Protein AF-A0A378JL03-F1 (afdb_monomer_lite)

Radius of gyration: 32.12 Å; chains: 1; bounding box: 108×73×84 Å

Sequence (640 aa):
MPLKNIREEFSYVNRPTSIIILGVPLQDYINKARINLERLLKESLPKEEQQDIEEQLAKINSLKEVTIPIKGSKSYYSMADKAGGVTEKTCLVDEDTLKKNLLGLASAETYAEVKTNKIRMNAIIKHPKSGKNTEVQREAIGLEIARILGFKVTDSTLILHLTGNEWRPCLFIPFGNMELLTEFIDDAESMHGRLKQTYFESVEDFGKYSAFFRLLCDPDFMGKEGQNKGLTKEDHPKILYIFDQVFMTTNNFRFDKAFNLIPDNSLSKLPKFSRHFMGRNKSVINDSSFEEKIQGAINILRKKGEIRTMLAEVSKANNTRYNDSSSVRELQNDAVECFKIFNERICSIEELFPLIKIKGCPKQVSDLIKDNDEDNLVLLKKAMLVTQLINKPKLYDTSGKPYRAPFFSNPSTYVEKVYILNNQVTISFARGIGPALSRIKKSLLEAQGFTIAANEETASISKDTLLKLTEQSYYKEQEDNIDETYNYLDLERIEMLANTYNENSNIILRNLIDQVKKCGMNPGLLDEVLDNLDKIPFKNKGFVEHIKQCCLYEVMKLMIKREPRIKQELEEGMTKAKQDGTLKVHILGVLAKERKSLNSHRSSFLKSVTLNSDQHLPEEKASKQELSDLEGNFNNLKSY

pLDDT: mean 80.27, std 16.62, range [25.62, 97.81]

Structure (mmCIF, N/CA/C/O backbone):
data_AF-A0A378JL03-F1
#
_entry.id   AF-A0A378JL03-F1
#
loop_
_atom_site.group_PDB
_atom_site.id
_atom_site.type_symbol
_atom_site.label_atom_id
_atom_site.label_alt_id
_atom_site.label_comp_id
_atom_site.label_asym_id
_atom_site.label_entity_id
_atom_site.label_seq_id
_atom_site.pdbx_PDB_ins_code
_atom_site.Cartn_x
_atom_site.Cartn_y
_atom_site.Cartn_z
_atom_site.occupancy
_atom_site.B_iso_or_equiv
_atom_site.auth_seq_id
_atom_site.auth_comp_id
_atom_site.auth_asym_id
_atom_site.auth_atom_id
_atom_site.pdbx_PDB_model_num
ATOM 1 N N . MET A 1 1 ? -43.708 4.279 38.618 1.00 28.48 1 MET A N 1
ATOM 2 C CA . MET A 1 1 ? -44.070 4.360 37.185 1.00 28.48 1 MET A CA 1
ATOM 3 C C . MET A 1 1 ? -43.215 3.357 36.431 1.00 28.48 1 MET A C 1
ATOM 5 O O . MET A 1 1 ? -42.008 3.388 36.638 1.00 28.48 1 MET A O 1
ATOM 9 N N . PRO A 1 2 ? -43.790 2.447 35.631 1.00 26.67 2 PRO A N 1
ATOM 10 C CA . PRO A 1 2 ? -42.987 1.531 34.836 1.00 26.67 2 PRO A CA 1
ATOM 11 C C . PRO A 1 2 ? -42.309 2.318 33.710 1.00 26.67 2 PRO A C 1
ATOM 13 O O . PRO A 1 2 ? -42.954 3.124 33.036 1.00 26.67 2 PRO A O 1
ATOM 16 N N . LEU A 1 3 ? -40.998 2.114 33.554 1.00 25.62 3 LEU A N 1
ATOM 17 C CA . LEU A 1 3 ? -40.198 2.646 32.453 1.00 25.62 3 LEU A CA 1
ATOM 18 C C . LEU A 1 3 ? -40.882 2.276 31.134 1.00 25.62 3 LEU A C 1
ATOM 20 O O . LEU A 1 3 ? -41.060 1.098 30.823 1.00 25.62 3 LEU A O 1
ATOM 24 N N . LYS A 1 4 ? -41.304 3.291 30.374 1.00 27.67 4 LYS A N 1
ATOM 25 C CA . LYS A 1 4 ? -41.769 3.117 28.998 1.00 27.67 4 LYS A CA 1
ATOM 26 C C . LYS A 1 4 ? -40.659 2.400 28.229 1.00 27.67 4 LYS A C 1
ATOM 28 O O . LYS A 1 4 ? -39.580 2.956 28.052 1.00 27.67 4 LYS A O 1
ATOM 33 N N . ASN A 1 5 ? -40.947 1.185 27.766 1.00 29.88 5 ASN A N 1
ATOM 34 C CA . ASN A 1 5 ? -40.177 0.505 26.730 1.00 29.88 5 ASN A CA 1
ATOM 35 C C . ASN A 1 5 ? -40.232 1.364 25.459 1.00 29.88 5 ASN A C 1
ATOM 37 O O . ASN A 1 5 ? -41.148 1.232 24.648 1.00 29.88 5 ASN A O 1
ATOM 41 N N . ILE A 1 6 ? -39.280 2.282 25.306 1.00 31.81 6 ILE A N 1
ATOM 42 C CA . ILE A 1 6 ? -39.055 2.984 24.048 1.00 31.81 6 ILE A CA 1
ATOM 43 C C . ILE A 1 6 ? -38.249 2.022 23.175 1.00 31.81 6 ILE A C 1
ATOM 45 O O . ILE A 1 6 ? -37.030 1.926 23.283 1.00 31.81 6 ILE A O 1
ATOM 49 N N . ARG A 1 7 ? -38.954 1.252 22.341 1.00 34.81 7 ARG A N 1
ATOM 50 C CA . ARG A 1 7 ? -38.356 0.629 21.158 1.00 34.81 7 ARG A CA 1
ATOM 51 C C . ARG A 1 7 ? -38.212 1.717 20.100 1.00 34.81 7 ARG A C 1
ATOM 53 O O . ARG A 1 7 ? -39.143 1.957 19.339 1.00 34.81 7 ARG A O 1
ATOM 60 N N . GLU A 1 8 ? -37.057 2.363 20.057 1.00 33.91 8 GLU A N 1
ATOM 61 C CA . GLU A 1 8 ? -36.622 3.089 18.866 1.00 33.91 8 GLU A CA 1
ATOM 62 C C . GLU A 1 8 ? -35.556 2.248 18.162 1.00 33.91 8 GLU A C 1
ATOM 64 O O . GLU A 1 8 ? -34.417 2.106 18.609 1.00 33.91 8 GLU A O 1
ATOM 69 N N . GLU A 1 9 ? -35.974 1.609 17.071 1.00 34.91 9 GLU A N 1
ATOM 70 C CA . GLU A 1 9 ? -35.100 0.858 16.181 1.00 34.91 9 GLU A CA 1
ATOM 71 C C . GLU A 1 9 ? -34.258 1.829 15.351 1.00 34.91 9 GLU A C 1
ATOM 73 O O . GLU A 1 9 ? -34.720 2.391 14.353 1.00 34.91 9 GLU A O 1
ATOM 78 N N . PHE A 1 10 ? -32.988 1.996 15.721 1.00 35.62 10 PHE A N 1
ATOM 79 C CA . PHE A 1 10 ? -32.013 2.616 14.832 1.00 35.62 10 PHE A CA 1
ATOM 80 C C . PHE A 1 10 ? -31.373 1.554 13.922 1.00 35.62 10 PHE A C 1
ATOM 82 O O . PHE A 1 10 ? -30.295 1.031 14.165 1.00 35.62 10 PHE A O 1
ATOM 89 N N . SER A 1 11 ? -32.071 1.214 12.844 1.00 37.97 11 SER A N 1
ATOM 90 C CA . SER A 1 11 ? -31.564 0.458 11.689 1.00 37.97 11 SER A CA 1
ATOM 91 C C . SER A 1 11 ? -30.804 1.350 10.684 1.00 37.97 11 SER A C 1
ATOM 93 O O . SER A 1 11 ? -31.273 2.443 10.374 1.00 37.97 11 SER A O 1
ATOM 95 N N . TYR A 1 12 ? -29.720 0.850 10.085 1.00 46.66 12 TYR A N 1
ATOM 96 C CA . TYR A 1 12 ? -29.532 1.041 8.635 1.00 46.66 12 TYR A CA 1
ATOM 97 C C . TYR A 1 12 ? -29.913 -0.203 7.827 1.00 46.66 12 TYR A C 1
ATOM 99 O O . TYR A 1 12 ? -30.389 -0.032 6.717 1.00 46.66 12 TYR A O 1
ATOM 107 N N . VAL A 1 13 ? -29.861 -1.411 8.413 1.00 36.06 13 VAL A N 1
ATOM 108 C CA . VAL A 1 13 ? -30.833 -2.497 8.164 1.00 36.06 13 VAL A CA 1
ATOM 109 C C . VAL A 1 13 ? -30.976 -3.341 9.453 1.00 36.06 13 VAL A C 1
ATOM 111 O O . VAL A 1 13 ? -30.055 -4.046 9.853 1.00 36.06 13 VAL A O 1
ATOM 114 N N . ASN A 1 14 ? -32.129 -3.237 10.119 1.00 38.72 14 ASN A N 1
ATOM 115 C CA . ASN A 1 14 ? -32.698 -4.097 11.171 1.00 38.72 14 ASN A CA 1
ATOM 116 C C . ASN A 1 14 ? -31.814 -4.537 12.352 1.00 38.72 14 ASN A C 1
ATOM 118 O O . ASN A 1 14 ? -31.466 -5.718 12.405 1.00 38.72 14 ASN A O 1
ATOM 122 N N . ARG A 1 15 ? -31.555 -3.686 13.363 1.00 41.97 15 ARG A N 1
ATOM 123 C CA . ARG A 1 15 ? -31.149 -4.179 14.703 1.00 41.97 15 ARG A CA 1
ATOM 124 C C . ARG A 1 15 ? -31.733 -3.326 15.847 1.00 41.97 15 ARG A C 1
ATOM 126 O O . ARG A 1 15 ? -31.446 -2.134 15.900 1.00 41.97 15 ARG A O 1
ATOM 133 N N . PRO A 1 16 ? -32.549 -3.903 16.750 1.00 38.25 16 PRO A N 1
ATOM 134 C CA . PRO A 1 16 ? -33.061 -3.207 17.927 1.00 38.25 16 PRO A CA 1
ATOM 135 C C . PRO A 1 16 ? -31.994 -3.113 19.023 1.00 38.25 16 PRO A C 1
ATOM 137 O O . PRO A 1 16 ? -31.405 -4.115 19.420 1.00 38.25 16 PRO A O 1
ATOM 140 N N . THR A 1 17 ? -31.775 -1.915 19.552 1.00 39.06 17 THR A N 1
ATOM 141 C CA . THR A 1 17 ? -30.951 -1.663 20.741 1.00 39.06 17 THR A CA 1
ATOM 142 C C . THR A 1 17 ? -31.724 -1.983 22.014 1.00 39.06 17 THR A C 1
ATOM 144 O O . THR A 1 17 ? -32.878 -1.588 22.155 1.00 39.06 17 THR A O 1
ATOM 147 N N . SER A 1 18 ? -31.093 -2.713 22.936 1.00 38.47 18 SER A N 1
ATOM 148 C CA . SER A 1 18 ? -31.668 -3.057 24.241 1.00 38.47 18 SER A CA 1
ATOM 149 C C . SER A 1 18 ? -30.815 -2.487 25.370 1.00 38.47 18 SER A C 1
ATOM 151 O O . SER A 1 18 ? -29.598 -2.367 25.249 1.00 38.47 18 SER A O 1
ATOM 153 N N . ILE A 1 19 ? -31.497 -2.123 26.452 1.00 42.03 19 ILE A N 1
ATOM 154 C CA . ILE A 1 19 ? -30.950 -1.561 27.686 1.00 42.03 19 ILE A CA 1
ATOM 155 C C . ILE A 1 19 ? -30.107 -2.611 28.424 1.00 42.03 19 ILE A C 1
ATOM 157 O O . ILE A 1 19 ? -30.460 -3.787 28.458 1.00 42.03 19 ILE A O 1
ATOM 161 N N . ILE A 1 20 ? -29.016 -2.136 29.032 1.00 45.09 20 ILE A N 1
ATOM 162 C CA . ILE A 1 20 ? -28.109 -2.859 29.930 1.00 45.09 20 ILE A CA 1
ATOM 163 C C . ILE A 1 20 ? -28.914 -3.498 31.069 1.00 45.09 20 ILE A C 1
ATOM 165 O O . ILE A 1 20 ? -29.543 -2.790 31.857 1.00 45.09 20 ILE A O 1
ATOM 169 N N . ILE A 1 21 ? -28.864 -4.823 31.181 1.00 40.56 21 ILE A N 1
ATOM 170 C CA . ILE A 1 21 ? -29.340 -5.556 32.355 1.00 40.56 21 ILE A CA 1
ATOM 171 C C . ILE A 1 21 ? -28.109 -6.208 32.973 1.00 40.56 21 ILE A C 1
ATOM 173 O O . ILE A 1 21 ? -27.436 -6.978 32.303 1.00 40.56 21 ILE A O 1
ATOM 177 N N . LEU A 1 22 ? -27.812 -5.876 34.232 1.00 37.88 22 LEU A N 1
ATOM 178 C CA . LEU A 1 22 ? -26.776 -6.546 35.015 1.00 37.88 22 LEU A CA 1
ATOM 179 C C . LEU A 1 22 ? -27.224 -7.986 35.285 1.00 37.88 22 LEU A C 1
ATOM 181 O O . LEU A 1 22 ? -28.093 -8.217 36.131 1.00 37.88 22 LEU A O 1
ATOM 185 N N . GLY A 1 23 ? -26.642 -8.938 34.560 1.00 44.62 23 GLY A N 1
ATOM 186 C CA . GLY A 1 23 ? -26.682 -10.350 34.908 1.00 44.62 23 GLY A CA 1
ATOM 187 C C . GLY A 1 23 ? -25.484 -10.712 35.785 1.00 44.62 23 GLY A C 1
ATOM 188 O O . GLY A 1 23 ? -24.402 -10.144 35.666 1.00 44.62 23 GLY A O 1
ATOM 189 N N . VAL A 1 24 ? -25.648 -11.684 36.682 1.00 52.50 24 VAL A N 1
ATOM 190 C CA . VAL A 1 24 ? -24.535 -12.267 37.448 1.00 52.50 24 VAL A CA 1
ATOM 191 C C . VAL A 1 24 ? -24.028 -13.512 36.706 1.00 52.50 24 VAL A C 1
ATOM 193 O O . VAL A 1 24 ? -24.711 -14.534 36.760 1.00 52.50 24 VAL A O 1
ATOM 196 N N . PRO A 1 25 ? -22.855 -13.463 36.029 1.00 62.31 25 PRO A N 1
ATOM 197 C CA . PRO A 1 25 ? -22.063 -14.690 35.866 1.00 62.31 25 PRO A CA 1
ATOM 198 C C . PRO A 1 25 ? -20.523 -14.560 35.960 1.00 62.31 25 PRO A C 1
ATOM 200 O O . PRO A 1 25 ? -19.841 -15.540 35.673 1.00 62.31 25 PRO A O 1
ATOM 203 N N . LEU A 1 26 ? -19.929 -13.436 36.405 1.00 77.81 26 LEU A N 1
ATOM 204 C CA . LEU A 1 26 ? -18.456 -13.334 36.570 1.00 77.81 26 LEU A CA 1
ATOM 205 C C . LEU A 1 26 ? -17.939 -12.866 37.943 1.00 77.81 26 LEU A C 1
ATOM 207 O O . LEU A 1 26 ? -16.723 -12.820 38.145 1.00 77.81 26 LEU A O 1
ATOM 211 N N . GLN A 1 27 ? -18.814 -12.561 38.907 1.00 83.25 27 GLN A N 1
ATOM 212 C CA . GLN A 1 27 ? -18.403 -11.945 40.178 1.00 83.25 27 GLN A CA 1
ATOM 213 C C . GLN A 1 27 ? -17.388 -12.790 40.967 1.00 83.25 27 GLN A C 1
ATOM 215 O O . GLN A 1 27 ? -16.439 -12.248 41.533 1.00 83.25 27 GLN A O 1
ATOM 220 N N . ASP A 1 28 ? -17.539 -14.115 40.955 1.00 85.31 28 ASP A N 1
ATOM 221 C CA . ASP A 1 28 ? -16.607 -15.024 41.626 1.00 85.31 28 ASP A CA 1
ATOM 222 C C . ASP A 1 28 ? -15.211 -14.992 40.992 1.00 85.31 28 ASP A C 1
ATOM 224 O O . ASP A 1 28 ? -14.207 -14.968 41.705 1.00 85.31 28 ASP A O 1
ATOM 228 N N . TYR A 1 29 ? -15.131 -14.952 39.658 1.00 88.88 29 TYR A N 1
ATOM 229 C CA . TYR A 1 29 ? -13.861 -14.853 38.934 1.00 88.88 29 TYR A CA 1
ATOM 230 C C . TYR A 1 29 ? -13.191 -13.497 39.173 1.00 88.88 29 TYR A C 1
ATOM 232 O O . TYR A 1 29 ? -11.991 -13.448 39.437 1.00 88.88 29 TYR A O 1
ATOM 240 N N . ILE A 1 30 ? -13.976 -12.415 39.156 1.00 90.00 30 ILE A N 1
ATOM 241 C CA . ILE A 1 30 ? -13.528 -11.053 39.477 1.00 90.00 30 ILE A CA 1
ATOM 242 C C . ILE A 1 30 ? -12.927 -11.001 40.884 1.00 90.00 30 ILE A C 1
ATOM 244 O O . ILE A 1 30 ? -11.805 -10.528 41.058 1.00 90.00 30 ILE A O 1
ATOM 248 N N . ASN A 1 31 ? -13.639 -11.531 41.882 1.00 90.75 31 ASN A N 1
ATOM 249 C CA . ASN A 1 31 ? -13.186 -11.517 43.271 1.00 90.75 31 ASN A CA 1
ATOM 250 C C . ASN A 1 31 ? -11.890 -12.320 43.452 1.00 90.75 31 ASN A C 1
ATOM 252 O O . ASN A 1 31 ? -10.971 -11.841 44.116 1.00 90.75 31 ASN A O 1
ATOM 256 N N . LYS A 1 32 ? -11.789 -13.508 42.840 1.00 93.12 32 LYS A N 1
ATOM 257 C CA . LYS A 1 32 ? -10.579 -14.344 42.907 1.00 93.12 32 LYS A CA 1
ATOM 258 C C . LYS A 1 32 ? -9.375 -13.672 42.247 1.00 93.12 32 LYS A C 1
ATOM 260 O O . LYS A 1 32 ? -8.316 -13.604 42.864 1.00 93.12 32 LYS A O 1
ATOM 265 N N . ALA A 1 33 ? -9.545 -13.136 41.036 1.00 93.62 33 ALA A N 1
ATOM 266 C CA . ALA A 1 33 ? -8.485 -12.416 40.332 1.00 93.62 33 ALA A CA 1
ATOM 267 C C . ALA A 1 33 ? -8.026 -11.183 41.123 1.00 93.62 33 ALA A C 1
ATOM 269 O O . ALA A 1 33 ? -6.828 -10.980 41.301 1.00 93.62 33 ALA A O 1
ATOM 270 N N . ARG A 1 34 ? -8.969 -10.399 41.668 1.00 94.56 34 ARG A N 1
ATOM 271 C CA . ARG A 1 34 ? -8.664 -9.218 42.486 1.00 94.56 34 ARG A CA 1
ATOM 272 C C . ARG A 1 34 ? -7.856 -9.577 43.734 1.00 94.56 34 ARG A C 1
ATOM 274 O O . ARG A 1 34 ? -6.806 -8.985 43.950 1.00 94.56 34 ARG A O 1
ATOM 281 N N . ILE A 1 35 ? -8.309 -10.564 44.515 1.00 95.06 35 ILE A N 1
ATOM 282 C CA . ILE A 1 35 ? -7.609 -11.011 45.734 1.00 95.06 35 ILE A CA 1
ATOM 283 C C . ILE A 1 35 ? -6.187 -11.473 45.402 1.00 95.06 35 ILE A C 1
ATOM 285 O O . ILE A 1 35 ? -5.248 -11.134 46.122 1.00 95.06 35 ILE A O 1
ATOM 289 N N . ASN A 1 36 ? -6.012 -12.227 44.313 1.00 95.62 36 ASN A N 1
ATOM 290 C CA . ASN A 1 36 ? -4.691 -12.713 43.935 1.00 95.62 36 ASN A CA 1
ATOM 291 C C . ASN A 1 36 ? -3.761 -11.584 43.455 1.00 95.62 36 ASN A C 1
ATOM 293 O O . ASN A 1 36 ? -2.604 -11.539 43.859 1.00 95.62 36 ASN A O 1
ATOM 297 N N . LEU A 1 37 ? -4.258 -10.629 42.665 1.00 95.00 37 LEU A N 1
ATOM 298 C CA . LEU A 1 37 ? -3.467 -9.464 42.252 1.00 95.00 37 LEU A CA 1
ATOM 299 C C . LEU A 1 37 ? -3.095 -8.561 43.440 1.00 95.00 37 LEU A C 1
ATOM 301 O O . LEU A 1 37 ? -1.956 -8.115 43.526 1.00 95.00 37 LEU A O 1
ATOM 305 N N . GLU A 1 38 ? -4.004 -8.346 44.396 1.00 95.19 38 GLU A N 1
ATOM 306 C CA . GLU A 1 38 ? -3.713 -7.623 45.647 1.00 95.19 38 GLU A CA 1
ATOM 307 C C . GLU A 1 38 ? -2.686 -8.355 46.525 1.00 95.19 38 GLU A C 1
ATOM 309 O O . GLU A 1 38 ? -1.915 -7.714 47.241 1.00 95.19 38 GLU A O 1
ATOM 314 N N . ARG A 1 39 ? -2.668 -9.695 46.492 1.00 95.19 39 ARG A N 1
ATOM 315 C CA . ARG A 1 39 ? -1.638 -10.517 47.141 1.00 95.19 39 ARG A CA 1
ATOM 316 C C . ARG A 1 39 ? -0.282 -10.323 46.461 1.00 95.19 39 ARG A C 1
ATOM 318 O O . ARG A 1 39 ? 0.680 -10.037 47.164 1.00 95.19 39 ARG A O 1
ATOM 325 N N . LEU A 1 40 ? -0.222 -10.425 45.130 1.00 91.88 40 LEU A N 1
ATOM 326 C CA . LEU A 1 40 ? 1.006 -10.234 44.343 1.00 91.88 40 LEU A CA 1
ATOM 327 C C . LEU A 1 40 ? 1.573 -8.815 44.482 1.00 91.88 40 LEU A C 1
ATOM 329 O O . LEU A 1 40 ? 2.781 -8.646 44.576 1.00 91.88 40 LEU A O 1
ATOM 333 N N . LEU A 1 41 ? 0.723 -7.788 44.577 1.00 91.75 41 LEU A N 1
ATOM 334 C CA . LEU A 1 41 ? 1.167 -6.403 44.779 1.00 91.75 41 LEU A CA 1
ATOM 335 C C . LEU A 1 41 ? 1.869 -6.187 46.137 1.00 91.75 41 LEU A C 1
ATOM 337 O O . LEU A 1 41 ? 2.647 -5.249 46.289 1.00 91.75 41 LEU A O 1
ATOM 341 N N . LYS A 1 42 ? 1.601 -7.044 47.133 1.00 89.56 42 LYS A N 1
ATOM 342 C CA . LYS A 1 42 ? 2.284 -7.019 48.441 1.00 89.56 42 LYS A CA 1
ATOM 343 C C . LYS A 1 42 ? 3.651 -7.704 48.408 1.00 89.56 42 LYS A C 1
ATOM 345 O O . LYS A 1 42 ? 4.391 -7.611 49.387 1.00 89.56 42 LYS A O 1
ATOM 350 N N . GLU A 1 43 ? 3.979 -8.405 47.326 1.00 86.19 43 GLU A N 1
ATOM 351 C CA . GLU A 1 43 ? 5.304 -8.980 47.116 1.00 86.19 43 GLU A CA 1
ATOM 352 C C . GLU A 1 43 ? 6.293 -7.894 46.666 1.00 86.19 43 GLU A C 1
ATOM 354 O O . GLU A 1 43 ? 5.915 -6.852 46.128 1.00 86.19 43 GLU A O 1
ATOM 359 N N . SER A 1 44 ? 7.590 -8.117 46.894 1.00 78.38 44 SER A N 1
ATOM 360 C CA . SER A 1 44 ? 8.644 -7.158 46.541 1.00 78.38 44 SER A CA 1
ATOM 361 C C . SER A 1 44 ? 8.935 -7.163 45.031 1.00 78.38 44 SER A C 1
ATOM 363 O O . SER A 1 44 ? 9.999 -7.612 44.604 1.00 78.38 44 SER A O 1
ATOM 365 N N . LEU A 1 45 ? 7.997 -6.661 44.225 1.00 86.81 45 LEU A N 1
ATOM 366 C CA . LEU A 1 45 ? 8.122 -6.553 42.768 1.00 86.81 45 LEU A CA 1
ATOM 367 C C . LEU A 1 45 ? 8.790 -5.233 42.332 1.00 86.81 45 LEU A C 1
ATOM 369 O O . LEU A 1 45 ? 8.658 -4.221 43.026 1.00 86.81 45 LEU A O 1
ATOM 373 N N . PRO A 1 46 ? 9.470 -5.192 41.171 1.00 92.31 46 PRO A N 1
ATOM 374 C CA . PRO A 1 46 ? 9.893 -3.949 40.531 1.00 92.31 46 PRO A CA 1
ATOM 375 C C . PRO A 1 46 ? 8.722 -2.982 40.293 1.00 92.31 46 PRO A C 1
ATOM 377 O O . PRO A 1 46 ? 7.596 -3.392 40.023 1.00 92.31 46 PRO A O 1
ATOM 380 N N . LYS A 1 47 ? 8.996 -1.672 40.326 1.00 90.19 47 LYS A N 1
ATOM 381 C CA . LYS A 1 47 ? 7.970 -0.617 40.215 1.00 90.19 47 LYS A CA 1
ATOM 382 C C . LYS A 1 47 ? 7.135 -0.694 38.928 1.00 90.19 47 LYS A C 1
ATOM 384 O O . LYS A 1 47 ? 5.938 -0.432 38.968 1.00 90.19 47 LYS A O 1
ATOM 389 N N . GLU A 1 48 ? 7.752 -1.048 37.802 1.00 89.25 48 GLU A N 1
ATOM 390 C CA . GLU A 1 48 ? 7.044 -1.210 36.522 1.00 89.25 48 GLU A CA 1
ATOM 391 C C . GLU A 1 48 ? 6.036 -2.367 36.568 1.00 89.25 48 GLU A C 1
ATOM 393 O O . GLU A 1 48 ? 4.929 -2.251 36.048 1.00 89.25 48 GLU A O 1
ATOM 398 N N . GLU A 1 49 ? 6.381 -3.460 37.253 1.00 92.00 49 GLU A N 1
ATOM 399 C CA . GLU A 1 49 ? 5.505 -4.623 37.422 1.00 92.00 49 GLU A CA 1
ATOM 400 C C . GLU A 1 49 ? 4.342 -4.319 38.372 1.00 92.00 49 GLU A C 1
ATOM 402 O O . GLU A 1 49 ? 3.206 -4.716 38.108 1.00 92.00 49 GLU A O 1
ATOM 407 N N . GLN A 1 50 ? 4.606 -3.557 39.441 1.00 90.62 50 GLN A N 1
ATOM 408 C CA . GLN A 1 50 ? 3.565 -3.062 40.348 1.00 90.62 50 GLN A CA 1
ATOM 409 C C . GLN A 1 50 ? 2.557 -2.182 39.604 1.00 90.62 50 GLN A C 1
ATOM 411 O O . GLN A 1 50 ? 1.354 -2.415 39.707 1.00 90.62 50 GLN A O 1
ATOM 416 N N . GLN A 1 51 ? 3.041 -1.227 38.803 1.00 91.62 51 GLN A N 1
ATOM 417 C CA . GLN A 1 51 ? 2.181 -0.360 37.997 1.00 91.62 51 GLN A CA 1
ATOM 418 C C . GLN A 1 51 ? 1.314 -1.181 37.030 1.00 91.62 51 GLN A C 1
ATOM 420 O O . GLN A 1 51 ? 0.114 -0.943 36.907 1.00 91.62 51 GLN A O 1
ATOM 425 N N . ASP A 1 52 ? 1.899 -2.185 36.379 1.00 90.38 52 ASP A N 1
ATOM 426 C CA . ASP A 1 52 ? 1.170 -3.074 35.479 1.00 90.38 52 ASP A CA 1
ATOM 427 C C . ASP A 1 52 ? 0.061 -3.871 36.196 1.00 90.38 52 ASP A C 1
ATOM 429 O O . ASP A 1 52 ? -1.025 -4.055 35.637 1.00 90.38 52 ASP A O 1
ATOM 433 N N . ILE A 1 53 ? 0.298 -4.328 37.432 1.00 93.25 53 ILE A N 1
ATOM 434 C CA . ILE A 1 53 ? -0.717 -4.995 38.267 1.00 93.25 53 ILE A CA 1
ATOM 435 C C . ILE A 1 53 ? -1.820 -4.012 38.687 1.00 93.25 53 ILE A C 1
ATOM 437 O O . ILE A 1 53 ? -3.005 -4.350 38.602 1.00 93.25 53 ILE A O 1
ATOM 441 N N . GLU A 1 54 ? -1.464 -2.794 39.100 1.00 93.38 54 GLU A N 1
ATOM 442 C CA . GLU A 1 54 ? -2.421 -1.736 39.457 1.00 93.38 54 GLU A CA 1
ATOM 443 C C . GLU A 1 54 ? -3.343 -1.379 38.282 1.00 93.38 54 GLU A C 1
ATOM 445 O O . GLU A 1 54 ? -4.556 -1.236 38.459 1.00 93.38 54 GLU A O 1
ATOM 450 N N . GLU A 1 55 ? -2.803 -1.311 37.063 1.00 91.25 55 GLU A N 1
ATOM 451 C CA . GLU A 1 55 ? -3.593 -1.096 35.849 1.00 91.25 55 GLU A CA 1
ATOM 452 C C . GLU A 1 55 ? -4.591 -2.240 35.599 1.00 91.25 55 GLU A C 1
ATOM 454 O O . GLU A 1 55 ? -5.740 -1.987 35.224 1.00 91.25 55 GLU A O 1
ATOM 459 N N . GLN A 1 56 ? -4.206 -3.499 35.847 1.00 93.31 56 GLN A N 1
ATOM 460 C CA . GLN A 1 56 ? -5.139 -4.631 35.758 1.00 93.31 56 GLN A CA 1
ATOM 461 C C . GLN A 1 56 ? -6.237 -4.559 36.827 1.00 93.31 56 GLN A C 1
ATOM 463 O O . GLN A 1 56 ? -7.409 -4.783 36.515 1.00 93.31 56 GLN A O 1
ATOM 468 N N . LEU A 1 57 ? -5.894 -4.195 38.066 1.00 92.75 57 LEU A N 1
ATOM 469 C CA . LEU A 1 57 ? -6.870 -3.993 39.141 1.00 92.75 57 LEU A CA 1
ATOM 470 C C . LEU A 1 57 ? -7.874 -2.884 38.793 1.00 92.75 57 LEU A C 1
ATOM 472 O O . LEU A 1 57 ? -9.080 -3.062 38.982 1.00 92.75 57 LEU A O 1
ATOM 476 N N . ALA A 1 58 ? -7.410 -1.768 38.226 1.00 90.69 58 ALA A N 1
ATOM 477 C CA . ALA A 1 58 ? -8.278 -0.684 37.767 1.00 90.69 58 ALA A CA 1
ATOM 478 C C . ALA A 1 58 ? -9.253 -1.141 36.663 1.00 90.69 58 ALA A C 1
ATOM 480 O O . ALA A 1 58 ? -10.440 -0.795 36.696 1.00 90.69 58 ALA A O 1
ATOM 481 N N . LYS A 1 59 ? -8.790 -1.973 35.718 1.00 91.25 59 LYS A N 1
ATOM 482 C CA . LYS A 1 59 ? -9.656 -2.585 34.694 1.00 91.25 59 LYS A CA 1
ATOM 483 C C . LYS A 1 59 ? -10.721 -3.474 35.327 1.00 91.25 59 LYS A C 1
ATOM 485 O O . LYS A 1 59 ? -11.897 -3.274 35.049 1.00 91.25 59 LYS A O 1
ATOM 490 N N . ILE A 1 60 ? -10.333 -4.381 36.226 1.00 90.81 60 ILE A N 1
ATOM 491 C CA . ILE A 1 60 ? -11.260 -5.295 36.917 1.00 90.81 60 ILE A CA 1
ATOM 492 C C . ILE A 1 60 ? -12.334 -4.517 37.692 1.00 90.81 60 ILE A C 1
ATOM 494 O O . ILE A 1 60 ? -13.521 -4.812 37.571 1.00 90.81 60 ILE A O 1
ATOM 498 N N . ASN A 1 61 ? -11.936 -3.484 38.438 1.00 88.06 61 ASN A N 1
ATOM 499 C CA . ASN A 1 61 ? -12.850 -2.688 39.263 1.00 88.06 61 ASN A CA 1
ATOM 500 C C . ASN A 1 61 ? -13.810 -1.798 38.448 1.00 88.06 61 ASN A C 1
ATOM 502 O O . ASN A 1 61 ? -14.780 -1.282 39.001 1.00 88.06 61 ASN A O 1
ATOM 506 N N . SER A 1 62 ? -13.553 -1.602 37.152 1.00 86.06 62 SER A N 1
ATOM 507 C CA . SER A 1 62 ? -14.373 -0.767 36.264 1.00 86.06 62 SER A CA 1
ATOM 508 C C . SER A 1 62 ? -15.263 -1.565 35.307 1.00 86.06 62 SER A C 1
ATOM 510 O O . SER A 1 62 ? -15.988 -0.949 34.521 1.00 86.06 62 SER A O 1
ATOM 512 N N . LEU A 1 63 ? -15.233 -2.903 35.377 1.00 86.62 63 LEU A N 1
ATOM 513 C CA . LEU A 1 63 ? -16.008 -3.776 34.497 1.00 86.62 63 LEU A CA 1
ATOM 514 C C . LEU A 1 63 ? -17.511 -3.495 34.612 1.00 86.62 63 LEU A C 1
ATOM 516 O O . LEU A 1 63 ? -18.089 -3.547 35.698 1.00 86.62 63 LEU A O 1
ATOM 520 N N . LYS A 1 64 ? -18.158 -3.237 33.474 1.00 83.31 64 LYS A N 1
ATOM 521 C CA . LYS A 1 64 ? -19.624 -3.152 33.363 1.00 83.31 64 LYS A CA 1
ATOM 522 C C . LYS A 1 64 ? -20.085 -3.952 32.161 1.00 83.31 64 LYS A C 1
ATOM 524 O O . LYS A 1 64 ? -19.520 -3.800 31.084 1.00 83.31 64 LYS A O 1
ATOM 529 N N . GLU A 1 65 ? -21.096 -4.787 32.340 1.00 80.88 65 GLU A N 1
ATOM 530 C CA . GLU A 1 65 ? -21.671 -5.567 31.247 1.00 80.88 65 GLU A CA 1
ATOM 531 C C . GLU A 1 65 ? -22.309 -4.649 30.191 1.00 80.88 65 GLU A C 1
ATOM 533 O O . GLU A 1 65 ? -22.969 -3.656 30.509 1.00 80.88 65 GLU A O 1
ATOM 538 N N . VAL A 1 66 ? -22.092 -4.985 28.922 1.00 76.25 66 VAL A N 1
ATOM 539 C CA . VAL A 1 66 ? -22.621 -4.302 27.745 1.00 76.25 66 VAL A CA 1
ATOM 540 C C . VAL A 1 66 ? -23.158 -5.355 26.781 1.00 76.25 66 VAL A C 1
ATOM 542 O O . VAL A 1 66 ? -22.411 -6.157 26.220 1.00 76.25 66 VAL A O 1
ATOM 545 N N . THR A 1 67 ? -24.464 -5.326 26.535 1.00 72.56 67 THR A N 1
ATOM 546 C CA . THR A 1 67 ? -25.099 -6.190 25.536 1.00 72.56 67 THR A CA 1
ATOM 547 C C . THR A 1 67 ? -25.137 -5.479 24.188 1.00 72.56 67 THR A C 1
ATOM 549 O O . THR A 1 67 ? -25.744 -4.415 24.056 1.00 72.56 67 THR A O 1
ATOM 552 N N . ILE A 1 68 ? -24.520 -6.073 23.165 1.00 72.44 68 ILE A N 1
ATOM 553 C CA . ILE A 1 68 ? -24.583 -5.560 21.793 1.00 72.44 68 ILE A CA 1
ATOM 554 C C . ILE A 1 68 ? -25.591 -6.410 20.999 1.00 72.44 68 ILE A C 1
ATOM 556 O O . ILE A 1 68 ? -25.451 -7.634 20.953 1.00 72.44 68 ILE A O 1
ATOM 560 N N . PRO A 1 69 ? -26.607 -5.814 20.350 1.00 64.06 69 PRO A N 1
ATOM 561 C CA . PRO A 1 69 ? -27.633 -6.554 19.614 1.00 64.06 69 PRO A CA 1
ATOM 562 C C . PRO A 1 69 ? -27.121 -7.003 18.235 1.00 64.06 69 PRO A C 1
ATOM 564 O O . PRO A 1 69 ? -27.485 -6.444 17.201 1.00 64.06 69 PRO A O 1
ATOM 567 N N . ILE A 1 70 ? -26.247 -8.006 18.200 1.00 64.56 70 ILE A N 1
ATOM 568 C CA . ILE A 1 70 ? -25.698 -8.611 16.974 1.00 64.56 70 ILE A CA 1
ATOM 569 C C . ILE A 1 70 ? -26.347 -9.986 16.746 1.00 64.56 70 ILE A C 1
ATOM 571 O O . ILE A 1 70 ? -26.722 -10.663 17.703 1.00 64.56 70 ILE A O 1
ATOM 575 N N . LYS A 1 71 ? -26.448 -10.449 15.489 1.00 47.75 71 LYS A N 1
ATOM 576 C CA . LYS A 1 71 ? -26.795 -11.856 15.202 1.00 47.75 71 LYS A CA 1
ATOM 577 C C . LYS A 1 71 ? -25.766 -12.765 15.895 1.00 47.75 71 LYS A C 1
ATOM 579 O O . LYS A 1 71 ? -24.599 -12.721 15.528 1.00 47.75 71 LYS A O 1
ATOM 584 N N . GLY A 1 72 ? -26.200 -13.567 16.872 1.00 57.25 72 GLY A N 1
ATOM 585 C CA . GLY A 1 72 ? -25.341 -14.496 17.622 1.00 57.25 72 GLY A CA 1
ATOM 586 C C . GLY A 1 72 ? -25.060 -14.127 19.086 1.00 57.25 72 GLY A C 1
ATOM 587 O O . GLY A 1 72 ? -24.324 -14.865 19.724 1.00 57.25 72 GLY A O 1
ATOM 588 N N . SER A 1 73 ? -25.639 -13.034 19.608 1.00 58.22 73 SER A N 1
ATOM 589 C CA . SER A 1 73 ? -25.721 -12.690 21.044 1.00 58.22 73 SER A CA 1
ATOM 590 C C . SER A 1 73 ? -24.445 -12.962 21.862 1.00 58.22 73 SER A C 1
ATOM 592 O O . SER A 1 73 ? -24.446 -13.825 22.735 1.00 58.22 73 SER A O 1
ATOM 594 N N . LYS A 1 74 ? -23.356 -12.228 21.602 1.00 72.25 74 LYS A N 1
ATOM 595 C CA . LYS A 1 74 ? -22.182 -12.220 22.494 1.00 72.25 74 LYS A CA 1
ATOM 596 C C . LYS A 1 74 ? -22.282 -11.080 23.508 1.00 72.25 74 LYS A C 1
ATOM 598 O O . LYS A 1 74 ? -22.566 -9.943 23.122 1.00 72.25 74 LYS A O 1
ATOM 603 N N . SER A 1 75 ? -22.023 -11.383 24.776 1.00 79.62 75 SER A N 1
ATOM 604 C CA . SER A 1 75 ? -21.902 -10.394 25.851 1.00 79.62 75 SER A CA 1
ATOM 605 C C . SER A 1 75 ? -20.507 -9.771 25.858 1.00 79.62 75 SER A C 1
ATOM 607 O O . SER A 1 75 ? -19.502 -10.449 25.627 1.00 79.62 75 SER A O 1
ATOM 609 N N . TYR A 1 76 ? -20.450 -8.471 26.130 1.00 86.56 76 TYR A N 1
ATOM 610 C CA . TYR A 1 76 ? -19.211 -7.712 26.269 1.00 86.56 76 TYR A CA 1
ATOM 611 C C . TYR A 1 76 ? -19.159 -7.041 27.639 1.00 86.56 76 TYR A C 1
ATOM 613 O O . TYR A 1 76 ? -20.182 -6.841 28.286 1.00 86.56 76 TYR A O 1
ATOM 621 N N . TYR A 1 77 ? -17.966 -6.640 28.062 1.00 87.00 77 TYR A N 1
ATOM 622 C CA . TYR A 1 77 ? -17.750 -5.854 29.269 1.00 87.00 77 TYR A CA 1
ATOM 623 C C . TYR A 1 77 ? -16.949 -4.603 28.929 1.00 87.00 77 TYR A C 1
ATOM 625 O O . TYR A 1 77 ? -15.871 -4.695 28.341 1.00 87.00 77 TYR A O 1
ATOM 633 N N . SER A 1 78 ? -17.463 -3.429 29.295 1.00 86.56 78 SER A N 1
ATOM 634 C CA . SER A 1 78 ? -16.703 -2.184 29.236 1.00 86.56 78 SER A CA 1
ATOM 635 C C . SER A 1 78 ? -15.712 -2.097 30.377 1.00 86.56 78 SER A C 1
ATOM 637 O O . SER A 1 78 ? -16.042 -2.498 31.490 1.00 86.56 78 SER A O 1
ATOM 639 N N . MET A 1 79 ? -14.551 -1.508 30.119 1.00 86.56 79 MET A N 1
ATOM 640 C CA . MET A 1 79 ? -13.494 -1.325 31.111 1.00 86.56 79 MET A CA 1
ATOM 641 C C . MET A 1 79 ? -12.776 0.010 30.931 1.00 86.56 79 MET A C 1
ATOM 643 O O . MET A 1 79 ? -12.735 0.571 29.832 1.00 86.56 79 MET A O 1
ATOM 647 N N . ALA A 1 80 ? -12.178 0.499 32.015 1.00 80.25 80 ALA A N 1
ATOM 648 C CA . ALA A 1 80 ? -11.279 1.642 31.997 1.00 80.25 80 ALA A CA 1
ATOM 649 C C . ALA A 1 80 ? -9.948 1.239 31.347 1.00 80.25 80 ALA A C 1
ATOM 651 O O . ALA A 1 80 ? -9.018 0.786 32.010 1.00 80.25 80 ALA A O 1
ATOM 652 N N . ASP A 1 81 ? -9.875 1.386 30.028 1.00 77.38 81 ASP A N 1
ATOM 653 C CA . ASP A 1 81 ? -8.661 1.172 29.246 1.00 77.38 81 ASP A CA 1
ATOM 654 C C . ASP A 1 81 ? -8.425 2.364 28.316 1.00 77.38 81 ASP A C 1
ATOM 656 O O . ASP A 1 81 ? -9.364 3.073 27.939 1.00 77.38 81 ASP A O 1
ATOM 660 N N . LYS A 1 82 ? -7.171 2.596 27.933 1.00 69.06 82 LYS A N 1
ATOM 661 C CA . LYS A 1 82 ? -6.820 3.681 27.013 1.00 69.06 82 LYS A CA 1
ATOM 662 C C . LYS A 1 82 ? -6.836 3.151 25.583 1.00 69.06 82 LYS A C 1
ATOM 664 O O . LYS A 1 82 ? -5.908 2.468 25.162 1.00 69.06 82 LYS A O 1
ATOM 669 N N . ALA A 1 83 ? -7.851 3.519 24.806 1.00 61.53 83 ALA A N 1
ATOM 670 C CA . ALA A 1 83 ? -7.783 3.408 23.353 1.00 61.53 83 ALA A CA 1
ATOM 671 C C . ALA A 1 83 ? -7.170 4.694 22.776 1.00 61.53 83 ALA A C 1
ATOM 673 O O . ALA A 1 83 ? -7.651 5.791 23.052 1.00 61.53 83 ALA A O 1
ATOM 674 N N . GLY A 1 84 ? -6.102 4.573 21.982 1.00 57.88 84 GLY A N 1
ATOM 675 C CA . GLY A 1 84 ? -5.485 5.719 21.304 1.00 57.88 84 GLY A CA 1
ATOM 676 C C . GLY A 1 84 ? -6.446 6.423 20.332 1.00 57.88 84 GLY A C 1
ATOM 677 O O . GLY A 1 84 ? -7.393 5.814 19.823 1.00 57.88 84 GLY A O 1
ATOM 678 N N . GLY A 1 85 ? -6.201 7.707 20.053 1.00 59.16 85 GLY A N 1
ATOM 679 C CA . GLY A 1 85 ? -6.972 8.518 19.098 1.00 59.16 85 GLY A CA 1
ATOM 680 C C . GLY A 1 85 ? -7.618 9.770 19.707 1.00 59.16 85 GLY A C 1
ATOM 681 O O . GLY A 1 85 ? -7.536 10.009 20.905 1.00 59.16 85 GLY A O 1
ATOM 682 N N . VAL A 1 86 ? -8.225 10.605 18.854 1.00 55.47 86 VAL A N 1
ATOM 683 C CA . VAL A 1 86 ? -8.899 11.864 19.261 1.00 55.47 86 VAL A CA 1
ATOM 684 C C . VAL A 1 86 ? -10.392 11.644 19.544 1.00 55.47 86 VAL A C 1
ATOM 686 O O . VAL A 1 86 ? -11.026 12.453 20.215 1.00 55.47 86 VAL A O 1
ATOM 689 N N . THR A 1 87 ? -10.959 10.570 19.002 1.00 59.84 87 THR A N 1
ATOM 690 C CA . THR A 1 87 ? -12.370 10.213 19.151 1.00 59.84 87 THR A CA 1
ATOM 691 C C . THR A 1 87 ? -12.569 9.444 20.452 1.00 59.84 87 THR A C 1
ATOM 693 O O . THR A 1 87 ? -11.781 8.550 20.764 1.00 59.84 87 THR A O 1
ATOM 696 N N . GLU A 1 88 ? -13.605 9.796 21.211 1.00 77.12 88 GLU A N 1
ATOM 697 C CA . GLU A 1 88 ? -13.952 9.109 22.456 1.00 77.12 88 GLU A CA 1
ATOM 698 C C . GLU A 1 88 ? -14.341 7.652 22.156 1.00 77.12 88 GLU A C 1
ATOM 700 O O . GLU A 1 88 ? -15.053 7.367 21.187 1.00 77.12 88 GLU A O 1
ATOM 705 N N . LYS A 1 89 ? -13.851 6.717 22.976 1.00 85.12 89 LYS A N 1
ATOM 706 C CA . LYS A 1 89 ? -14.024 5.273 22.780 1.00 85.12 89 LYS A CA 1
ATOM 707 C C . LYS A 1 89 ? -14.378 4.600 24.102 1.00 85.12 89 LYS A C 1
ATOM 709 O O . LYS A 1 89 ? -13.709 4.833 25.104 1.00 85.12 89 LYS A O 1
ATOM 714 N N . THR A 1 90 ? -15.372 3.715 24.088 1.00 85.81 90 THR A N 1
ATOM 715 C CA . THR A 1 90 ? -15.584 2.742 25.170 1.00 85.81 90 THR A CA 1
ATOM 716 C C . THR A 1 90 ? -14.839 1.463 24.818 1.00 85.81 90 THR A C 1
ATOM 718 O O . THR A 1 90 ? -15.174 0.805 23.833 1.00 85.81 90 THR A O 1
ATOM 721 N N . CYS A 1 91 ? -13.834 1.110 25.615 1.00 87.12 91 CYS A N 1
ATOM 722 C CA . CYS A 1 91 ? -13.064 -0.122 25.459 1.00 87.12 91 CYS A CA 1
ATOM 723 C C . CYS A 1 91 ? -13.872 -1.315 25.968 1.00 87.12 91 CYS A C 1
ATOM 725 O O . CYS A 1 91 ? -14.402 -1.264 27.079 1.00 87.12 91 CYS A O 1
ATOM 727 N N . LEU A 1 92 ? -13.948 -2.379 25.170 1.00 88.38 92 LEU A N 1
ATOM 728 C CA . LEU A 1 92 ? -14.722 -3.580 25.463 1.00 88.38 92 LEU A CA 1
ATOM 729 C C . LEU A 1 92 ? -13.845 -4.841 25.413 1.00 88.38 92 LEU A C 1
ATOM 731 O O . LEU A 1 92 ? -12.871 -4.917 24.658 1.00 88.38 92 LEU A O 1
ATOM 735 N N . VAL A 1 93 ? -14.234 -5.848 26.190 1.00 88.69 93 VAL A N 1
ATOM 736 C CA . VAL A 1 93 ? -13.721 -7.223 26.124 1.00 88.69 93 VAL A CA 1
ATOM 737 C C . VAL A 1 93 ? -14.896 -8.201 26.059 1.00 88.69 93 VAL A C 1
ATOM 739 O O . VAL A 1 93 ? -15.881 -8.013 26.772 1.00 88.69 93 VAL A O 1
ATOM 742 N N . ASP A 1 94 ? -14.843 -9.207 25.185 1.00 89.19 94 ASP A N 1
ATOM 743 C CA . ASP A 1 94 ? -15.875 -10.255 25.149 1.00 89.19 94 ASP A CA 1
ATOM 744 C C . ASP A 1 94 ? -15.833 -11.155 26.399 1.00 89.19 94 ASP A C 1
ATOM 746 O O . ASP A 1 94 ? -14.779 -11.328 27.020 1.00 89.19 94 ASP A O 1
ATOM 750 N N . GLU A 1 95 ? -16.985 -11.719 26.771 1.00 88.06 95 GLU A N 1
ATOM 751 C CA . GLU A 1 95 ? -17.145 -12.532 27.984 1.00 88.06 95 GLU A CA 1
ATOM 752 C C . GLU A 1 95 ? -16.196 -13.742 28.051 1.00 88.06 95 GLU A C 1
ATOM 754 O O . GLU A 1 95 ? -15.595 -13.978 29.102 1.00 88.06 95 GLU A O 1
ATOM 759 N N . ASP A 1 96 ? -16.012 -14.480 26.952 1.00 89.00 96 ASP A N 1
ATOM 760 C CA . ASP A 1 96 ? -15.183 -15.693 26.927 1.00 89.00 96 ASP A CA 1
ATOM 761 C C . ASP A 1 96 ? -13.708 -15.348 27.174 1.00 89.00 96 ASP A C 1
ATOM 763 O O . ASP A 1 96 ? -13.035 -15.963 28.013 1.00 89.00 96 ASP A O 1
ATOM 767 N N . THR A 1 97 ? -13.211 -14.317 26.482 1.00 90.81 97 THR A N 1
ATOM 768 C CA . THR A 1 97 ? -11.848 -13.799 26.658 1.00 90.81 97 THR A CA 1
ATOM 769 C C . THR A 1 97 ? -11.645 -13.261 28.071 1.00 90.81 97 THR A C 1
ATOM 771 O O . THR A 1 97 ? -10.632 -13.565 28.709 1.00 90.81 97 THR A O 1
ATOM 774 N N . LEU A 1 98 ? -12.606 -12.493 28.593 1.00 92.00 98 LEU A N 1
ATOM 775 C CA . LEU A 1 98 ? -12.536 -11.961 29.951 1.00 92.00 98 LEU A CA 1
ATOM 776 C C . LEU A 1 98 ? -12.490 -13.088 30.985 1.00 92.00 98 LEU A C 1
ATOM 778 O O . LEU A 1 98 ? -11.631 -13.071 31.865 1.00 92.00 98 LEU A O 1
ATOM 782 N N . LYS A 1 99 ? -13.363 -14.091 30.861 1.00 91.62 99 LYS A N 1
ATOM 783 C CA . LYS A 1 99 ? -13.418 -15.241 31.770 1.00 91.62 99 LYS A CA 1
ATOM 784 C C . LYS A 1 99 ? -12.106 -16.020 31.778 1.00 91.62 99 LYS A C 1
ATOM 786 O O . LYS A 1 99 ? -11.601 -16.340 32.854 1.00 91.62 99 LYS A O 1
ATOM 791 N N . LYS A 1 100 ? -11.531 -16.286 30.599 1.00 93.31 100 LYS A N 1
ATOM 792 C CA . LYS A 1 100 ? -10.220 -16.941 30.462 1.00 93.31 100 LYS A CA 1
ATOM 793 C C . LYS A 1 100 ? -9.119 -16.145 31.167 1.00 93.31 100 LYS A C 1
ATOM 795 O O . LYS A 1 100 ? -8.352 -16.719 31.935 1.00 93.31 100 LYS A O 1
ATOM 800 N N . ASN A 1 101 ? -9.067 -14.835 30.936 1.00 94.69 101 ASN A N 1
ATOM 801 C CA . ASN A 1 101 ? -8.051 -13.969 31.531 1.00 94.69 101 ASN A CA 1
ATOM 802 C C . ASN A 1 101 ? -8.218 -13.864 33.053 1.00 94.69 101 ASN A C 1
ATOM 804 O O . ASN A 1 101 ? -7.245 -14.012 33.781 1.00 94.69 101 ASN A O 1
ATOM 808 N N . LEU A 1 102 ? -9.446 -13.695 33.556 1.00 94.62 102 LEU A N 1
ATOM 809 C CA . LEU A 1 102 ? -9.725 -13.678 34.996 1.00 94.62 102 LEU A CA 1
ATOM 810 C C . LEU A 1 102 ? -9.337 -14.997 35.674 1.00 94.62 102 LEU A C 1
ATOM 812 O O . LEU A 1 102 ? -8.781 -14.969 36.766 1.00 94.62 102 LEU A O 1
ATOM 816 N N . LEU A 1 103 ? -9.593 -16.141 35.031 1.00 94.00 103 LEU A N 1
ATOM 817 C CA . LEU A 1 103 ? -9.140 -17.449 35.510 1.00 94.00 103 LEU A CA 1
ATOM 818 C C . LEU A 1 103 ? -7.614 -17.518 35.611 1.00 94.00 103 LEU A C 1
ATOM 820 O O . LEU A 1 103 ? -7.101 -17.887 36.663 1.00 94.00 103 LEU A O 1
ATOM 824 N N . GLY A 1 104 ? -6.905 -17.114 34.553 1.00 94.75 104 GLY A N 1
ATOM 825 C CA . GLY A 1 104 ? -5.443 -17.094 34.545 1.00 94.75 104 GLY A CA 1
ATOM 826 C C . GLY A 1 104 ? -4.846 -16.126 35.572 1.00 94.75 104 GLY A C 1
ATOM 827 O O . GLY A 1 104 ? -3.858 -16.451 36.219 1.00 94.75 104 GLY A O 1
ATOM 828 N N . LEU A 1 105 ? -5.473 -14.964 35.785 1.00 95.81 105 LEU A N 1
ATOM 829 C CA . LEU A 1 105 ? -5.069 -14.003 36.819 1.00 95.81 105 LEU A CA 1
ATOM 830 C C . LEU A 1 105 ? -5.376 -14.505 38.235 1.00 95.81 105 LEU A C 1
ATOM 832 O O . LEU A 1 105 ? -4.610 -14.235 39.156 1.00 95.81 105 LEU A O 1
ATOM 836 N N . ALA A 1 106 ? -6.470 -15.244 38.425 1.00 94.06 106 ALA A N 1
ATOM 837 C CA . ALA A 1 106 ? -6.822 -15.849 39.708 1.00 94.06 106 ALA A CA 1
ATOM 838 C C . ALA A 1 106 ? -5.853 -16.965 40.126 1.00 94.06 106 ALA A C 1
ATOM 840 O O . ALA A 1 106 ? -5.677 -17.182 41.322 1.00 94.06 106 ALA A O 1
ATOM 841 N N . SER A 1 107 ? -5.242 -17.659 39.161 1.00 94.50 107 SER A N 1
ATOM 842 C CA . SER A 1 107 ? -4.257 -18.718 39.403 1.00 94.50 107 SER A CA 1
ATOM 843 C C . SER A 1 107 ? -2.802 -18.262 39.277 1.00 94.50 107 SER A C 1
ATOM 845 O O . SER A 1 107 ? -1.921 -19.095 39.430 1.00 94.50 107 SER A O 1
ATOM 847 N N . ALA A 1 108 ? -2.540 -16.990 38.956 1.00 94.69 108 ALA A N 1
ATOM 848 C CA . ALA A 1 108 ? -1.184 -16.514 38.706 1.00 94.69 108 ALA A CA 1
ATOM 849 C C . ALA A 1 108 ? -0.322 -16.561 39.982 1.00 94.69 108 ALA A C 1
ATOM 851 O O . ALA A 1 108 ? -0.634 -15.910 40.983 1.00 94.69 108 ALA A O 1
ATOM 852 N N . GLU A 1 109 ? 0.787 -17.287 39.932 1.00 93.56 109 GLU A N 1
ATOM 853 C CA . GLU A 1 109 ? 1.786 -17.356 40.999 1.00 93.56 109 GLU A CA 1
ATOM 854 C C . GLU A 1 109 ? 2.900 -16.326 40.795 1.00 93.56 109 GLU A C 1
ATOM 856 O O . GLU A 1 109 ? 3.505 -15.878 41.765 1.00 93.56 109 GLU A O 1
ATOM 861 N N . THR A 1 110 ? 3.145 -15.911 39.545 1.00 91.94 110 THR A N 1
ATOM 862 C CA . THR A 1 110 ? 4.243 -15.001 39.179 1.00 91.94 110 THR A CA 1
ATOM 863 C C . THR A 1 110 ? 3.780 -13.817 38.328 1.00 91.94 110 THR A C 1
ATOM 865 O O . THR A 1 110 ? 2.751 -13.864 37.648 1.00 91.94 110 THR A O 1
ATOM 868 N N . TYR A 1 111 ? 4.591 -12.754 38.276 1.00 90.50 111 TYR A N 1
ATOM 869 C CA . TYR A 1 111 ? 4.337 -11.618 37.384 1.00 90.50 111 TYR A CA 1
ATOM 870 C C . TYR A 1 111 ? 4.331 -12.007 35.889 1.00 90.50 111 TYR A C 1
ATOM 872 O O . TYR A 1 111 ? 3.553 -11.462 35.104 1.00 90.50 111 TYR A O 1
ATOM 880 N N . ALA A 1 112 ? 5.134 -12.992 35.471 1.00 92.19 112 ALA A N 1
ATOM 881 C CA . ALA A 1 112 ? 5.141 -13.473 34.085 1.00 92.19 112 ALA A CA 1
ATOM 882 C C . ALA A 1 112 ? 3.777 -14.059 33.663 1.00 92.19 112 ALA A C 1
ATOM 884 O O . ALA A 1 112 ? 3.314 -13.855 32.533 1.00 92.19 112 ALA A O 1
ATOM 885 N N . GLU A 1 113 ? 3.093 -14.730 34.589 1.00 92.75 113 GLU A N 1
ATOM 886 C CA . GLU A 1 113 ? 1.739 -15.247 34.382 1.00 92.75 113 GLU A CA 1
ATOM 887 C C . GLU A 1 113 ? 0.701 -14.125 34.375 1.00 92.75 113 GLU A C 1
ATOM 889 O O . GLU A 1 113 ? -0.196 -14.138 33.528 1.00 92.75 113 GLU A O 1
ATOM 894 N N . VAL A 1 114 ? 0.861 -13.101 35.224 1.00 90.75 114 VAL A N 1
ATOM 895 C CA . VAL A 1 114 ? 0.045 -11.877 35.141 1.00 90.75 114 VAL A CA 1
ATOM 896 C C . VAL A 1 114 ? 0.187 -11.239 33.761 1.00 90.75 114 VAL A C 1
ATOM 898 O O . VAL A 1 114 ? -0.817 -10.937 33.117 1.00 90.75 114 VAL A O 1
ATOM 901 N N . LYS A 1 115 ? 1.420 -11.090 33.257 1.00 90.94 115 LYS A N 1
ATOM 902 C CA . LYS A 1 115 ? 1.712 -10.505 31.939 1.00 90.94 115 LYS A CA 1
ATOM 903 C C . LYS A 1 115 ? 1.049 -11.276 30.794 1.00 90.94 115 LYS A C 1
ATOM 905 O O . LYS A 1 115 ? 0.557 -10.655 29.847 1.00 90.94 115 LYS A O 1
ATOM 910 N N . THR A 1 116 ? 1.012 -12.602 30.899 1.00 90.38 116 THR A N 1
ATOM 911 C CA . THR A 1 116 ? 0.395 -13.499 29.908 1.00 90.38 116 THR A CA 1
ATOM 912 C C . THR A 1 116 ? -1.133 -13.418 29.930 1.00 90.38 116 THR A C 1
ATOM 914 O O . THR A 1 116 ? -1.758 -13.447 28.873 1.00 90.38 116 THR A O 1
ATOM 917 N N . ASN A 1 117 ? -1.730 -13.247 31.113 1.00 92.62 117 ASN A N 1
ATOM 918 C CA . ASN A 1 117 ? -3.182 -13.246 31.317 1.00 92.62 117 ASN A CA 1
ATOM 919 C C . ASN A 1 117 ? -3.795 -11.839 31.453 1.00 92.62 117 ASN A C 1
ATOM 921 O O . ASN A 1 117 ? -4.943 -11.708 31.880 1.00 92.62 117 ASN A O 1
ATOM 925 N N . LYS A 1 118 ? -3.059 -10.773 31.098 1.00 92.44 118 LYS A N 1
ATOM 926 C CA . LYS A 1 118 ? -3.567 -9.392 31.156 1.00 92.44 118 LYS A CA 1
ATOM 927 C C . LYS A 1 118 ? -4.880 -9.255 30.382 1.00 92.44 118 LYS A C 1
ATOM 929 O O . LYS A 1 118 ? -4.988 -9.666 29.226 1.00 92.44 118 LYS A O 1
ATOM 934 N N . ILE A 1 119 ? -5.838 -8.563 30.987 1.00 89.50 119 ILE A N 1
ATOM 935 C CA . ILE A 1 119 ? -7.074 -8.141 30.339 1.00 89.50 119 ILE A CA 1
ATOM 936 C C . ILE A 1 119 ? -6.732 -7.034 29.334 1.00 89.50 119 ILE A C 1
ATOM 938 O O . ILE A 1 119 ? -6.157 -5.989 29.673 1.00 89.50 119 ILE A O 1
ATOM 942 N N . ARG A 1 120 ? -7.078 -7.288 28.071 1.00 87.19 120 ARG A N 1
ATOM 943 C CA . ARG A 1 120 ? -6.878 -6.385 26.934 1.00 87.19 120 ARG A CA 1
ATOM 944 C C . ARG A 1 120 ? -8.199 -6.191 26.210 1.00 87.19 120 ARG A C 1
ATOM 946 O O . ARG A 1 120 ? -8.992 -7.129 26.129 1.00 87.19 120 ARG A O 1
ATOM 953 N N . MET A 1 121 ? -8.422 -4.992 25.675 1.00 87.31 121 MET A N 1
ATOM 954 C CA . MET A 1 121 ? -9.593 -4.751 24.833 1.00 87.31 121 MET A CA 1
ATOM 955 C C . MET A 1 121 ? -9.514 -5.588 23.562 1.00 87.31 121 MET A C 1
ATOM 957 O O . MET A 1 121 ? -8.449 -5.731 22.960 1.00 87.31 121 MET A O 1
ATOM 961 N N . ASN A 1 122 ? -10.657 -6.114 23.147 1.00 86.25 122 ASN A N 1
ATOM 962 C CA . ASN A 1 122 ? -10.818 -6.799 21.869 1.00 86.25 122 ASN A CA 1
ATOM 963 C C . ASN A 1 122 ? -12.061 -6.327 21.108 1.00 86.25 122 ASN A C 1
ATOM 965 O O . ASN A 1 122 ? -12.448 -6.935 20.117 1.00 86.25 122 ASN A O 1
ATOM 969 N N . ALA A 1 123 ? -12.676 -5.240 21.564 1.00 87.62 123 ALA A N 1
ATOM 970 C CA . ALA A 1 123 ? -13.695 -4.502 20.849 1.00 87.62 123 ALA A CA 1
ATOM 971 C C . ALA A 1 123 ? -13.729 -3.050 21.354 1.00 87.62 123 ALA A C 1
ATOM 973 O O . ALA A 1 123 ? -13.252 -2.747 22.451 1.00 87.62 123 ALA A O 1
ATOM 974 N N . ILE A 1 124 ? -14.313 -2.146 20.572 1.00 88.06 124 ILE A N 1
ATOM 975 C CA . ILE A 1 124 ? -14.572 -0.760 20.970 1.00 88.06 124 ILE A CA 1
ATOM 976 C C . ILE A 1 124 ? -15.972 -0.321 20.548 1.00 88.06 124 ILE A C 1
ATOM 978 O O . ILE A 1 124 ? -16.515 -0.788 19.548 1.00 88.06 124 ILE A O 1
ATOM 982 N N . ILE A 1 125 ? -16.533 0.632 21.287 1.00 86.31 125 ILE A N 1
ATOM 983 C CA . ILE A 1 125 ? -17.606 1.502 20.801 1.00 86.31 125 ILE A CA 1
ATOM 984 C C . ILE A 1 125 ? -16.979 2.862 20.543 1.00 86.31 125 ILE A C 1
ATOM 986 O O . ILE A 1 125 ? -16.476 3.494 21.471 1.00 86.31 125 ILE A O 1
ATOM 990 N N . LYS A 1 126 ? -16.999 3.307 19.293 1.00 87.31 126 LYS A N 1
ATOM 991 C CA . LYS A 1 126 ? -16.588 4.655 18.918 1.00 87.31 126 LYS A CA 1
ATOM 992 C C . LYS A 1 126 ? -17.760 5.615 18.988 1.00 87.31 126 LYS A C 1
ATOM 994 O O . LYS A 1 126 ? -18.799 5.372 18.371 1.00 87.31 126 LYS A O 1
ATOM 999 N N . HIS A 1 127 ? -17.556 6.716 19.696 1.00 83.94 127 HIS A N 1
ATOM 1000 C CA . HIS A 1 127 ? -18.550 7.771 19.870 1.00 83.94 127 HIS A CA 1
ATOM 1001 C C . HIS A 1 127 ? -18.362 8.886 18.834 1.00 83.94 127 HIS A C 1
ATOM 1003 O O . HIS A 1 127 ? -17.254 9.076 18.338 1.00 83.94 127 HIS A O 1
ATOM 1009 N N . PRO A 1 128 ? -19.406 9.661 18.503 1.00 78.31 128 PRO A N 1
ATOM 1010 C CA . PRO A 1 128 ? -19.278 10.793 17.588 1.00 78.31 128 PRO A CA 1
ATOM 1011 C C . PRO A 1 128 ? -18.406 11.904 18.194 1.00 78.31 128 PRO A C 1
ATOM 1013 O O . PRO A 1 128 ? -18.702 12.427 19.275 1.00 78.31 128 PRO A O 1
ATOM 1016 N N . LYS A 1 129 ? -17.363 12.346 17.486 1.00 74.44 129 LYS A N 1
ATOM 1017 C CA . LYS A 1 129 ? -16.481 13.428 17.943 1.00 74.44 129 LYS A CA 1
ATOM 1018 C C . LYS A 1 129 ? -17.234 14.744 18.004 1.00 74.44 129 LYS A C 1
ATOM 1020 O O . LYS A 1 129 ? -17.848 15.192 17.033 1.00 74.44 129 LYS A O 1
ATOM 1025 N N . SER A 1 130 ? -17.175 15.384 19.170 1.00 69.56 130 SER A N 1
ATOM 1026 C CA . SER A 1 130 ? -17.877 16.647 19.433 1.00 69.56 130 SER A CA 1
ATOM 1027 C C . SER A 1 130 ? -19.380 16.584 19.103 1.00 69.56 130 SER A C 1
ATOM 1029 O O . SER A 1 130 ? -19.984 17.611 18.807 1.00 69.56 130 SER A O 1
ATOM 1031 N N . GLY A 1 131 ? -19.981 15.387 19.119 1.00 62.72 131 GLY A N 1
ATOM 1032 C CA . GLY A 1 131 ? -21.394 15.174 18.808 1.00 62.72 131 GLY A CA 1
ATOM 1033 C C . GLY A 1 131 ? -21.798 15.211 17.340 1.00 62.72 131 GLY A C 1
ATOM 1034 O O . GLY A 1 131 ? -22.993 15.248 17.064 1.00 62.72 131 GLY A O 1
ATOM 1035 N N . LYS A 1 132 ? -20.847 15.183 16.400 1.00 73.31 132 LYS A N 1
ATOM 1036 C CA . LYS A 1 132 ? -21.160 15.135 14.967 1.00 73.31 132 LYS A CA 1
ATOM 1037 C C . LYS A 1 132 ? -21.477 13.710 14.527 1.00 73.31 132 LYS A C 1
ATOM 1039 O O . LYS A 1 132 ? -20.576 12.899 14.315 1.00 73.31 132 LYS A O 1
ATOM 1044 N N . ASN A 1 133 ? -22.759 13.422 14.332 1.00 74.00 133 ASN A N 1
ATOM 1045 C CA . ASN A 1 133 ? -23.233 12.089 13.944 1.00 74.00 133 ASN A CA 1
ATOM 1046 C C . ASN A 1 133 ? -22.710 11.643 12.564 1.00 74.00 133 ASN A C 1
ATOM 1048 O O . ASN A 1 133 ? -22.585 10.446 12.305 1.00 74.00 133 ASN A O 1
ATOM 1052 N N . THR A 1 134 ? -22.351 12.591 11.689 1.00 84.31 134 THR A N 1
ATOM 1053 C CA . THR A 1 134 ? -21.817 12.307 10.347 1.00 84.31 134 THR A CA 1
ATOM 1054 C C . THR A 1 134 ? -20.492 11.548 10.371 1.00 84.31 134 THR A C 1
ATOM 1056 O O . THR A 1 134 ? -20.198 10.812 9.440 1.00 84.31 134 THR A O 1
ATOM 1059 N N . GLU A 1 135 ? -19.662 11.709 11.406 1.00 84.19 135 GLU A N 1
ATOM 1060 C CA . GLU A 1 135 ? -18.368 11.012 11.479 1.00 84.19 135 GLU A CA 1
ATOM 1061 C C . GLU A 1 135 ? -18.553 9.495 11.571 1.00 84.19 135 GLU A C 1
ATOM 1063 O O . GLU A 1 135 ? -17.933 8.751 10.818 1.00 84.19 135 GLU A O 1
ATOM 1068 N N . VAL A 1 136 ? -19.477 9.046 12.421 1.00 83.75 136 VAL A N 1
ATOM 1069 C CA . VAL A 1 136 ? -19.786 7.625 12.624 1.00 83.75 136 VAL A CA 1
ATOM 1070 C C . VAL A 1 136 ? -20.382 7.012 11.346 1.00 83.75 136 VAL A C 1
ATOM 1072 O O . VAL A 1 136 ? -20.021 5.899 10.962 1.00 83.75 136 VAL A O 1
ATOM 1075 N N . GLN A 1 137 ? -21.237 7.760 10.633 1.00 86.25 137 GLN A N 1
ATOM 1076 C CA . GLN A 1 137 ? -21.744 7.366 9.311 1.00 86.25 137 GLN A CA 1
ATOM 1077 C C . GLN A 1 137 ? -20.605 7.221 8.292 1.00 86.25 137 GLN A C 1
ATOM 1079 O O . GLN A 1 137 ? -20.518 6.214 7.592 1.00 86.25 137 GLN A O 1
ATOM 1084 N N . ARG A 1 138 ? -19.709 8.207 8.220 1.00 90.69 138 ARG A N 1
ATOM 1085 C CA . ARG A 1 138 ? -18.569 8.205 7.295 1.00 90.69 138 ARG A CA 1
ATOM 1086 C C . ARG A 1 138 ? -17.556 7.105 7.601 1.00 90.69 138 ARG A C 1
ATOM 1088 O O . ARG A 1 138 ? -16.946 6.585 6.667 1.00 90.69 138 ARG A O 1
ATOM 1095 N N . GLU A 1 139 ? -17.375 6.734 8.866 1.00 90.06 139 GLU A N 1
ATOM 1096 C CA . GLU A 1 139 ? -16.585 5.559 9.247 1.00 90.06 139 GLU A CA 1
ATOM 1097 C C . GLU A 1 139 ? -17.234 4.259 8.774 1.00 90.06 139 GLU A C 1
ATOM 1099 O O . GLU A 1 139 ? -16.577 3.425 8.152 1.00 90.06 139 GLU A O 1
ATOM 1104 N N . ALA A 1 140 ? -18.541 4.101 9.003 1.00 88.19 140 ALA A N 1
ATOM 1105 C CA . ALA A 1 140 ? -19.277 2.937 8.517 1.00 88.19 140 ALA A CA 1
ATOM 1106 C C . ALA A 1 140 ? -19.182 2.809 6.984 1.00 88.19 140 ALA A C 1
ATOM 1108 O O . ALA A 1 140 ? -18.890 1.725 6.482 1.00 88.19 140 ALA A O 1
ATOM 1109 N N . ILE A 1 141 ? -19.327 3.922 6.251 1.00 92.00 141 ILE A N 1
ATOM 1110 C CA . ILE A 1 141 ? -19.122 3.984 4.794 1.00 92.00 141 ILE A CA 1
ATOM 1111 C C . ILE A 1 141 ? -17.694 3.556 4.420 1.00 92.00 141 ILE A C 1
ATOM 1113 O O . ILE A 1 141 ? -17.516 2.755 3.504 1.00 92.00 141 ILE A O 1
ATOM 1117 N N . GLY A 1 142 ? -16.671 4.067 5.114 1.00 93.75 142 GLY A N 1
ATOM 1118 C CA . GLY A 1 142 ? -15.269 3.734 4.844 1.00 93.75 142 GLY A CA 1
ATOM 1119 C C . GLY A 1 142 ? -14.964 2.242 5.009 1.00 93.75 142 GLY A C 1
ATOM 1120 O O . GLY A 1 142 ? -14.316 1.645 4.145 1.00 93.75 142 GLY A O 1
ATOM 1121 N N . LEU A 1 143 ? -15.474 1.628 6.081 1.00 91.94 143 LEU A N 1
ATOM 1122 C CA . LEU A 1 143 ? -15.331 0.191 6.338 1.00 91.94 143 LEU A CA 1
ATOM 1123 C C . LEU A 1 143 ? -16.130 -0.662 5.337 1.00 91.94 143 LEU A C 1
ATOM 1125 O O . LEU A 1 143 ? -15.624 -1.679 4.868 1.00 91.94 143 LEU A O 1
ATOM 1129 N N . GLU A 1 144 ? -17.341 -0.244 4.962 1.00 92.56 144 GLU A N 1
ATOM 1130 C CA . GLU A 1 144 ? -18.150 -0.965 3.971 1.00 92.56 144 GLU A CA 1
ATOM 1131 C C . GLU A 1 144 ? -17.515 -0.921 2.574 1.00 92.56 144 GLU A C 1
ATOM 1133 O O . GLU A 1 144 ? -17.451 -1.940 1.891 1.00 92.56 144 GLU A O 1
ATOM 1138 N N . ILE A 1 145 ? -16.948 0.219 2.164 1.00 95.62 145 ILE A N 1
ATOM 1139 C CA . ILE A 1 145 ? -16.178 0.305 0.912 1.00 95.62 145 ILE A CA 1
ATOM 1140 C C . ILE A 1 145 ? -15.010 -0.682 0.938 1.00 95.62 145 ILE A C 1
ATOM 1142 O O . ILE A 1 145 ? -14.798 -1.402 -0.036 1.00 95.62 145 ILE A O 1
ATOM 1146 N N . ALA A 1 146 ? -14.265 -0.754 2.043 1.00 95.31 146 ALA A N 1
ATOM 1147 C CA . ALA A 1 146 ? -13.167 -1.707 2.171 1.00 95.31 146 ALA A CA 1
ATOM 1148 C C . ALA A 1 146 ? -13.650 -3.167 2.044 1.00 95.31 146 ALA A C 1
ATOM 1150 O O . ALA A 1 146 ? -12.981 -3.983 1.407 1.00 95.31 146 ALA A O 1
ATOM 1151 N N . ARG A 1 147 ? -14.838 -3.478 2.581 1.00 93.88 147 ARG A N 1
ATOM 1152 C CA . ARG A 1 147 ? -15.480 -4.796 2.477 1.00 93.88 147 ARG A CA 1
ATOM 1153 C C . ARG A 1 147 ? -15.887 -5.126 1.039 1.00 93.88 147 ARG A C 1
ATOM 1155 O O . ARG A 1 147 ? -15.557 -6.206 0.558 1.00 93.88 147 ARG A O 1
ATOM 1162 N N . ILE A 1 148 ? -16.508 -4.184 0.322 1.00 95.62 148 ILE A N 1
ATOM 1163 C CA . ILE A 1 148 ? -16.858 -4.326 -1.106 1.00 95.62 148 ILE A CA 1
ATOM 1164 C C . ILE A 1 148 ? -15.606 -4.566 -1.969 1.00 95.62 148 ILE A C 1
ATOM 1166 O O . ILE A 1 148 ? -15.640 -5.333 -2.934 1.00 95.62 148 ILE A O 1
ATOM 1170 N N . LEU A 1 149 ? -14.482 -3.936 -1.614 1.00 96.19 149 LEU A N 1
ATOM 1171 C CA . LEU A 1 149 ? -13.196 -4.121 -2.295 1.00 96.19 149 LEU A CA 1
ATOM 1172 C C . LEU A 1 149 ? -12.501 -5.452 -1.961 1.00 96.19 149 LEU A C 1
ATOM 1174 O O . LEU A 1 149 ? -11.491 -5.767 -2.591 1.00 96.19 149 LEU A O 1
ATOM 1178 N N . GLY A 1 150 ? -13.043 -6.237 -1.024 1.00 94.25 150 GLY A N 1
ATOM 1179 C CA . GLY A 1 150 ? -12.516 -7.545 -0.632 1.00 94.25 150 GLY A CA 1
ATOM 1180 C C . GLY A 1 150 ? -11.339 -7.486 0.344 1.00 94.25 150 GLY A C 1
ATOM 1181 O O . GLY A 1 150 ? -10.588 -8.454 0.451 1.00 94.25 150 GLY A O 1
ATOM 1182 N N . PHE A 1 151 ? -11.141 -6.366 1.042 1.00 94.56 151 PHE A N 1
ATOM 1183 C CA . PHE A 1 151 ? -10.069 -6.240 2.029 1.00 94.56 151 PHE A CA 1
ATOM 1184 C C . PHE A 1 151 ? -10.400 -6.954 3.342 1.00 94.56 151 PHE A C 1
ATOM 1186 O O . PHE A 1 151 ? -11.561 -7.223 3.657 1.00 94.56 151 PHE A O 1
ATOM 1193 N N . LYS A 1 152 ? -9.365 -7.241 4.142 1.00 93.19 152 LYS A N 1
ATOM 1194 C CA . LYS A 1 152 ? -9.549 -7.728 5.511 1.00 93.19 152 LYS A CA 1
ATOM 1195 C C . LYS A 1 152 ? -9.978 -6.558 6.383 1.00 93.19 152 LYS A C 1
ATOM 1197 O O . LYS A 1 152 ? -9.190 -5.685 6.735 1.00 93.19 152 LYS A O 1
ATOM 1202 N N . VAL A 1 153 ? -11.265 -6.529 6.686 1.00 90.62 153 VAL A N 1
ATOM 1203 C CA . VAL A 1 153 ? -11.906 -5.467 7.452 1.00 90.62 153 VAL A CA 1
ATOM 1204 C C . VAL A 1 153 ? -12.585 -6.099 8.640 1.00 90.62 153 VAL A C 1
ATOM 1206 O O . VAL A 1 153 ? -13.112 -7.208 8.554 1.00 90.62 153 VAL A O 1
ATOM 1209 N N . THR A 1 154 ? -12.591 -5.372 9.739 1.00 86.94 154 THR A N 1
ATOM 1210 C CA . THR A 1 154 ? -13.375 -5.773 10.887 1.00 86.94 154 THR A CA 1
ATOM 1211 C C . THR A 1 154 ? -14.876 -5.754 10.617 1.00 86.94 154 THR A C 1
ATOM 1213 O O . THR A 1 154 ? -15.376 -4.975 9.799 1.00 86.94 154 THR A O 1
ATOM 1216 N N . ASP A 1 155 ? -15.619 -6.589 11.334 1.00 82.81 155 ASP A N 1
ATOM 1217 C CA . ASP A 1 155 ? -17.055 -6.385 11.441 1.00 82.81 155 ASP A CA 1
ATOM 1218 C C . ASP A 1 155 ? -17.313 -5.049 12.129 1.00 82.81 155 ASP A C 1
ATOM 1220 O O . ASP A 1 155 ? -16.593 -4.639 13.036 1.00 82.81 155 ASP A O 1
ATOM 1224 N N . SER A 1 156 ? -18.342 -4.341 11.693 1.00 84.19 156 SER A N 1
ATOM 1225 C CA . SER A 1 156 ? -18.751 -3.105 12.341 1.00 84.19 156 SER A CA 1
ATOM 1226 C C . SER A 1 156 ? -20.264 -3.025 12.370 1.00 84.19 156 SER A C 1
ATOM 1228 O O . SER A 1 156 ? -20.965 -3.574 11.517 1.00 84.19 156 SER A O 1
ATOM 1230 N N . THR A 1 157 ? -20.804 -2.431 13.425 1.00 79.31 157 THR A N 1
ATOM 1231 C CA . THR A 1 157 ? -22.250 -2.306 13.604 1.00 79.31 157 THR A CA 1
ATOM 1232 C C . THR A 1 157 ? -22.553 -0.953 14.217 1.00 79.31 157 THR A C 1
ATOM 1234 O O . THR A 1 157 ? -22.021 -0.605 15.267 1.00 79.31 157 THR A O 1
ATOM 1237 N N . LEU A 1 158 ? -23.419 -0.184 13.563 1.00 76.31 158 LEU A N 1
ATOM 1238 C CA . LEU A 1 158 ? -23.976 1.020 14.163 1.00 76.31 158 LEU A CA 1
ATOM 1239 C C . LEU A 1 158 ? -24.918 0.624 15.298 1.00 76.31 158 LEU A C 1
ATOM 1241 O O . LEU A 1 158 ? -25.772 -0.246 15.128 1.00 76.31 158 LEU A O 1
ATOM 1245 N N . ILE A 1 159 ? -24.757 1.270 16.444 1.00 75.75 159 ILE A N 1
ATOM 1246 C CA . ILE A 1 159 ? -25.573 1.059 17.636 1.00 75.75 159 ILE A CA 1
ATOM 1247 C C . ILE A 1 159 ? -26.010 2.405 18.201 1.00 75.75 159 ILE A C 1
ATOM 1249 O O . ILE A 1 159 ? -25.348 3.418 17.995 1.00 75.75 159 ILE A O 1
ATOM 1253 N N . LEU A 1 160 ? -27.106 2.412 18.950 1.00 74.44 160 LEU A N 1
ATOM 1254 C CA . LEU A 1 160 ? -27.451 3.539 19.804 1.00 74.44 160 LEU A CA 1
ATOM 1255 C C . LEU A 1 160 ? -26.828 3.306 21.186 1.00 74.44 160 LEU A C 1
ATOM 1257 O O . LEU A 1 160 ? -27.084 2.282 21.818 1.00 74.44 160 LEU A O 1
ATOM 1261 N N . HIS A 1 161 ? -25.990 4.223 21.654 1.00 74.19 161 HIS A N 1
ATOM 1262 C CA . HIS A 1 161 ? -25.322 4.102 22.948 1.00 74.19 161 HIS A CA 1
ATOM 1263 C C . HIS A 1 161 ? -25.544 5.356 23.789 1.00 74.19 161 HIS A C 1
ATOM 1265 O O . HIS A 1 161 ? -25.582 6.468 23.265 1.00 74.19 161 HIS A O 1
ATOM 1271 N N . LEU A 1 162 ? -25.715 5.173 25.098 1.00 70.81 162 LEU A N 1
ATOM 1272 C CA . LEU A 1 162 ? -25.870 6.280 26.032 1.00 70.81 162 LEU A CA 1
ATOM 1273 C C . LEU A 1 162 ? -24.497 6.911 26.291 1.00 70.81 162 LEU A C 1
ATOM 1275 O O . LEU A 1 162 ? -23.646 6.315 26.946 1.00 70.81 162 LEU A O 1
ATOM 1279 N N . THR A 1 163 ? -24.289 8.118 25.779 1.00 66.88 163 THR A N 1
ATOM 1280 C CA . THR A 1 163 ? -23.070 8.911 25.980 1.00 66.88 163 THR A CA 1
ATOM 1281 C C . THR A 1 163 ? -23.395 10.097 26.875 1.00 66.88 163 THR A C 1
ATOM 1283 O O . THR A 1 163 ? -24.151 10.990 26.482 1.00 66.88 163 THR A O 1
ATOM 1286 N N . GLY A 1 164 ? -22.869 10.102 28.101 1.00 69.75 164 GLY A N 1
ATOM 1287 C CA . GLY A 1 164 ? -23.306 11.051 29.125 1.00 69.75 164 GLY A CA 1
ATOM 1288 C C . GLY A 1 164 ? -24.795 10.864 29.437 1.00 69.75 164 GLY A C 1
ATOM 1289 O O . GLY A 1 164 ? -25.190 9.813 29.933 1.00 69.75 164 GLY A O 1
ATOM 1290 N N . ASN A 1 165 ? -25.613 11.870 29.115 1.00 71.50 165 ASN A N 1
ATOM 1291 C CA . ASN A 1 165 ? -27.059 11.872 29.375 1.00 71.50 165 ASN A CA 1
ATOM 1292 C C . ASN A 1 165 ? -27.920 11.714 28.107 1.00 71.50 165 ASN A C 1
ATOM 1294 O O . ASN A 1 165 ? -29.138 11.856 28.180 1.00 71.50 165 ASN A O 1
ATOM 1298 N N . GLU A 1 166 ? -27.315 11.440 26.948 1.00 70.06 166 GLU A N 1
ATOM 1299 C CA . GLU A 1 166 ? -28.022 11.386 25.665 1.00 70.06 166 GLU A CA 1
ATOM 1300 C C . GLU A 1 166 ? -27.691 10.113 24.885 1.00 70.06 166 GLU A C 1
ATOM 1302 O O . GLU A 1 166 ? -26.546 9.661 24.849 1.00 70.06 166 GLU A O 1
ATOM 1307 N N . TRP A 1 167 ? -28.701 9.548 24.226 1.00 71.69 167 TRP A N 1
ATOM 1308 C CA . TRP A 1 167 ? -28.532 8.433 23.302 1.00 71.69 167 TRP A CA 1
ATOM 1309 C C . TRP A 1 167 ? -27.994 8.936 21.968 1.00 71.69 167 TRP A C 1
ATOM 1311 O O . TRP A 1 167 ? -28.607 9.796 21.333 1.00 71.69 167 TRP A O 1
ATOM 1321 N N . ARG A 1 168 ? -26.855 8.395 21.534 1.00 74.50 168 ARG A N 1
ATOM 1322 C CA . ARG A 1 168 ? -26.187 8.808 20.297 1.00 74.50 168 ARG A CA 1
ATOM 1323 C C . ARG A 1 168 ? -25.843 7.616 19.411 1.00 74.50 168 ARG A C 1
ATOM 1325 O O . ARG A 1 168 ? -25.628 6.514 19.924 1.00 74.50 168 ARG A O 1
ATOM 1332 N N . PRO A 1 169 ? -25.821 7.809 18.081 1.00 75.88 169 PRO A N 1
ATOM 1333 C CA . PRO A 1 169 ? -25.334 6.792 17.167 1.00 75.88 169 PRO A CA 1
ATOM 1334 C C . PRO A 1 169 ? -23.823 6.629 17.353 1.00 75.88 169 PRO A C 1
ATOM 1336 O O . PRO A 1 169 ? -23.066 7.592 17.243 1.00 75.88 169 PRO A O 1
ATOM 1339 N N . CYS A 1 170 ? -23.397 5.400 17.606 1.00 80.25 170 CYS A N 1
ATOM 1340 C CA . CYS A 1 170 ? -22.010 5.009 17.812 1.00 80.25 170 CYS A CA 1
ATOM 1341 C C . CYS A 1 170 ? -21.666 3.816 16.913 1.00 80.25 170 CYS A C 1
ATOM 1343 O O . CYS A 1 170 ? -22.555 3.102 16.443 1.00 80.25 170 CYS A O 1
ATOM 1345 N N . LEU A 1 171 ? -20.376 3.580 16.679 1.00 85.19 171 LEU A N 1
ATOM 1346 C CA . LEU A 1 171 ? -19.903 2.449 15.881 1.00 85.19 171 LEU A CA 1
ATOM 1347 C C . LEU A 1 171 ? -19.272 1.402 16.796 1.00 85.19 171 LEU A C 1
ATOM 1349 O O . LEU A 1 171 ? -18.222 1.633 17.391 1.00 85.19 171 LEU A O 1
ATOM 1353 N N . PHE A 1 172 ? -19.916 0.247 16.909 1.00 86.44 172 PHE A N 1
ATOM 1354 C CA . PHE A 1 172 ? -19.336 -0.924 17.547 1.00 86.44 172 PHE A CA 1
ATOM 1355 C C . PHE A 1 172 ? -18.398 -1.639 16.573 1.00 86.44 172 PHE A C 1
ATOM 1357 O O . PHE A 1 172 ? -18.779 -1.933 15.437 1.00 86.44 172 PHE A O 1
ATOM 1364 N N . ILE A 1 173 ? -17.182 -1.916 17.034 1.00 87.19 173 ILE A N 1
ATOM 1365 C CA . ILE A 1 173 ? -16.110 -2.554 16.276 1.00 87.19 173 ILE A CA 1
ATOM 1366 C C . ILE A 1 173 ? -15.496 -3.654 17.154 1.00 87.19 173 ILE A C 1
ATOM 1368 O O . ILE A 1 173 ? -14.708 -3.332 18.046 1.00 87.19 173 ILE A O 1
ATOM 1372 N N . PRO A 1 174 ? -15.817 -4.942 16.948 1.00 87.38 174 PRO A N 1
ATOM 1373 C CA . PRO A 1 174 ? -14.979 -6.027 17.441 1.00 87.38 174 PRO A CA 1
ATOM 1374 C C . PRO A 1 174 ? -13.598 -5.958 16.782 1.00 87.38 174 PRO A C 1
ATOM 1376 O O . PRO A 1 174 ? -13.458 -5.432 15.685 1.00 87.38 174 PRO A O 1
ATOM 1379 N N . PHE A 1 175 ? -12.558 -6.467 17.425 1.00 83.81 175 PHE A N 1
ATOM 1380 C CA . PHE A 1 175 ? -11.249 -6.654 16.809 1.00 83.81 175 PHE A CA 1
ATOM 1381 C C . PHE A 1 175 ? -11.086 -8.116 16.404 1.00 83.81 175 PHE A C 1
ATOM 1383 O O . PHE A 1 175 ? -11.432 -9.029 17.151 1.00 83.81 175 PHE A O 1
ATOM 1390 N N . GLY A 1 176 ? -10.561 -8.328 15.199 1.00 81.19 176 GLY A N 1
ATOM 1391 C CA . GLY A 1 176 ? -10.169 -9.645 14.719 1.00 81.19 176 GLY A CA 1
ATOM 1392 C C . GLY A 1 176 ? -8.804 -10.061 15.263 1.00 81.19 176 GLY A C 1
ATOM 1393 O O . GLY A 1 176 ? -8.174 -9.354 16.052 1.00 81.19 176 GLY A O 1
ATOM 1394 N N . ASN A 1 177 ? -8.321 -11.213 14.802 1.00 84.44 177 ASN A N 1
ATOM 1395 C CA . ASN A 1 177 ? -6.998 -11.714 15.157 1.00 84.44 177 ASN A CA 1
ATOM 1396 C C . ASN A 1 177 ? -5.891 -10.923 14.432 1.00 84.44 177 ASN A C 1
ATOM 1398 O O . ASN A 1 177 ? -5.449 -11.293 13.342 1.00 84.44 177 ASN A O 1
ATOM 1402 N N . MET A 1 178 ? -5.471 -9.809 15.035 1.00 87.69 178 MET A N 1
ATOM 1403 C CA . MET A 1 178 ? -4.509 -8.873 14.452 1.00 87.69 178 MET A CA 1
ATOM 1404 C C . MET A 1 178 ? -3.421 -8.417 15.437 1.00 87.69 178 MET A C 1
ATOM 1406 O O . MET A 1 178 ? -3.585 -8.490 16.657 1.00 87.69 178 MET A O 1
ATOM 1410 N N . GLU A 1 179 ? -2.320 -7.918 14.888 1.00 87.50 179 GLU A N 1
ATOM 1411 C CA . GLU A 1 179 ? -1.265 -7.163 15.572 1.00 87.50 179 GLU A CA 1
ATOM 1412 C C . GLU A 1 179 ? -1.290 -5.722 15.075 1.00 87.50 179 GLU A C 1
ATOM 1414 O O . GLU A 1 179 ? -1.495 -5.484 13.889 1.00 87.50 179 GLU A O 1
ATOM 1419 N N . LEU A 1 180 ? -1.103 -4.745 15.963 1.00 85.00 180 LEU A N 1
ATOM 1420 C CA . LEU A 1 180 ? -1.080 -3.345 15.547 1.00 85.00 180 LEU A CA 1
ATOM 1421 C C . LEU A 1 180 ? 0.113 -3.079 14.632 1.00 85.00 180 LEU A C 1
ATOM 1423 O O . LEU A 1 180 ? 1.205 -3.614 14.825 1.00 85.00 180 LEU A O 1
ATOM 1427 N N . LEU A 1 181 ? -0.089 -2.202 13.653 1.00 86.94 181 LEU A N 1
ATOM 1428 C CA . LEU A 1 181 ? 0.944 -1.894 12.672 1.00 86.94 181 LEU A CA 1
ATOM 1429 C C . LEU A 1 181 ? 2.155 -1.162 13.291 1.00 86.94 181 LEU A C 1
ATOM 1431 O O . LEU A 1 181 ? 3.237 -1.162 12.706 1.00 86.94 181 LEU A O 1
ATOM 1435 N N . THR A 1 182 ? 1.994 -0.615 14.501 1.00 84.06 182 THR A N 1
ATOM 1436 C CA . THR A 1 182 ? 3.058 -0.042 15.348 1.00 84.06 182 THR A CA 1
ATOM 1437 C C . THR A 1 182 ? 4.241 -0.982 15.554 1.00 84.06 182 THR A C 1
ATOM 1439 O O . THR A 1 182 ? 5.377 -0.529 15.642 1.00 84.06 182 THR A O 1
ATOM 1442 N N . GLU A 1 183 ? 4.006 -2.295 15.580 1.00 85.06 183 GLU A N 1
ATOM 1443 C CA . GLU A 1 183 ? 5.070 -3.291 15.757 1.00 85.06 183 GLU A CA 1
ATOM 1444 C C . GLU A 1 183 ? 5.942 -3.446 14.501 1.00 85.06 183 GLU A C 1
ATOM 1446 O O . GLU A 1 183 ? 7.122 -3.808 14.575 1.00 85.06 183 GLU A O 1
ATOM 1451 N N . PHE A 1 184 ? 5.380 -3.122 13.338 1.00 87.88 184 PHE A N 1
ATOM 1452 C CA . PHE A 1 184 ? 5.978 -3.370 12.028 1.00 87.88 184 PHE A CA 1
ATOM 1453 C C . PHE A 1 184 ? 6.570 -2.116 11.394 1.00 87.88 184 PHE A C 1
ATOM 1455 O O . PHE A 1 184 ? 7.369 -2.231 10.468 1.00 87.88 184 PHE A O 1
ATOM 1462 N N . ILE A 1 185 ? 6.196 -0.931 11.877 1.00 85.62 185 ILE A N 1
ATOM 1463 C CA . ILE A 1 185 ? 6.637 0.352 11.333 1.00 85.62 185 ILE A CA 1
ATOM 1464 C C . ILE A 1 185 ? 7.772 0.944 12.177 1.00 85.62 185 ILE A C 1
ATOM 1466 O O . ILE A 1 185 ? 7.692 0.993 13.400 1.00 85.62 185 ILE A O 1
ATOM 1470 N N . ASP A 1 186 ? 8.801 1.467 11.514 1.00 80.81 186 ASP A N 1
ATOM 1471 C CA . ASP A 1 186 ? 9.742 2.421 12.096 1.00 80.81 186 ASP A CA 1
ATOM 1472 C C . ASP A 1 186 ? 9.207 3.849 11.919 1.00 80.81 186 ASP A C 1
ATOM 1474 O O . ASP A 1 186 ? 9.139 4.365 10.799 1.00 80.81 186 ASP A O 1
ATOM 1478 N N . ASP A 1 187 ? 8.843 4.493 13.032 1.00 67.81 187 ASP A N 1
ATOM 1479 C CA . ASP A 1 187 ? 8.332 5.879 13.086 1.00 67.81 187 ASP A CA 1
ATOM 1480 C C . ASP A 1 187 ? 9.216 6.797 13.959 1.00 67.81 187 ASP A C 1
ATOM 1482 O O . ASP A 1 187 ? 8.842 7.917 14.293 1.00 67.81 187 ASP A O 1
ATOM 1486 N N . ALA A 1 188 ? 10.401 6.321 14.364 1.00 49.16 188 ALA A N 1
ATOM 1487 C CA . ALA A 1 188 ? 11.120 6.875 15.513 1.00 49.16 188 ALA A CA 1
ATOM 1488 C C . ALA A 1 188 ? 11.534 8.356 15.375 1.00 49.16 188 ALA A C 1
ATOM 1490 O O . ALA A 1 188 ? 11.641 9.034 16.391 1.00 49.16 188 ALA A O 1
ATOM 1491 N N . GLU A 1 189 ? 11.740 8.891 14.161 1.00 46.66 189 GLU A N 1
ATOM 1492 C CA . GLU A 1 189 ? 12.313 10.245 14.003 1.00 46.66 189 GLU A CA 1
ATOM 1493 C C . GLU A 1 189 ? 11.845 11.054 12.774 1.00 46.66 189 GLU A C 1
ATOM 1495 O O . GLU A 1 189 ? 12.312 12.174 12.565 1.00 46.66 189 GLU A O 1
ATOM 1500 N N . SER A 1 190 ? 10.925 10.553 11.938 1.00 50.06 190 SER A N 1
ATOM 1501 C CA . SER A 1 190 ? 10.568 11.229 10.676 1.00 50.06 190 SER A CA 1
ATOM 1502 C C . SER A 1 190 ? 9.068 11.501 10.539 1.00 50.06 190 SER A C 1
ATOM 1504 O O . SER A 1 190 ? 8.249 10.870 11.189 1.00 50.06 190 SER A O 1
ATOM 1506 N N . MET A 1 191 ? 8.665 12.439 9.669 1.00 54.16 191 MET A N 1
ATOM 1507 C CA . MET A 1 191 ? 7.239 12.699 9.368 1.00 54.16 191 MET A CA 1
ATOM 1508 C C . MET A 1 191 ? 6.551 11.545 8.596 1.00 54.16 191 MET A C 1
ATOM 1510 O O . MET A 1 191 ? 5.443 11.715 8.080 1.00 54.16 191 MET A O 1
ATOM 1514 N N . HIS A 1 192 ? 7.225 10.401 8.462 1.00 69.00 192 HIS A N 1
ATOM 1515 C CA . HIS A 1 192 ? 6.972 9.345 7.495 1.00 69.00 192 HIS A CA 1
ATOM 1516 C C . HIS A 1 192 ? 7.340 7.970 8.081 1.00 69.00 192 HIS A C 1
ATOM 1518 O O . HIS A 1 192 ? 8.493 7.553 8.005 1.00 69.00 192 HIS A O 1
ATOM 1524 N N . GLY A 1 193 ? 6.365 7.227 8.607 1.00 76.94 193 GLY A N 1
ATOM 1525 C CA . GLY A 1 193 ? 6.572 5.828 8.981 1.00 76.94 193 GLY A CA 1
ATOM 1526 C C . GLY A 1 193 ? 6.980 4.960 7.786 1.00 76.94 193 GLY A C 1
ATOM 1527 O O . GLY A 1 193 ? 6.593 5.231 6.643 1.00 76.94 193 GLY A O 1
ATOM 1528 N N . ARG A 1 194 ? 7.762 3.912 8.031 1.00 83.56 194 ARG A N 1
ATOM 1529 C CA . ARG A 1 194 ? 8.104 2.888 7.029 1.00 83.56 194 ARG A CA 1
ATOM 1530 C C . ARG A 1 194 ? 7.985 1.506 7.617 1.00 83.56 194 ARG A C 1
ATOM 1532 O O . ARG A 1 194 ? 8.245 1.340 8.798 1.00 83.56 194 ARG A O 1
ATOM 1539 N N . LEU A 1 195 ? 7.641 0.524 6.795 1.00 87.31 195 LEU A N 1
ATOM 1540 C CA . LEU A 1 195 ? 7.740 -0.867 7.210 1.00 87.31 195 LEU A CA 1
ATOM 1541 C C . LEU A 1 195 ? 9.212 -1.189 7.535 1.00 87.31 195 LEU A C 1
ATOM 1543 O O . LEU A 1 195 ? 10.111 -0.753 6.815 1.00 87.31 195 LEU A O 1
ATOM 1547 N N . LYS A 1 196 ? 9.470 -1.915 8.624 1.00 86.75 196 LYS A N 1
ATOM 1548 C CA . LYS A 1 196 ? 10.814 -2.408 8.946 1.00 86.75 196 LYS A CA 1
ATOM 1549 C C . LYS A 1 196 ? 11.241 -3.415 7.884 1.00 86.75 196 LYS A C 1
ATOM 1551 O O . LYS A 1 196 ? 10.442 -4.248 7.458 1.00 86.75 196 LYS A O 1
ATOM 1556 N N . GLN A 1 197 ? 12.509 -3.361 7.493 1.00 84.31 197 GLN A N 1
ATOM 1557 C CA . GLN A 1 197 ? 13.048 -4.174 6.399 1.00 84.31 197 GLN A CA 1
ATOM 1558 C C . GLN A 1 197 ? 12.849 -5.684 6.619 1.00 84.31 197 GLN A C 1
ATOM 1560 O O . GLN A 1 197 ? 12.456 -6.397 5.701 1.00 84.31 197 GLN A O 1
ATOM 1565 N N . THR A 1 198 ? 12.983 -6.144 7.869 1.00 84.56 198 THR A N 1
ATOM 1566 C CA . THR A 1 198 ? 12.758 -7.540 8.290 1.00 84.56 198 THR A CA 1
ATOM 1567 C C . THR A 1 198 ? 11.344 -8.061 8.004 1.00 84.56 198 THR A C 1
ATOM 1569 O O . THR A 1 198 ? 11.103 -9.263 8.072 1.00 84.56 198 THR A O 1
ATOM 1572 N N . TYR A 1 199 ? 10.388 -7.174 7.714 1.00 86.94 199 TYR A N 1
ATOM 1573 C CA . TYR A 1 199 ? 8.993 -7.517 7.447 1.00 86.94 199 TYR A CA 1
ATOM 1574 C C . TYR A 1 199 ? 8.585 -7.387 5.971 1.00 86.94 199 TYR A C 1
ATOM 1576 O O . TYR A 1 199 ? 7.420 -7.606 5.658 1.00 86.94 199 TYR A O 1
ATOM 1584 N N . PHE A 1 200 ? 9.502 -7.063 5.051 1.00 86.19 200 PHE A N 1
ATOM 1585 C CA . PHE A 1 200 ? 9.158 -6.819 3.639 1.00 86.19 200 PHE A CA 1
ATOM 1586 C C . PHE A 1 200 ? 8.486 -8.014 2.934 1.00 86.19 200 PHE A C 1
ATOM 1588 O O . PHE A 1 200 ? 7.601 -7.790 2.112 1.00 86.19 200 PHE A O 1
ATOM 1595 N N . GLU A 1 201 ? 8.839 -9.257 3.278 1.00 80.88 201 GLU A N 1
ATOM 1596 C CA . GLU A 1 201 ? 8.197 -10.465 2.717 1.00 80.88 201 GLU A CA 1
ATOM 1597 C C . GLU A 1 201 ? 7.035 -10.996 3.541 1.00 80.88 201 GLU A C 1
ATOM 1599 O O . GLU A 1 201 ? 6.091 -11.580 3.014 1.00 80.88 201 GLU A O 1
ATOM 1604 N N . SER A 1 202 ? 7.126 -10.853 4.863 1.00 87.06 202 SER A N 1
ATOM 1605 C CA . SER A 1 202 ? 6.117 -11.397 5.770 1.00 87.06 202 SER A CA 1
ATOM 1606 C C . SER A 1 202 ? 4.884 -10.506 5.852 1.00 87.06 202 SER A C 1
ATOM 1608 O O . SER A 1 202 ? 3.924 -10.879 6.515 1.00 87.06 202 SER A O 1
ATOM 1610 N N . VAL A 1 203 ? 4.882 -9.358 5.173 1.00 91.38 203 VAL A N 1
ATOM 1611 C CA . VAL A 1 203 ? 3.759 -8.425 5.067 1.00 91.38 203 VAL A CA 1
ATOM 1612 C C . VAL A 1 203 ? 3.471 -8.182 3.598 1.00 91.38 203 VAL A C 1
ATOM 1614 O O . VAL A 1 203 ? 4.387 -7.985 2.809 1.00 91.38 203 VAL A O 1
ATOM 1617 N N . GLU A 1 204 ? 2.205 -8.180 3.204 1.00 92.81 204 GLU A N 1
ATOM 1618 C CA . GLU A 1 204 ? 1.809 -7.974 1.810 1.00 92.81 204 GLU A CA 1
ATOM 1619 C C . GLU A 1 204 ? 2.145 -6.570 1.290 1.00 92.81 204 GLU A C 1
ATOM 1621 O O . GLU A 1 204 ? 2.299 -5.628 2.071 1.00 92.81 204 GLU A O 1
ATOM 1626 N N . ASP A 1 205 ? 2.228 -6.414 -0.031 1.00 92.06 205 ASP A N 1
ATOM 1627 C CA . ASP A 1 205 ? 2.381 -5.105 -0.666 1.00 92.06 205 ASP A CA 1
ATOM 1628 C C . ASP A 1 205 ? 1.106 -4.271 -0.463 1.00 92.06 205 ASP A C 1
ATOM 1630 O O . ASP A 1 205 ? -0.017 -4.736 -0.690 1.00 92.06 205 ASP A O 1
ATOM 1634 N N . PHE A 1 206 ? 1.267 -3.029 -0.001 1.00 93.62 206 PHE A N 1
ATOM 1635 C CA . PHE A 1 206 ? 0.132 -2.163 0.302 1.00 93.62 206 PHE A CA 1
ATOM 1636 C C . PHE A 1 206 ? -0.366 -1.344 -0.895 1.00 93.62 206 PHE A C 1
ATOM 1638 O O . PHE A 1 206 ? -1.345 -0.597 -0.769 1.00 93.62 206 PHE A O 1
ATOM 1645 N N . GLY A 1 207 ? 0.241 -1.499 -2.071 1.00 93.94 207 GLY A N 1
ATOM 1646 C CA . GLY A 1 207 ? -0.085 -0.774 -3.293 1.00 93.94 207 GLY A CA 1
ATOM 1647 C C . GLY A 1 207 ? -1.560 -0.892 -3.659 1.00 93.94 207 GLY A C 1
ATOM 1648 O O . GLY A 1 207 ? -2.197 0.124 -3.958 1.00 93.94 207 GLY A O 1
ATOM 1649 N N . LYS A 1 208 ? -2.157 -2.079 -3.493 1.00 94.38 208 LYS A N 1
ATOM 1650 C CA . LYS A 1 208 ? -3.589 -2.313 -3.749 1.00 94.38 208 LYS A CA 1
ATOM 1651 C C . LYS A 1 208 ? -4.537 -1.460 -2.894 1.00 94.38 208 LYS A C 1
ATOM 1653 O O . LYS A 1 208 ? -5.675 -1.223 -3.301 1.00 94.38 208 LYS A O 1
ATOM 1658 N N . TYR A 1 209 ? -4.080 -0.947 -1.747 1.00 94.94 209 TYR A N 1
ATOM 1659 C CA . TYR A 1 209 ? -4.858 -0.056 -0.877 1.00 94.94 209 TYR A CA 1
ATOM 1660 C C . TYR A 1 209 ? -4.703 1.429 -1.229 1.00 94.94 209 TYR A C 1
ATOM 1662 O O . TYR A 1 209 ? -5.488 2.253 -0.758 1.00 94.94 209 TYR A O 1
ATOM 1670 N N . SER A 1 210 ? -3.727 1.805 -2.063 1.00 94.19 210 SER A N 1
ATOM 1671 C CA . SER A 1 210 ? -3.453 3.210 -2.403 1.00 94.19 210 SER A CA 1
ATOM 1672 C C . SER A 1 210 ? -4.699 3.932 -2.923 1.00 94.19 210 SER A C 1
ATOM 1674 O O . SER A 1 210 ? -5.053 5.013 -2.443 1.00 94.19 210 SER A O 1
ATOM 1676 N N . ALA A 1 211 ? -5.414 3.310 -3.864 1.00 95.75 211 ALA A N 1
ATOM 1677 C CA . ALA A 1 211 ? -6.603 3.883 -4.482 1.00 95.75 211 ALA A CA 1
ATOM 1678 C C . ALA A 1 211 ? -7.771 3.970 -3.497 1.00 95.75 211 ALA A C 1
ATOM 1680 O O . ALA A 1 211 ? -8.578 4.896 -3.575 1.00 95.75 211 ALA A O 1
ATOM 1681 N N . PHE A 1 212 ? -7.823 3.061 -2.524 1.00 96.38 212 PHE A N 1
ATOM 1682 C CA . PHE A 1 212 ? -8.803 3.099 -1.448 1.00 96.38 212 PHE A CA 1
ATOM 1683 C C . PHE A 1 212 ? -8.547 4.288 -0.524 1.00 96.38 212 PHE A C 1
ATOM 1685 O O . PHE A 1 212 ? -9.446 5.096 -0.300 1.00 96.38 212 PHE A O 1
ATOM 1692 N N . PHE A 1 213 ? -7.307 4.496 -0.083 1.00 94.50 213 PHE A N 1
ATOM 1693 C CA . PHE A 1 213 ? -6.967 5.669 0.725 1.00 94.50 213 PHE A CA 1
ATOM 1694 C C . PHE A 1 213 ? -7.146 6.986 -0.042 1.00 94.50 213 PHE A C 1
ATOM 1696 O O . PHE A 1 213 ? -7.609 7.975 0.532 1.00 94.50 213 PHE A O 1
ATOM 1703 N N . ARG A 1 214 ? -6.889 6.996 -1.358 1.00 94.50 214 ARG A N 1
ATOM 1704 C CA . ARG A 1 214 ? -7.246 8.122 -2.236 1.00 94.50 214 ARG A CA 1
ATOM 1705 C C . ARG A 1 214 ? -8.753 8.365 -2.274 1.00 94.50 214 ARG A C 1
ATOM 1707 O O . ARG A 1 214 ? -9.171 9.524 -2.273 1.00 94.50 214 ARG A O 1
ATOM 1714 N N . LEU A 1 215 ? -9.555 7.305 -2.368 1.00 95.75 215 LEU A N 1
ATOM 1715 C CA . LEU A 1 215 ? -11.012 7.394 -2.431 1.00 95.75 215 LEU A CA 1
ATOM 1716 C C . LEU A 1 215 ? -11.590 7.945 -1.128 1.00 95.75 215 LEU A C 1
ATOM 1718 O O . LEU A 1 215 ? -12.545 8.716 -1.167 1.00 95.75 215 LEU A O 1
ATOM 1722 N N . LEU A 1 216 ? -11.004 7.581 0.009 1.00 94.81 216 LEU A N 1
ATOM 1723 C CA . LEU A 1 216 ? -11.476 8.001 1.323 1.00 94.81 216 LEU A CA 1
ATOM 1724 C C . LEU A 1 216 ? -10.944 9.367 1.763 1.00 94.81 216 LEU A C 1
ATOM 1726 O O . LEU A 1 216 ? -11.638 10.076 2.486 1.00 94.81 216 LEU A O 1
ATOM 1730 N N . CYS A 1 217 ? -9.758 9.770 1.295 1.00 92.25 217 CYS A N 1
ATOM 1731 C CA . CYS A 1 217 ? -9.131 11.059 1.603 1.00 92.25 217 CYS A CA 1
ATOM 1732 C C . CYS A 1 217 ? -8.937 11.343 3.106 1.00 92.25 217 CYS A C 1
ATOM 1734 O O . CYS A 1 217 ? -8.889 12.505 3.510 1.00 92.25 217 CYS A O 1
ATOM 1736 N N . ASP A 1 218 ? -8.821 10.312 3.938 1.00 89.69 218 ASP A N 1
ATOM 1737 C CA . ASP A 1 218 ? -8.621 10.451 5.381 1.00 89.69 218 ASP A CA 1
ATOM 1738 C C . ASP A 1 218 ? -7.169 10.826 5.722 1.00 89.69 218 ASP A C 1
ATOM 1740 O O . ASP A 1 218 ? -6.276 10.021 5.503 1.00 89.69 218 ASP A O 1
ATOM 1744 N N . PRO A 1 219 ? -6.872 12.017 6.265 1.00 82.06 219 PRO A N 1
ATOM 1745 C CA . PRO A 1 219 ? -5.507 12.402 6.643 1.00 82.06 219 PRO A CA 1
ATOM 1746 C C . PRO A 1 219 ? -4.854 11.512 7.717 1.00 82.06 219 PRO A C 1
ATOM 1748 O O . PRO A 1 219 ? -3.629 11.559 7.882 1.00 82.06 219 PRO A O 1
ATOM 1751 N N . ASP A 1 220 ? -5.638 10.697 8.430 1.00 80.19 220 ASP A N 1
ATOM 1752 C CA . ASP A 1 220 ? -5.174 9.804 9.496 1.00 80.19 220 ASP A CA 1
ATOM 1753 C C . ASP A 1 220 ? -5.296 8.311 9.171 1.00 80.19 220 ASP A C 1
ATOM 1755 O O . ASP A 1 220 ? -5.406 7.483 10.078 1.00 80.19 220 ASP A O 1
ATOM 1759 N N . PHE A 1 221 ? -5.248 7.943 7.887 1.00 78.88 221 PHE A N 1
ATOM 1760 C CA . PHE A 1 221 ? -5.548 6.573 7.463 1.00 78.88 221 PHE A CA 1
ATOM 1761 C C . PHE A 1 221 ? -4.653 5.483 8.091 1.00 78.88 221 PHE A C 1
ATOM 1763 O O . PHE A 1 221 ? -5.124 4.365 8.274 1.00 78.88 221 PHE A O 1
ATOM 1770 N N . MET A 1 222 ? -3.405 5.764 8.489 1.00 75.50 222 MET A N 1
ATOM 1771 C CA . MET A 1 222 ? -2.586 4.810 9.269 1.00 75.50 222 MET A CA 1
ATOM 1772 C C . MET A 1 222 ? -2.575 5.091 10.776 1.00 75.50 222 MET A C 1
ATOM 1774 O O . MET A 1 222 ? -2.169 4.234 11.557 1.00 75.50 222 MET A O 1
ATOM 1778 N N . GLY A 1 223 ? -3.020 6.266 11.217 1.00 69.81 223 GLY A N 1
ATOM 1779 C CA . GLY A 1 223 ? -2.828 6.708 12.595 1.00 69.81 223 GLY A CA 1
ATOM 1780 C C . GLY A 1 223 ? -1.400 7.173 12.877 1.00 69.81 223 GLY A C 1
ATOM 1781 O O . GLY A 1 223 ? -0.460 6.906 12.123 1.00 69.81 223 GLY A O 1
ATOM 1782 N N . LYS A 1 224 ? -1.218 7.862 14.007 1.00 71.69 224 LYS A N 1
ATOM 1783 C CA . LYS A 1 224 ? 0.118 8.087 14.580 1.00 71.69 224 LYS A CA 1
ATOM 1784 C C . LYS A 1 224 ? 0.736 6.725 14.908 1.00 71.69 224 LYS A C 1
ATOM 1786 O O . LYS A 1 224 ? 0.020 5.876 15.431 1.00 71.69 224 LYS A O 1
ATOM 1791 N N . GLU A 1 225 ? 2.006 6.505 14.569 1.00 68.75 225 GLU A N 1
ATOM 1792 C CA . GLU A 1 225 ? 2.721 5.243 14.824 1.00 68.75 225 GLU A CA 1
ATOM 1793 C C . GLU A 1 225 ? 2.070 3.986 14.207 1.00 68.75 225 GLU A C 1
ATOM 1795 O O . GLU A 1 225 ? 2.538 2.893 14.460 1.00 68.75 225 GLU A O 1
ATOM 1800 N N . GLY A 1 226 ? 1.028 4.083 13.368 1.00 67.62 226 GLY A N 1
ATOM 1801 C CA . GLY A 1 226 ? 0.333 2.898 12.834 1.00 67.62 226 GLY A CA 1
ATOM 1802 C C . GLY A 1 226 ? -0.836 2.396 13.696 1.00 67.62 226 GLY A C 1
ATOM 1803 O O . GLY A 1 226 ? -1.296 1.275 13.513 1.00 67.62 226 GLY A O 1
ATOM 1804 N N . GLN A 1 227 ? -1.330 3.198 14.643 1.00 73.81 227 GLN A N 1
ATOM 1805 C CA . GLN A 1 227 ? -2.321 2.768 15.644 1.00 73.81 227 GLN A CA 1
ATOM 1806 C C . GLN A 1 227 ? -3.741 2.500 15.102 1.00 73.81 227 GLN A C 1
ATOM 1808 O O . GLN A 1 227 ? -4.539 1.872 15.795 1.00 73.81 227 GLN A O 1
ATOM 1813 N N . ASN A 1 228 ? -4.080 2.959 13.891 1.00 79.62 228 ASN A N 1
ATOM 1814 C CA . ASN A 1 228 ? -5.442 2.840 13.337 1.00 79.62 228 ASN A CA 1
ATOM 1815 C C . ASN A 1 228 ? -5.626 1.603 12.438 1.00 79.62 228 ASN A C 1
ATOM 1817 O O . ASN A 1 228 ? -6.711 1.384 11.894 1.00 79.62 228 ASN A O 1
ATOM 1821 N N . LYS A 1 229 ? -4.564 0.821 12.226 1.00 86.69 229 LYS A N 1
ATOM 1822 C CA . LYS A 1 229 ? -4.559 -0.379 11.384 1.00 86.69 229 LYS A CA 1
ATOM 1823 C C . LYS A 1 229 ? -3.727 -1.473 12.036 1.00 86.69 229 LYS A C 1
ATOM 1825 O O . LYS A 1 229 ? -2.892 -1.218 12.902 1.00 86.69 229 LYS A O 1
ATOM 1830 N N . GLY A 1 230 ? -3.979 -2.702 11.617 1.00 89.06 230 GLY A N 1
ATOM 1831 C CA . GLY A 1 230 ? -3.223 -3.855 12.067 1.00 89.06 230 GLY A CA 1
ATOM 1832 C C . GLY A 1 230 ? -2.804 -4.722 10.902 1.00 89.06 230 GLY A C 1
ATOM 1833 O O . GLY A 1 230 ? -3.149 -4.451 9.754 1.00 89.06 230 GLY A O 1
ATOM 1834 N N . LEU A 1 231 ? -2.079 -5.775 11.219 1.00 92.12 231 LEU A N 1
ATOM 1835 C CA . LEU A 1 231 ? -1.781 -6.882 10.337 1.00 92.12 231 LEU A CA 1
ATOM 1836 C C . LEU A 1 231 ? -2.412 -8.144 10.895 1.00 92.12 231 LEU A C 1
ATOM 1838 O O . LEU A 1 231 ? -2.471 -8.325 12.111 1.00 92.12 231 LEU A O 1
ATOM 1842 N N . THR A 1 232 ? -2.885 -9.025 10.025 1.00 91.88 232 THR A N 1
ATOM 1843 C CA . THR A 1 232 ? -3.367 -10.335 10.458 1.00 91.88 232 THR A CA 1
ATOM 1844 C C . THR A 1 232 ? -2.232 -11.151 11.086 1.00 91.88 232 THR A C 1
ATOM 1846 O O . THR A 1 232 ? -1.062 -11.034 10.709 1.00 91.88 232 THR A O 1
ATOM 1849 N N . LYS A 1 233 ? -2.552 -11.958 12.106 1.00 86.44 233 LYS A N 1
ATOM 1850 C CA . LYS A 1 233 ? -1.526 -12.756 12.800 1.00 86.44 233 LYS A CA 1
ATOM 1851 C C . LYS A 1 233 ? -1.106 -14.000 12.029 1.00 86.44 233 LYS A C 1
ATOM 1853 O O . LYS A 1 233 ? 0.084 -14.297 11.996 1.00 86.44 233 LYS A O 1
ATOM 1858 N N . GLU A 1 234 ? -2.083 -14.699 11.461 1.00 84.56 234 GLU A N 1
ATOM 1859 C CA . GLU A 1 234 ? -1.943 -16.070 10.950 1.00 84.56 234 GLU A CA 1
ATOM 1860 C C . GLU A 1 234 ? -1.746 -16.151 9.432 1.00 84.56 234 GLU A C 1
ATOM 1862 O O . GLU A 1 234 ? -1.277 -17.177 8.945 1.00 84.56 234 GLU A O 1
ATOM 1867 N N . ASP A 1 235 ? -2.074 -15.096 8.678 1.00 81.88 235 ASP A N 1
ATOM 1868 C CA . ASP A 1 235 ? -1.860 -15.104 7.229 1.00 81.88 235 ASP A CA 1
ATOM 1869 C C . ASP A 1 235 ? -0.366 -14.960 6.901 1.00 81.88 235 ASP A C 1
ATOM 1871 O O . ASP A 1 235 ? 0.365 -14.210 7.557 1.00 81.88 235 ASP A O 1
ATOM 1875 N N . HIS A 1 236 ? 0.074 -15.646 5.843 1.00 82.12 236 HIS A N 1
ATOM 1876 C CA . HIS A 1 236 ? 1.391 -15.459 5.245 1.00 82.12 236 HIS A CA 1
ATOM 1877 C C . HIS A 1 236 ? 1.250 -15.211 3.730 1.00 82.12 236 HIS A C 1
ATOM 1879 O O . HIS A 1 236 ? 0.843 -16.126 3.009 1.00 82.12 236 HIS A O 1
ATOM 1885 N N . PRO A 1 237 ? 1.597 -14.015 3.221 1.00 87.62 237 PRO A N 1
ATOM 1886 C CA . PRO A 1 237 ? 2.047 -12.843 3.978 1.00 87.62 237 PRO A CA 1
ATOM 1887 C C . PRO A 1 237 ? 0.940 -12.279 4.886 1.00 87.62 237 PRO A C 1
ATOM 1889 O O . PRO A 1 237 ? -0.246 -12.467 4.615 1.00 87.62 237 PRO A O 1
ATOM 1892 N N . LYS A 1 238 ? 1.323 -11.564 5.948 1.00 92.69 238 LYS A N 1
ATOM 1893 C CA . LYS A 1 238 ? 0.396 -10.834 6.817 1.00 92.69 238 LYS A CA 1
ATOM 1894 C C . LYS A 1 238 ? -0.305 -9.738 6.019 1.00 92.69 238 LYS A C 1
ATOM 1896 O O . LYS A 1 238 ? 0.334 -8.991 5.274 1.00 92.69 238 LYS A O 1
ATOM 1901 N N . ILE A 1 239 ? -1.613 -9.623 6.204 1.00 94.06 239 ILE A N 1
ATOM 1902 C CA . ILE A 1 239 ? -2.491 -8.766 5.401 1.00 94.06 239 ILE A CA 1
ATOM 1903 C C . ILE A 1 239 ? -2.924 -7.557 6.230 1.00 94.06 239 ILE A C 1
ATOM 1905 O O . ILE A 1 239 ? -3.165 -7.683 7.432 1.00 94.06 239 ILE A O 1
ATOM 1909 N N . LEU A 1 240 ? -3.051 -6.387 5.602 1.00 93.00 240 LEU A N 1
ATOM 1910 C CA . LEU A 1 240 ? -3.553 -5.179 6.246 1.00 93.00 240 LEU A CA 1
ATOM 1911 C C . LEU A 1 240 ? -4.986 -5.394 6.744 1.00 93.00 240 LEU A C 1
ATOM 1913 O O . LEU A 1 240 ? -5.918 -5.607 5.970 1.00 93.00 240 LEU A O 1
ATOM 1917 N N . TYR A 1 241 ? -5.153 -5.292 8.057 1.00 92.38 241 TYR A N 1
ATOM 1918 C CA . TYR A 1 241 ? -6.421 -5.399 8.754 1.00 92.38 241 TYR A CA 1
ATOM 1919 C C . TYR A 1 241 ? -6.971 -3.999 9.065 1.00 92.38 241 TYR A C 1
ATOM 1921 O O . TYR A 1 241 ? -6.398 -3.229 9.847 1.00 92.38 241 TYR A O 1
ATOM 1929 N N . ILE A 1 242 ? -8.094 -3.655 8.434 1.00 91.00 242 ILE A N 1
ATOM 1930 C CA . ILE A 1 242 ? -8.737 -2.342 8.529 1.00 91.00 242 ILE A CA 1
ATOM 1931 C C . ILE A 1 242 ? -9.834 -2.375 9.596 1.00 91.00 242 ILE A C 1
ATOM 1933 O O . ILE A 1 242 ? -10.850 -3.046 9.437 1.00 91.00 242 ILE A O 1
ATOM 1937 N N . PHE A 1 243 ? -9.656 -1.609 10.673 1.00 86.56 243 PHE A N 1
ATOM 1938 C CA . PHE A 1 243 ? -10.663 -1.481 11.736 1.00 86.56 243 PHE A CA 1
ATOM 1939 C C . PHE A 1 243 ? -11.066 -0.044 12.065 1.00 86.56 243 PHE A C 1
ATOM 1941 O O . PHE A 1 243 ? -12.023 0.172 12.800 1.00 86.56 243 PHE A O 1
ATOM 1948 N N . ASP A 1 244 ? -10.360 0.942 11.522 1.00 86.38 244 ASP A N 1
ATOM 1949 C CA . ASP A 1 244 ? -10.631 2.356 11.746 1.00 86.38 244 ASP A CA 1
ATOM 1950 C C . ASP A 1 244 ? -10.410 3.112 10.441 1.00 86.38 244 ASP A C 1
ATOM 1952 O O . ASP A 1 244 ? -9.270 3.205 10.000 1.00 86.38 244 ASP A O 1
ATOM 1956 N N . GLN A 1 245 ? -11.463 3.587 9.774 1.00 89.94 245 GLN A N 1
ATOM 1957 C CA . GLN A 1 245 ? -11.292 4.297 8.513 1.00 89.94 245 GLN A CA 1
ATOM 1958 C C . GLN A 1 245 ? -12.489 5.191 8.166 1.00 89.94 245 GLN A C 1
ATOM 1960 O O . GLN A 1 245 ? -13.608 4.699 8.077 1.00 89.94 245 GLN A O 1
ATOM 1965 N N . VAL A 1 246 ? -12.242 6.474 7.876 1.00 91.00 246 VAL A N 1
ATOM 1966 C CA . VAL A 1 246 ? -13.290 7.474 7.593 1.00 91.00 246 VAL A CA 1
ATOM 1967 C C . VAL A 1 246 ? -13.381 7.800 6.096 1.00 91.00 246 VAL A C 1
ATOM 1969 O O . VAL A 1 246 ? -12.354 7.993 5.447 1.00 91.00 246 VAL A O 1
ATOM 1972 N N . PHE A 1 247 ? -14.592 7.936 5.542 1.00 94.44 247 PHE A N 1
ATOM 1973 C CA . PHE A 1 247 ? -14.818 8.598 4.248 1.00 94.44 247 PHE A CA 1
ATOM 1974 C C . PHE A 1 247 ? -14.911 10.122 4.429 1.00 94.44 247 PHE A C 1
ATOM 1976 O O . PHE A 1 247 ? -15.887 10.650 4.960 1.00 94.44 247 PHE A O 1
ATOM 1983 N N . MET A 1 248 ? -13.908 10.869 3.974 1.00 92.62 248 MET A N 1
ATOM 1984 C CA . MET A 1 248 ? -13.908 12.329 4.082 1.00 92.62 248 MET A CA 1
ATOM 1985 C C . MET A 1 248 ? -14.695 12.960 2.940 1.00 92.62 248 MET A C 1
ATOM 1987 O O . MET A 1 248 ? -14.485 12.606 1.785 1.00 92.62 248 MET A O 1
ATOM 1991 N N . THR A 1 249 ? -15.507 13.979 3.212 1.00 90.88 249 THR A N 1
ATOM 1992 C CA . THR A 1 249 ? -16.112 14.806 2.150 1.00 90.88 249 THR A CA 1
ATOM 1993 C C . THR A 1 249 ? -15.142 15.851 1.587 1.00 90.88 249 THR A C 1
ATOM 1995 O O . THR A 1 249 ? -15.390 16.428 0.539 1.00 90.88 249 THR A O 1
ATOM 1998 N N . THR A 1 250 ? -13.993 16.073 2.234 1.00 89.31 250 THR A N 1
ATOM 1999 C CA . THR A 1 250 ? -12.939 16.976 1.751 1.00 89.31 250 THR A CA 1
ATOM 2000 C C . THR A 1 250 ? -11.847 16.221 0.997 1.00 89.31 250 THR A C 1
ATOM 2002 O O . THR A 1 250 ? -11.445 15.125 1.389 1.00 89.31 250 THR A O 1
ATOM 2005 N N . ASN A 1 251 ? -11.331 16.806 -0.086 1.00 88.44 251 ASN A N 1
ATOM 2006 C CA . ASN A 1 251 ? -10.201 16.247 -0.831 1.00 88.44 251 ASN A CA 1
ATOM 2007 C C . ASN A 1 251 ? -8.878 16.620 -0.153 1.00 88.44 251 ASN A C 1
ATOM 2009 O O . ASN A 1 251 ? -8.330 17.694 -0.379 1.00 88.44 251 ASN A O 1
ATOM 2013 N N . ASN A 1 252 ? -8.374 15.726 0.702 1.00 90.00 252 ASN A N 1
ATOM 2014 C CA . ASN A 1 252 ? -7.086 15.925 1.370 1.00 90.00 252 ASN A CA 1
ATOM 2015 C C . ASN A 1 252 ? -5.902 15.409 0.553 1.00 90.00 252 ASN A C 1
ATOM 2017 O O . ASN A 1 252 ? -4.799 15.943 0.681 1.00 90.00 252 ASN A O 1
ATOM 2021 N N . PHE A 1 253 ? -6.138 14.420 -0.310 1.00 91.19 253 PHE A N 1
ATOM 2022 C CA . PHE A 1 253 ? -5.122 13.832 -1.171 1.00 91.19 253 PHE A CA 1
ATOM 2023 C C . PHE A 1 253 ? -5.576 13.792 -2.619 1.00 91.19 253 PHE A C 1
ATOM 2025 O O . PHE A 1 253 ? -6.754 13.588 -2.921 1.00 91.19 253 PHE A O 1
ATOM 2032 N N . ARG A 1 254 ? -4.592 13.877 -3.506 1.00 92.62 254 ARG A N 1
ATOM 2033 C CA . ARG A 1 254 ? -4.703 13.483 -4.905 1.00 92.62 254 ARG A CA 1
ATOM 2034 C C . ARG A 1 254 ? -3.661 12.424 -5.231 1.00 92.62 254 ARG A C 1
ATOM 2036 O O . ARG A 1 254 ? -2.741 12.182 -4.450 1.00 92.62 254 ARG A O 1
ATOM 2043 N N . PHE A 1 255 ? -3.808 11.817 -6.398 1.00 94.38 255 PHE A N 1
ATOM 2044 C CA . PHE A 1 255 ? -2.755 11.002 -6.980 1.00 94.38 255 PHE A CA 1
ATOM 2045 C C . PHE A 1 255 ? -1.865 11.842 -7.888 1.00 94.38 255 PHE A C 1
ATOM 2047 O O . PHE A 1 255 ? -2.342 12.741 -8.584 1.00 94.38 255 PHE A O 1
ATOM 2054 N N . ASP A 1 256 ? -0.572 11.540 -7.875 1.00 93.12 256 ASP A N 1
ATOM 2055 C CA . ASP A 1 256 ? 0.319 11.902 -8.971 1.00 93.12 256 ASP A CA 1
ATOM 2056 C C . ASP A 1 256 ? 0.296 10.831 -10.079 1.00 93.12 256 ASP A C 1
ATOM 2058 O O . ASP A 1 256 ? -0.399 9.817 -9.980 1.00 93.12 256 ASP A O 1
ATOM 2062 N N . LYS A 1 257 ? 1.062 11.037 -11.157 1.00 90.94 257 LYS A N 1
ATOM 2063 C CA . LYS A 1 257 ? 1.134 10.064 -12.262 1.00 90.94 257 LYS A CA 1
ATOM 2064 C C . LYS A 1 257 ? 1.891 8.770 -11.900 1.00 90.94 257 LYS A C 1
ATOM 2066 O O . LYS A 1 257 ? 1.920 7.851 -12.709 1.00 90.94 257 LYS A O 1
ATOM 2071 N N . ALA A 1 258 ? 2.467 8.682 -10.699 1.00 91.38 258 ALA A N 1
ATOM 2072 C CA . ALA A 1 258 ? 3.037 7.464 -10.120 1.00 91.38 258 ALA A CA 1
ATOM 2073 C C . ALA A 1 258 ? 2.050 6.745 -9.174 1.00 91.38 258 ALA A C 1
ATOM 2075 O O . ALA A 1 258 ? 2.438 5.802 -8.486 1.00 91.38 258 ALA A O 1
ATOM 2076 N N . PHE A 1 259 ? 0.786 7.192 -9.114 1.00 94.50 259 PHE A N 1
ATOM 2077 C CA . PHE A 1 259 ? -0.227 6.699 -8.174 1.00 94.50 259 PHE A CA 1
ATOM 2078 C C . PHE A 1 259 ? 0.214 6.831 -6.702 1.00 94.50 259 PHE A C 1
ATOM 2080 O O . PHE A 1 259 ? -0.250 6.102 -5.826 1.00 94.50 259 PHE A O 1
ATOM 2087 N N . ASN A 1 260 ? 1.094 7.791 -6.395 1.00 93.00 260 ASN A N 1
ATOM 2088 C CA . ASN A 1 260 ? 1.442 8.120 -5.019 1.00 93.00 260 ASN A CA 1
ATOM 2089 C C . ASN A 1 260 ? 0.418 9.089 -4.431 1.00 93.00 260 ASN A C 1
ATOM 2091 O O . ASN A 1 260 ? -0.008 10.047 -5.083 1.00 93.00 260 ASN A O 1
ATOM 2095 N N . LEU A 1 261 ? 0.081 8.893 -3.158 1.00 92.19 261 LEU A N 1
ATOM 2096 C CA . LEU A 1 261 ? -0.745 9.826 -2.399 1.00 92.19 261 LEU A CA 1
ATOM 2097 C C . LEU A 1 261 ? 0.041 11.117 -2.128 1.00 92.19 261 LEU A C 1
ATOM 2099 O O . LEU A 1 261 ? 1.050 11.124 -1.398 1.00 92.19 261 LEU A O 1
ATOM 2103 N N . ILE A 1 262 ? -0.440 12.217 -2.707 1.00 90.38 262 ILE A N 1
ATOM 2104 C CA . ILE A 1 262 ? 0.113 13.562 -2.550 1.00 90.38 262 ILE A CA 1
ATOM 2105 C C . ILE A 1 262 ? -0.908 14.446 -1.826 1.00 90.38 262 ILE A C 1
ATOM 2107 O O . ILE A 1 262 ? -2.070 14.485 -2.236 1.00 90.38 262 ILE A O 1
ATOM 2111 N N . PRO A 1 263 ? -0.502 15.166 -0.766 1.00 88.94 263 PRO A N 1
ATOM 2112 C CA . PRO A 1 263 ? -1.356 16.154 -0.116 1.00 88.94 263 PRO A CA 1
ATOM 2113 C C . PRO A 1 263 ? -1.844 17.212 -1.108 1.00 88.94 263 PRO A C 1
ATOM 2115 O O . PRO A 1 263 ? -1.040 17.772 -1.854 1.00 88.94 263 PRO A O 1
ATOM 2118 N N . ASP A 1 264 ? -3.144 17.497 -1.094 1.00 86.31 264 ASP A N 1
ATOM 2119 C CA . ASP A 1 264 ? -3.778 18.461 -2.008 1.00 86.31 264 ASP A CA 1
ATOM 2120 C C . ASP A 1 264 ? -4.522 19.591 -1.280 1.00 86.31 264 ASP A C 1
ATOM 2122 O O . ASP A 1 264 ? -4.876 20.614 -1.859 1.00 86.31 264 ASP A O 1
ATOM 2126 N N . ASN A 1 265 ? -4.717 19.446 0.032 1.00 80.69 265 ASN A N 1
ATOM 2127 C CA . ASN A 1 265 ? -5.371 20.455 0.857 1.00 80.69 265 ASN A CA 1
ATOM 2128 C C . ASN A 1 265 ? -4.436 21.652 1.116 1.00 80.69 265 ASN A C 1
ATOM 2130 O O . ASN A 1 265 ? -3.256 21.468 1.425 1.00 80.69 265 ASN A O 1
ATOM 2134 N N . SER A 1 266 ? -4.960 22.881 1.079 1.00 79.12 266 SER A N 1
ATOM 2135 C CA . SER A 1 266 ? -4.228 24.099 1.458 1.00 79.12 266 SER A CA 1
ATOM 2136 C C . SER A 1 266 ? -3.640 24.037 2.876 1.00 79.12 266 SER A C 1
ATOM 2138 O O . SER A 1 266 ? -2.537 24.537 3.102 1.00 79.12 266 SER A O 1
ATOM 2140 N N . LEU A 1 267 ? -4.311 23.348 3.805 1.00 77.06 267 LEU A N 1
ATOM 2141 C CA . LEU A 1 267 ? -3.852 23.125 5.180 1.00 77.06 267 LEU A CA 1
ATOM 2142 C C . LEU A 1 267 ? -2.553 22.310 5.263 1.00 77.06 267 LEU A C 1
ATOM 2144 O O . LEU A 1 267 ? -1.816 22.447 6.239 1.00 77.06 267 LEU A O 1
ATOM 2148 N N . SER A 1 268 ? -2.222 21.514 4.239 1.00 73.06 268 SER A N 1
ATOM 2149 C CA . SER A 1 268 ? -0.947 20.779 4.184 1.00 73.06 268 SER A CA 1
ATOM 2150 C C . SER A 1 268 ? 0.273 21.708 4.120 1.00 73.06 268 SER A C 1
ATOM 2152 O O . SER A 1 268 ? 1.371 21.301 4.494 1.00 73.06 268 SER A O 1
ATOM 2154 N N . LYS A 1 269 ? 0.082 22.971 3.709 1.00 73.94 269 LYS A N 1
ATOM 2155 C CA . LYS A 1 269 ? 1.133 23.999 3.628 1.00 73.94 269 LYS A CA 1
ATOM 2156 C C . LYS A 1 269 ? 1.343 24.752 4.948 1.00 73.94 269 LYS A C 1
ATOM 2158 O O . LYS A 1 269 ? 2.251 25.572 5.034 1.00 73.94 269 LYS A O 1
ATOM 2163 N N . LEU A 1 270 ? 0.519 24.505 5.973 1.00 72.50 270 LEU A N 1
ATOM 2164 C CA . LEU A 1 270 ? 0.580 25.220 7.251 1.00 72.50 270 LEU A CA 1
ATOM 2165 C C . LEU A 1 270 ? 1.424 24.452 8.292 1.00 72.50 270 LEU A C 1
ATOM 2167 O O . LEU A 1 270 ? 1.101 23.301 8.591 1.00 72.50 270 LEU A O 1
ATOM 2171 N N . PRO A 1 271 ? 2.436 25.071 8.939 1.00 62.03 271 PRO A N 1
ATOM 2172 C CA . PRO A 1 271 ? 3.378 24.375 9.831 1.00 62.03 271 PRO A CA 1
ATOM 2173 C C . PRO A 1 271 ? 2.748 23.620 11.012 1.00 62.03 271 PRO A C 1
ATOM 2175 O O . PRO A 1 271 ? 3.253 22.577 11.414 1.00 62.03 271 PRO A O 1
ATOM 2178 N N . LYS A 1 272 ? 1.643 24.129 11.579 1.00 56.84 272 LYS A N 1
ATOM 2179 C CA . LYS A 1 272 ? 1.001 23.550 12.778 1.00 56.84 272 LYS A CA 1
ATOM 2180 C C . LYS A 1 272 ? 0.133 22.321 12.488 1.00 56.84 272 LYS A C 1
ATOM 2182 O O . LYS A 1 272 ? -0.066 21.500 13.376 1.00 56.84 272 LYS A O 1
ATOM 2187 N N . PHE A 1 273 ? -0.369 22.187 11.262 1.00 56.34 273 PHE A N 1
ATOM 2188 C CA . PHE A 1 273 ? -1.282 21.110 10.858 1.00 56.34 273 PHE A CA 1
ATOM 2189 C C . PHE A 1 273 ? -0.668 20.169 9.814 1.00 56.34 273 PHE A C 1
ATOM 2191 O O . PHE A 1 273 ? -1.274 19.151 9.471 1.00 56.34 273 PHE A O 1
ATOM 2198 N N . SER A 1 274 ? 0.544 20.493 9.348 1.00 63.22 274 SER A N 1
ATOM 2199 C CA . SER A 1 274 ? 1.235 19.834 8.243 1.00 63.22 274 SER A CA 1
ATOM 2200 C C . SER A 1 274 ? 1.236 18.321 8.396 1.00 63.22 274 SER A C 1
ATOM 2202 O O . SER A 1 274 ? 0.710 17.650 7.529 1.00 63.22 274 SER A O 1
ATOM 2204 N N . ARG A 1 275 ? 1.690 17.758 9.522 1.00 68.31 275 ARG A N 1
ATOM 2205 C CA . ARG A 1 275 ? 1.834 16.296 9.681 1.00 68.31 275 ARG A CA 1
ATOM 2206 C C . ARG A 1 275 ? 0.565 15.489 9.417 1.00 68.31 275 ARG A C 1
ATOM 2208 O O . ARG A 1 275 ? 0.633 14.435 8.800 1.00 68.31 275 ARG A O 1
ATOM 2215 N N . HIS A 1 276 ? -0.582 15.968 9.884 1.00 71.75 276 HIS A N 1
ATOM 2216 C CA . HIS A 1 276 ? -1.853 15.277 9.681 1.00 71.75 276 HIS A CA 1
ATOM 2217 C C . HIS A 1 276 ? -2.322 15.428 8.229 1.00 71.75 276 HIS A C 1
ATOM 2219 O O . HIS A 1 276 ? -2.530 14.436 7.543 1.00 71.75 276 HIS A O 1
ATOM 2225 N N . PHE A 1 277 ? -2.375 16.656 7.704 1.00 73.38 277 PHE A N 1
ATOM 2226 C CA . PHE A 1 277 ? -2.814 16.894 6.321 1.00 73.38 277 PHE A CA 1
ATOM 2227 C C . PHE A 1 277 ? -1.775 16.509 5.258 1.00 73.38 277 PHE A C 1
ATOM 2229 O O . PHE A 1 277 ? -2.105 16.449 4.078 1.00 73.38 277 PHE A O 1
ATOM 2236 N N . MET A 1 278 ? -0.538 16.215 5.656 1.00 76.00 278 MET A N 1
ATOM 2237 C CA . MET A 1 278 ? 0.490 15.605 4.817 1.00 76.00 278 MET A CA 1
ATOM 2238 C C . MET A 1 278 ? 0.294 14.094 4.667 1.00 76.00 278 MET A C 1
ATOM 2240 O O . MET A 1 278 ? 0.998 13.504 3.853 1.00 76.00 278 MET A O 1
ATOM 2244 N N . GLY A 1 279 ? -0.651 13.491 5.400 1.00 73.69 279 GLY A N 1
ATOM 2245 C CA . GLY A 1 279 ? -0.915 12.054 5.431 1.00 73.69 279 GLY A CA 1
ATOM 2246 C C . GLY A 1 279 ? 0.039 11.325 6.357 1.00 73.69 279 GLY A C 1
ATOM 2247 O O . GLY A 1 279 ? 1.188 11.057 5.989 1.00 73.69 279 GLY A O 1
ATOM 2248 N N . ARG A 1 280 ? -0.450 10.983 7.555 1.00 76.25 280 ARG A N 1
ATOM 2249 C CA . ARG A 1 280 ? 0.343 10.224 8.529 1.00 76.25 280 ARG A CA 1
ATOM 2250 C C . ARG A 1 280 ? 0.746 8.883 7.935 1.00 76.25 280 ARG A C 1
ATOM 2252 O O . ARG A 1 280 ? -0.094 8.161 7.407 1.00 76.25 280 ARG A O 1
ATOM 2259 N N . ASN A 1 281 ? 2.040 8.577 8.002 1.00 78.06 281 ASN A N 1
ATOM 2260 C CA . ASN A 1 281 ? 2.618 7.323 7.518 1.00 78.06 281 ASN A CA 1
ATOM 2261 C C . ASN A 1 281 ? 2.230 6.971 6.072 1.00 78.06 281 ASN A C 1
ATOM 2263 O O . ASN A 1 281 ? 2.274 5.809 5.682 1.00 78.06 281 ASN A O 1
ATOM 2267 N N . LYS A 1 282 ? 1.913 7.970 5.230 1.00 85.75 282 LYS A N 1
ATOM 2268 C CA . LYS A 1 282 ? 1.597 7.734 3.812 1.00 85.75 282 LYS A CA 1
ATOM 2269 C C . LYS A 1 282 ? 2.730 7.084 3.037 1.00 85.75 282 LYS A C 1
ATOM 2271 O O . LYS A 1 282 ? 2.495 6.448 2.019 1.00 85.75 282 LYS A O 1
ATOM 2276 N N . SER A 1 283 ? 3.957 7.277 3.505 1.00 86.06 283 SER A N 1
ATOM 2277 C CA . SER A 1 283 ? 5.154 6.610 3.010 1.00 86.06 283 SER A CA 1
ATOM 2278 C C . SER A 1 283 ? 5.027 5.095 3.077 1.00 86.06 283 SER A C 1
ATOM 2280 O O . SER A 1 283 ? 5.473 4.461 2.143 1.00 86.06 283 SER A O 1
ATOM 2282 N N . VAL A 1 284 ? 4.351 4.529 4.081 1.00 88.19 284 VAL A N 1
ATOM 2283 C CA . VAL A 1 284 ? 4.102 3.079 4.184 1.00 88.19 284 VAL A CA 1
ATOM 2284 C C . VAL A 1 284 ? 3.266 2.563 3.007 1.00 88.19 284 VAL A C 1
ATOM 2286 O O . VAL A 1 284 ? 3.480 1.454 2.546 1.00 88.19 284 VAL A O 1
ATOM 2289 N N . ILE A 1 285 ? 2.333 3.377 2.501 1.00 90.31 285 ILE A N 1
ATOM 2290 C CA . ILE A 1 285 ? 1.475 3.036 1.351 1.00 90.31 285 ILE A CA 1
ATOM 2291 C C . ILE A 1 285 ? 2.138 3.400 0.017 1.00 90.31 285 ILE A C 1
ATOM 2293 O O . ILE A 1 285 ? 1.930 2.751 -1.002 1.00 90.31 285 ILE A O 1
ATOM 2297 N N . ASN A 1 286 ? 2.905 4.490 -0.011 1.00 91.44 286 ASN A N 1
ATOM 2298 C CA . ASN A 1 286 ? 3.599 4.925 -1.220 1.00 91.44 286 ASN A CA 1
ATOM 2299 C C . ASN A 1 286 ? 4.851 4.079 -1.499 1.00 91.44 286 ASN A C 1
ATOM 2301 O O . ASN A 1 286 ? 5.257 3.984 -2.655 1.00 91.44 286 ASN A O 1
ATOM 2305 N N . ASP A 1 287 ? 5.452 3.481 -0.474 1.00 90.69 287 ASP A N 1
ATOM 2306 C CA . ASP A 1 287 ? 6.528 2.495 -0.572 1.00 90.69 287 ASP A CA 1
ATOM 2307 C C . ASP A 1 287 ? 5.939 1.118 -0.908 1.00 90.69 287 ASP A C 1
ATOM 2309 O O . ASP A 1 287 ? 5.759 0.242 -0.064 1.00 90.69 287 ASP A O 1
ATOM 2313 N N . SER A 1 288 ? 5.469 0.999 -2.143 1.00 92.19 288 SER A N 1
ATOM 2314 C CA . SER A 1 288 ? 4.698 -0.135 -2.647 1.00 92.19 288 SER A CA 1
ATOM 2315 C C . SER A 1 288 ? 4.815 -0.190 -4.164 1.00 92.19 288 SER A C 1
ATOM 2317 O O . SER A 1 288 ? 5.014 0.856 -4.805 1.00 92.19 288 SER A O 1
ATOM 2319 N N . SER A 1 289 ? 4.655 -1.391 -4.714 1.00 92.12 289 SER A N 1
ATOM 2320 C CA . SER A 1 289 ? 4.690 -1.675 -6.147 1.00 92.12 289 SER A CA 1
ATOM 2321 C C . SER A 1 289 ? 3.766 -0.741 -6.938 1.00 92.12 289 SER A C 1
ATOM 2323 O O . SER A 1 289 ? 2.620 -0.465 -6.565 1.00 92.12 289 SER A O 1
ATOM 2325 N N . PHE A 1 290 ? 4.279 -0.226 -8.051 1.00 93.62 290 PHE A N 1
ATOM 2326 C CA . PHE A 1 290 ? 3.500 0.541 -9.014 1.00 93.62 290 PHE A CA 1
ATOM 2327 C C . PHE A 1 290 ? 2.401 -0.305 -9.676 1.00 93.62 290 PHE A C 1
ATOM 2329 O O . PHE A 1 290 ? 1.274 0.171 -9.834 1.00 93.62 290 PHE A O 1
ATOM 2336 N N . GLU A 1 291 ? 2.690 -1.563 -10.008 1.00 93.12 291 GLU A N 1
ATOM 2337 C CA . GLU A 1 291 ? 1.714 -2.515 -10.546 1.00 93.12 291 GLU A CA 1
ATOM 2338 C C . GLU A 1 291 ? 0.566 -2.764 -9.557 1.00 93.12 291 GLU A C 1
ATOM 2340 O O . GLU A 1 291 ? -0.601 -2.653 -9.945 1.00 93.12 291 GLU A O 1
ATOM 2345 N N . GLU A 1 292 ? 0.867 -2.990 -8.274 1.00 94.88 292 GLU A N 1
ATOM 2346 C CA . GLU A 1 292 ? -0.149 -3.160 -7.225 1.00 94.88 292 GLU A CA 1
ATOM 2347 C C . GLU A 1 292 ? -1.008 -1.899 -7.040 1.00 94.88 292 GLU A C 1
ATOM 2349 O O . GLU A 1 292 ? -2.228 -1.987 -6.869 1.00 94.88 292 GLU A O 1
ATOM 2354 N N . LYS A 1 293 ? -0.417 -0.701 -7.152 1.00 96.75 293 LYS A N 1
ATOM 2355 C CA . LYS A 1 293 ? -1.174 0.567 -7.131 1.00 96.75 293 LYS A CA 1
ATOM 2356 C C . LYS A 1 293 ? -2.157 0.673 -8.297 1.00 96.75 293 LYS A C 1
ATOM 2358 O O . LYS A 1 293 ? -3.326 1.019 -8.088 1.00 96.75 293 LYS A O 1
ATOM 2363 N N . ILE A 1 294 ? -1.720 0.339 -9.513 1.00 95.94 294 ILE A N 1
ATOM 2364 C CA . ILE A 1 294 ? -2.596 0.312 -10.694 1.00 95.94 294 ILE A CA 1
ATOM 2365 C C . ILE A 1 294 ? -3.698 -0.740 -10.513 1.00 95.94 294 ILE A C 1
ATOM 2367 O O . ILE A 1 294 ? -4.869 -0.477 -10.804 1.00 95.94 294 ILE A O 1
ATOM 2371 N N . GLN A 1 295 ? -3.346 -1.921 -10.004 1.00 95.19 295 GLN A N 1
ATOM 2372 C CA . GLN A 1 295 ? -4.289 -3.005 -9.749 1.00 95.19 295 GLN A CA 1
ATOM 2373 C C . GLN A 1 295 ? -5.362 -2.600 -8.728 1.00 95.19 295 GLN A C 1
ATOM 2375 O O . GLN A 1 295 ? -6.548 -2.867 -8.949 1.00 95.19 295 GLN A O 1
ATOM 2380 N N . GLY A 1 296 ? -4.978 -1.899 -7.658 1.00 96.62 296 GLY A N 1
ATOM 2381 C CA . GLY A 1 296 ? -5.906 -1.321 -6.684 1.00 96.62 296 GLY A CA 1
ATOM 2382 C C . GLY A 1 296 ? -6.872 -0.314 -7.315 1.00 96.62 296 GLY A C 1
ATOM 2383 O O . GLY A 1 296 ? -8.082 -0.378 -7.080 1.00 96.62 296 GLY A O 1
ATOM 2384 N N . ALA A 1 297 ? -6.368 0.574 -8.178 1.00 97.81 297 ALA A N 1
ATOM 2385 C CA . ALA A 1 297 ? -7.201 1.535 -8.903 1.00 97.81 297 ALA A CA 1
ATOM 2386 C C . ALA A 1 297 ? -8.205 0.846 -9.845 1.00 97.81 297 ALA A C 1
ATOM 2388 O O . ALA A 1 297 ? -9.388 1.191 -9.843 1.00 97.81 297 ALA A O 1
ATOM 2389 N N . ILE A 1 298 ? -7.776 -0.180 -10.584 1.00 97.56 298 ILE A N 1
ATOM 2390 C CA . ILE A 1 298 ? -8.660 -0.990 -11.437 1.00 97.56 298 ILE A CA 1
ATOM 2391 C C . ILE A 1 298 ? -9.729 -1.710 -10.612 1.00 97.56 298 ILE A C 1
ATOM 2393 O O . ILE A 1 298 ? -10.892 -1.730 -11.015 1.00 97.56 298 ILE A O 1
ATOM 2397 N N . ASN A 1 299 ? -9.372 -2.273 -9.452 1.00 96.81 299 ASN A N 1
ATOM 2398 C CA . ASN A 1 299 ? -10.336 -2.948 -8.581 1.00 96.81 299 ASN A CA 1
ATOM 2399 C C . ASN A 1 299 ? -11.443 -1.989 -8.110 1.00 96.81 299 ASN A C 1
ATOM 2401 O O . ASN A 1 299 ? -12.624 -2.329 -8.161 1.00 96.81 299 ASN A O 1
ATOM 2405 N N . ILE A 1 300 ? -11.088 -0.751 -7.748 1.00 97.31 300 ILE A N 1
ATOM 2406 C CA . ILE A 1 300 ? -12.080 0.283 -7.418 1.00 97.31 300 ILE A CA 1
ATOM 2407 C C . ILE A 1 300 ? -12.987 0.589 -8.608 1.00 97.31 300 ILE A C 1
ATOM 2409 O O . ILE A 1 300 ? -14.203 0.679 -8.441 1.00 97.31 300 ILE A O 1
ATOM 2413 N N . LEU A 1 301 ? -12.430 0.723 -9.814 1.00 97.44 301 LEU A N 1
ATOM 2414 C CA . LEU A 1 301 ? -13.228 0.987 -11.012 1.00 97.44 301 LEU A CA 1
ATOM 2415 C C . LEU A 1 301 ? -14.162 -0.181 -11.367 1.00 97.44 301 LEU A C 1
ATOM 2417 O O . LEU A 1 301 ? -15.275 0.075 -11.822 1.00 97.44 301 LEU A O 1
ATOM 2421 N N . ARG A 1 302 ? -13.763 -1.433 -11.100 1.00 96.81 302 ARG A N 1
ATOM 2422 C CA . ARG A 1 302 ? -14.634 -2.621 -11.199 1.00 96.81 302 ARG A CA 1
ATOM 2423 C C . ARG A 1 302 ? -15.777 -2.567 -10.188 1.00 96.81 302 ARG A C 1
ATOM 2425 O O . ARG A 1 302 ? -16.930 -2.791 -10.542 1.00 96.81 302 ARG A O 1
ATOM 2432 N N . LYS A 1 303 ? -15.469 -2.209 -8.941 1.00 97.31 303 LYS A N 1
ATOM 2433 C CA . LYS A 1 303 ? -16.420 -2.179 -7.821 1.00 97.31 303 LYS A CA 1
ATOM 2434 C C . LYS A 1 303 ? -17.224 -0.883 -7.697 1.00 97.31 303 LYS A C 1
ATOM 2436 O O . LYS A 1 303 ? -18.103 -0.788 -6.841 1.00 97.31 303 LYS A O 1
ATOM 2441 N N . LYS A 1 304 ? -17.002 0.109 -8.571 1.00 96.50 304 LYS A N 1
ATOM 2442 C CA . LYS A 1 304 ? -17.661 1.425 -8.482 1.00 96.50 304 LYS A CA 1
ATOM 2443 C C . LYS A 1 304 ? -19.189 1.347 -8.518 1.00 96.50 304 LYS A C 1
ATOM 2445 O O . LYS A 1 304 ? -19.843 2.168 -7.885 1.00 96.50 304 LYS A O 1
ATOM 2450 N N . GLY A 1 305 ? -19.758 0.372 -9.233 1.00 96.19 305 GLY A N 1
ATOM 2451 C CA . GLY A 1 305 ? -21.206 0.137 -9.275 1.00 96.19 305 GLY A CA 1
ATOM 2452 C C . GLY A 1 305 ? -21.771 -0.314 -7.926 1.00 96.19 305 GLY A C 1
ATOM 2453 O O . GLY A 1 305 ? -22.717 0.292 -7.434 1.00 96.19 305 GLY A O 1
ATOM 2454 N N . GLU A 1 306 ? -21.146 -1.315 -7.301 1.00 95.81 306 GLU A N 1
ATOM 2455 C CA . GLU A 1 306 ? -21.524 -1.822 -5.972 1.00 95.81 306 GLU A CA 1
ATOM 2456 C C . GLU A 1 306 ? -21.424 -0.719 -4.907 1.00 95.81 306 GLU A C 1
ATOM 2458 O O . GLU A 1 306 ? -22.360 -0.513 -4.134 1.00 95.81 306 GLU A O 1
ATOM 2463 N N . ILE A 1 307 ? -20.343 0.072 -4.929 1.00 95.94 307 ILE A N 1
ATOM 2464 C CA . ILE A 1 307 ? -20.160 1.190 -3.990 1.00 95.94 307 ILE A CA 1
ATOM 2465 C C . ILE A 1 307 ? -21.228 2.278 -4.196 1.00 95.94 307 ILE A C 1
ATOM 2467 O O . ILE A 1 307 ? -21.765 2.801 -3.220 1.00 95.94 307 ILE A O 1
ATOM 2471 N N . ARG A 1 308 ? -21.584 2.610 -5.448 1.00 95.12 308 ARG A N 1
ATOM 2472 C CA . ARG A 1 308 ? -22.676 3.562 -5.740 1.00 95.12 308 ARG A CA 1
ATOM 2473 C C . ARG A 1 308 ? -24.008 3.082 -5.189 1.00 95.12 308 ARG A C 1
ATOM 2475 O O . ARG A 1 308 ? -24.734 3.888 -4.612 1.00 95.12 308 ARG A O 1
ATOM 2482 N N . THR A 1 309 ? -24.324 1.803 -5.376 1.00 92.50 309 THR A N 1
ATOM 2483 C CA . THR A 1 309 ? -25.559 1.208 -4.854 1.00 92.50 309 THR A CA 1
ATOM 2484 C C . THR A 1 309 ? -25.597 1.309 -3.333 1.00 92.50 309 THR A C 1
ATOM 2486 O O . THR A 1 309 ? -26.571 1.834 -2.801 1.00 92.50 309 THR A O 1
ATOM 2489 N N . MET A 1 310 ? -24.508 0.938 -2.651 1.00 93.31 310 MET A N 1
ATOM 2490 C CA . MET A 1 310 ? -24.399 1.056 -1.193 1.00 93.31 310 MET A CA 1
ATOM 2491 C C . MET A 1 310 ? -24.600 2.502 -0.710 1.00 93.31 310 MET A C 1
ATOM 2493 O O . MET A 1 310 ? -25.413 2.751 0.178 1.00 93.31 310 MET A O 1
ATOM 2497 N N . LEU A 1 311 ? -23.939 3.485 -1.332 1.00 90.69 311 LEU A N 1
ATOM 2498 C CA . LEU A 1 311 ? -24.106 4.895 -0.954 1.00 90.69 311 LEU A CA 1
ATOM 2499 C C . LEU A 1 311 ? -25.547 5.385 -1.176 1.00 90.69 311 LEU A C 1
ATOM 2501 O O . LEU A 1 311 ? -26.089 6.115 -0.346 1.00 90.69 311 LEU A O 1
ATOM 2505 N N . ALA A 1 312 ? -26.195 4.956 -2.263 1.00 86.50 312 ALA A N 1
ATOM 2506 C CA . ALA A 1 312 ? -27.594 5.283 -2.528 1.00 86.50 312 ALA A CA 1
ATOM 2507 C C . ALA A 1 312 ? -28.548 4.638 -1.505 1.00 86.50 312 ALA A C 1
ATOM 2509 O O . ALA A 1 312 ? -29.555 5.244 -1.137 1.00 86.50 312 ALA A O 1
ATOM 2510 N N . GLU A 1 313 ? -28.248 3.430 -1.030 1.00 85.50 313 GLU A N 1
ATOM 2511 C CA . GLU A 1 313 ? -29.003 2.760 0.033 1.00 85.50 313 GLU A CA 1
ATOM 2512 C C . GLU A 1 313 ? -28.869 3.483 1.375 1.00 85.50 313 GLU A C 1
ATOM 2514 O O . GLU A 1 313 ? -29.882 3.694 2.042 1.00 85.50 313 GLU A O 1
ATOM 2519 N N . VAL A 1 314 ? -27.669 3.962 1.723 1.00 82.12 314 VAL A N 1
ATOM 2520 C CA . VAL A 1 314 ? -27.460 4.826 2.899 1.00 82.12 314 VAL A CA 1
ATOM 2521 C C . VAL A 1 314 ? -28.325 6.087 2.796 1.00 82.12 314 VAL A C 1
ATOM 2523 O O . VAL A 1 314 ? -29.042 6.424 3.740 1.00 82.12 314 VAL A O 1
ATOM 2526 N N . SER A 1 315 ? -28.349 6.754 1.636 1.00 76.56 315 SER A N 1
ATOM 2527 C CA . SER A 1 315 ? -29.235 7.909 1.418 1.00 76.56 315 SER A CA 1
ATOM 2528 C C . SER A 1 315 ? -30.722 7.552 1.559 1.00 76.56 315 SER A C 1
ATOM 2530 O O . SER A 1 315 ? -31.480 8.305 2.169 1.00 76.56 315 SER A O 1
ATOM 2532 N N . LYS A 1 316 ? -31.164 6.404 1.028 1.00 73.81 316 LYS A N 1
ATOM 2533 C CA . LYS A 1 316 ? -32.568 5.957 1.119 1.00 73.81 316 LYS A CA 1
ATOM 2534 C C . LYS A 1 316 ? -32.985 5.628 2.550 1.00 73.81 316 LYS A C 1
ATOM 2536 O O . LYS A 1 316 ? -34.044 6.078 2.980 1.00 73.81 316 LYS A O 1
ATOM 2541 N N . ALA A 1 317 ? -32.162 4.886 3.286 1.00 69.12 317 ALA A N 1
ATOM 2542 C CA . ALA A 1 317 ? -32.431 4.519 4.675 1.00 69.12 317 ALA A CA 1
ATOM 2543 C C . ALA A 1 317 ? -32.606 5.763 5.562 1.00 69.12 317 ALA A C 1
ATOM 2545 O O . ALA A 1 317 ? -33.523 5.827 6.385 1.00 69.12 317 ALA A O 1
ATOM 2546 N N . ASN A 1 318 ? -31.802 6.795 5.302 1.00 67.06 318 ASN A N 1
ATOM 2547 C CA . ASN A 1 318 ? -31.926 8.108 5.922 1.00 67.06 318 ASN A CA 1
ATOM 2548 C C . ASN A 1 318 ? -33.255 8.823 5.615 1.00 67.06 318 ASN A C 1
ATOM 2550 O O . ASN A 1 318 ? -33.780 9.529 6.474 1.00 67.06 318 ASN A O 1
ATOM 2554 N N . ASN A 1 319 ? -33.830 8.630 4.424 1.00 60.44 319 ASN A N 1
ATOM 2555 C CA . ASN A 1 319 ? -35.084 9.270 3.999 1.00 60.44 319 ASN A CA 1
ATOM 2556 C C . ASN A 1 319 ? -36.350 8.550 4.492 1.00 60.44 319 ASN A C 1
ATOM 2558 O O . ASN A 1 319 ? -37.411 9.161 4.574 1.00 60.44 319 ASN A O 1
ATOM 2562 N N . THR A 1 320 ? -36.267 7.262 4.832 1.00 56.78 320 THR A N 1
ATOM 2563 C CA . THR A 1 320 ? -37.433 6.471 5.276 1.00 56.78 320 THR A CA 1
ATOM 2564 C C . THR A 1 320 ? -37.863 6.711 6.730 1.00 56.78 320 THR A C 1
ATOM 2566 O O . THR A 1 320 ? -38.852 6.127 7.176 1.00 56.78 320 THR A O 1
ATOM 2569 N N . ARG A 1 321 ? -37.156 7.556 7.496 1.00 55.03 321 ARG A N 1
ATOM 2570 C CA . ARG A 1 321 ? -37.469 7.816 8.911 1.00 55.03 321 ARG A CA 1
ATOM 2571 C C . ARG A 1 321 ? -38.268 9.101 9.119 1.00 55.03 321 ARG A C 1
ATOM 2573 O O . ARG A 1 321 ? -37.798 10.197 8.852 1.00 55.03 321 ARG A O 1
ATOM 2580 N N . TYR A 1 322 ? -39.458 8.925 9.686 1.00 44.16 322 TYR A N 1
ATOM 2581 C CA . TYR A 1 322 ? -40.530 9.907 9.881 1.00 44.16 322 TYR A CA 1
ATOM 2582 C C . TYR A 1 322 ? -40.315 10.967 10.983 1.00 44.16 322 TYR A C 1
ATOM 2584 O O . TYR A 1 322 ? -41.292 11.546 11.448 1.00 44.16 322 TYR A O 1
ATOM 2592 N N . ASN A 1 323 ? -39.080 11.266 11.399 1.00 53.16 323 ASN A N 1
ATOM 2593 C CA . ASN A 1 323 ? -38.838 12.314 12.398 1.00 53.16 323 ASN A CA 1
ATOM 2594 C C . ASN A 1 323 ? -37.971 13.430 11.815 1.00 53.16 323 ASN A C 1
ATOM 2596 O O . ASN A 1 323 ? -36.807 13.224 11.483 1.00 53.16 323 ASN A O 1
ATOM 2600 N N . ASP A 1 324 ? -38.551 14.627 11.750 1.00 54.88 324 ASP A N 1
ATOM 2601 C CA . ASP A 1 324 ? -37.982 15.853 11.187 1.00 54.88 324 ASP A CA 1
ATOM 2602 C C . ASP A 1 324 ? -36.923 16.495 12.114 1.00 54.88 324 ASP A C 1
ATOM 2604 O O . ASP A 1 324 ? -36.857 17.713 12.294 1.00 54.88 324 ASP A O 1
ATOM 2608 N N . SER A 1 325 ? -36.114 15.663 12.780 1.00 65.50 325 SER A N 1
ATOM 2609 C CA . SER A 1 325 ? -35.070 16.133 13.685 1.00 65.50 325 SER A CA 1
ATOM 2610 C C . SER A 1 325 ? -33.875 16.664 12.892 1.00 65.50 325 SER A C 1
ATOM 2612 O O . SER A 1 325 ? -33.520 16.160 11.821 1.00 65.50 325 SER A O 1
ATOM 2614 N N . SER A 1 326 ? -33.217 17.691 13.432 1.00 69.06 326 SER A N 1
ATOM 2615 C CA . SER A 1 326 ? -32.028 18.302 12.825 1.00 69.06 326 SER A CA 1
ATOM 2616 C C . SER A 1 326 ? -30.920 17.281 12.537 1.00 69.06 326 SER A C 1
ATOM 2618 O O . SER A 1 326 ? -30.259 17.375 11.506 1.00 69.06 326 SER A O 1
ATOM 2620 N N . SER A 1 327 ? -30.762 16.267 13.394 1.00 67.56 327 SER A N 1
ATOM 2621 C CA . SER A 1 327 ? -29.772 15.198 13.232 1.00 67.56 327 SER A CA 1
ATOM 2622 C C . SER A 1 327 ? -30.061 14.255 12.059 1.00 67.56 327 SER A C 1
ATOM 2624 O O . SER A 1 327 ? -29.125 13.813 11.400 1.00 67.56 327 SER A O 1
ATOM 2626 N N . VAL A 1 328 ? -31.330 13.947 11.763 1.00 71.19 328 VAL A N 1
ATOM 2627 C CA . VAL A 1 328 ? -31.684 13.101 10.605 1.00 71.19 328 VAL A CA 1
ATOM 2628 C C . VAL A 1 328 ? -31.410 13.851 9.301 1.00 71.19 328 VAL A C 1
ATOM 2630 O O . VAL A 1 328 ? -30.795 13.296 8.390 1.00 71.19 328 VAL A O 1
ATOM 2633 N N . ARG A 1 329 ? -31.772 15.139 9.240 1.00 74.56 329 ARG A N 1
ATOM 2634 C CA . ARG A 1 329 ? -31.469 16.005 8.087 1.00 74.56 329 ARG A CA 1
ATOM 2635 C C . ARG A 1 329 ? -29.960 16.158 7.856 1.00 74.56 329 ARG A C 1
ATOM 2637 O O . ARG A 1 329 ? -29.514 16.178 6.712 1.00 74.56 329 ARG A O 1
ATOM 2644 N N . GLU A 1 330 ? -29.164 16.240 8.924 1.00 80.56 330 GLU A N 1
ATOM 2645 C CA . GLU A 1 330 ? -27.697 16.275 8.837 1.00 80.56 330 GLU A CA 1
ATOM 2646 C C . GLU A 1 330 ? -27.136 15.009 8.163 1.00 80.56 330 GLU A C 1
ATOM 2648 O O . GLU A 1 330 ? -26.346 15.114 7.224 1.00 80.56 330 GLU A O 1
ATOM 2653 N N . LEU A 1 331 ? -27.588 13.820 8.581 1.00 80.31 331 LEU A N 1
ATOM 2654 C CA . LEU A 1 331 ? -27.153 12.537 8.012 1.00 80.31 331 LEU A CA 1
ATOM 2655 C C . LEU A 1 331 ? -27.602 12.346 6.554 1.00 80.31 331 LEU A C 1
ATOM 2657 O O . LEU A 1 331 ? -26.824 11.847 5.735 1.00 80.31 331 LEU A O 1
ATOM 2661 N N . GLN A 1 332 ? -28.820 12.787 6.215 1.00 80.25 332 GLN A N 1
ATOM 2662 C CA . GLN A 1 332 ? -29.341 12.806 4.841 1.00 80.25 332 GLN A CA 1
ATOM 2663 C C . GLN A 1 332 ? -28.450 13.641 3.914 1.00 80.25 332 GLN A C 1
ATOM 2665 O O . GLN A 1 332 ? -27.989 13.146 2.882 1.00 80.25 332 GLN A O 1
ATOM 2670 N N . ASN A 1 333 ? -28.175 14.889 4.305 1.00 85.56 333 ASN A N 1
ATOM 2671 C CA . ASN A 1 333 ? -27.323 15.798 3.537 1.00 85.56 333 ASN A CA 1
ATOM 2672 C C . ASN A 1 333 ? -25.903 15.240 3.386 1.00 85.56 333 ASN A C 1
ATOM 2674 O O . ASN A 1 333 ? -25.321 15.302 2.304 1.00 85.56 333 ASN A O 1
ATOM 2678 N N . ASP A 1 334 ? -25.367 14.648 4.454 1.00 88.69 334 ASP A N 1
ATOM 2679 C CA . ASP A 1 334 ? -24.053 14.016 4.436 1.00 88.69 334 ASP A CA 1
ATOM 2680 C C . ASP A 1 334 ? -23.972 12.840 3.453 1.00 88.69 334 ASP A C 1
ATOM 2682 O O . ASP A 1 334 ? -22.994 12.722 2.715 1.00 88.69 334 ASP A O 1
ATOM 2686 N N . ALA A 1 335 ? -25.008 12.000 3.386 1.00 87.94 335 ALA A N 1
ATOM 2687 C CA . ALA A 1 335 ? -25.043 10.867 2.466 1.00 87.94 335 ALA A CA 1
ATOM 2688 C C . ALA A 1 335 ? -25.056 11.321 0.993 1.00 87.94 335 ALA A C 1
ATOM 2690 O O . ALA A 1 335 ? -24.349 10.749 0.160 1.00 87.94 335 ALA A O 1
ATOM 2691 N N . VAL A 1 336 ? -25.817 12.377 0.677 1.00 89.75 336 VAL A N 1
ATOM 2692 C CA . VAL A 1 336 ? -25.843 12.983 -0.668 1.00 89.75 336 VAL A CA 1
ATOM 2693 C C . VAL A 1 336 ? -24.471 13.549 -1.040 1.00 89.75 336 VAL A C 1
ATOM 2695 O O . VAL A 1 336 ? -23.976 13.296 -2.141 1.00 89.75 336 VAL A O 1
ATOM 2698 N N . GLU A 1 337 ? -23.823 14.262 -0.116 1.00 93.56 337 GLU A N 1
ATOM 2699 C CA . GLU A 1 337 ? -22.483 14.804 -0.347 1.00 93.56 337 GLU A CA 1
ATOM 2700 C C . GLU A 1 337 ? -21.446 13.685 -0.526 1.00 93.56 337 GLU A C 1
ATOM 2702 O O . GLU A 1 337 ? -20.631 13.744 -1.448 1.00 93.56 337 GLU A O 1
ATOM 2707 N N . CYS A 1 338 ? -21.510 12.616 0.276 1.00 94.06 338 CYS A N 1
ATOM 2708 C CA . CYS A 1 338 ? -20.644 11.447 0.109 1.00 94.06 338 CYS A CA 1
ATOM 2709 C C . CYS A 1 338 ? -20.798 10.816 -1.283 1.00 94.06 338 CYS A C 1
ATOM 2711 O O . CYS A 1 338 ? -19.795 10.508 -1.928 1.00 94.06 338 CYS A O 1
ATOM 2713 N N . PHE A 1 339 ? -22.033 10.675 -1.780 1.00 93.94 339 PHE A N 1
ATOM 2714 C CA . PHE A 1 339 ? -22.303 10.152 -3.122 1.00 93.94 339 PHE A CA 1
ATOM 2715 C C . PHE A 1 339 ? -21.706 11.037 -4.226 1.00 93.94 339 PHE A C 1
ATOM 2717 O O . PHE A 1 339 ? -21.088 10.537 -5.172 1.00 93.94 339 PHE A O 1
ATOM 2724 N N . LYS A 1 340 ? -21.858 12.360 -4.109 1.00 95.38 340 LYS A N 1
ATOM 2725 C CA . LYS A 1 340 ? -21.280 13.325 -5.053 1.00 95.38 340 LYS A CA 1
ATOM 2726 C C . LYS A 1 340 ? -19.750 13.240 -5.069 1.00 95.38 340 LYS A C 1
ATOM 2728 O O . LYS A 1 340 ? -19.164 12.993 -6.123 1.00 95.38 340 LYS A O 1
ATOM 2733 N N . ILE A 1 341 ? -19.121 13.359 -3.900 1.00 95.94 341 ILE A N 1
ATOM 2734 C CA . ILE A 1 341 ? -17.662 13.321 -3.737 1.00 95.94 341 ILE A CA 1
ATOM 2735 C C . ILE A 1 341 ? -17.080 11.984 -4.208 1.00 95.94 341 ILE A C 1
ATOM 2737 O O . ILE A 1 341 ? -16.024 11.956 -4.841 1.00 95.94 341 ILE A O 1
ATOM 2741 N N . PHE A 1 342 ? -17.771 10.870 -3.952 1.00 97.19 342 PHE A N 1
ATOM 2742 C CA . PHE A 1 342 ? -17.381 9.565 -4.479 1.00 97.19 342 PHE A CA 1
ATOM 2743 C C . PHE A 1 342 ? -17.252 9.598 -6.009 1.00 97.19 342 PHE A C 1
ATOM 2745 O O . PHE A 1 342 ? -16.225 9.183 -6.546 1.00 97.19 342 PHE A O 1
ATOM 2752 N N . ASN A 1 343 ? -18.253 10.131 -6.718 1.00 96.38 343 ASN A N 1
ATOM 2753 C CA . ASN A 1 343 ? -18.227 10.183 -8.180 1.00 96.38 343 ASN A CA 1
ATOM 2754 C C . ASN A 1 343 ? -17.100 11.071 -8.715 1.00 96.38 343 ASN A C 1
ATOM 2756 O O . ASN A 1 343 ? -16.401 10.655 -9.637 1.00 96.38 343 ASN A O 1
ATOM 2760 N N . GLU A 1 344 ? -16.871 12.236 -8.107 1.00 95.88 344 GLU A N 1
ATOM 2761 C CA . GLU A 1 344 ? -15.750 13.116 -8.464 1.00 95.88 344 GLU A CA 1
ATOM 2762 C C . GLU A 1 344 ? -14.399 12.396 -8.321 1.00 95.88 344 GLU A C 1
ATOM 2764 O O . GLU A 1 344 ? -13.542 12.454 -9.207 1.00 95.88 344 GLU A O 1
ATOM 2769 N N . ARG A 1 345 ? -14.212 11.655 -7.223 1.00 96.25 345 ARG A N 1
ATOM 2770 C CA . ARG A 1 345 ? -12.974 10.906 -6.973 1.00 96.25 345 ARG A CA 1
ATOM 2771 C C . ARG A 1 345 ? -12.788 9.748 -7.941 1.00 96.25 345 ARG A C 1
ATOM 2773 O O . ARG A 1 345 ? -11.668 9.557 -8.409 1.00 96.25 345 ARG A O 1
ATOM 2780 N N . ILE A 1 346 ? -13.855 9.024 -8.273 1.00 97.06 346 ILE A N 1
ATOM 2781 C CA . ILE A 1 346 ? -13.818 7.969 -9.291 1.00 97.06 346 ILE A CA 1
ATOM 2782 C C . ILE A 1 346 ? -13.387 8.533 -10.644 1.00 97.06 346 ILE A C 1
ATOM 2784 O O . ILE A 1 346 ? -12.480 7.967 -11.249 1.00 97.06 346 ILE A O 1
ATOM 2788 N N . CYS A 1 347 ? -13.957 9.662 -11.079 1.00 95.81 347 CYS A N 1
ATOM 2789 C CA . CYS A 1 347 ? -13.531 10.320 -12.317 1.00 95.81 347 CYS A CA 1
ATOM 2790 C C . CYS A 1 347 ? -12.034 10.661 -12.277 1.00 95.81 347 CYS A C 1
ATOM 2792 O O . CYS A 1 347 ? -11.303 10.302 -13.193 1.00 95.81 347 CYS A O 1
ATOM 2794 N N . SER A 1 348 ? -11.546 11.235 -11.170 1.00 95.19 348 SER A N 1
ATOM 2795 C CA . SER A 1 348 ? -10.122 11.580 -11.040 1.00 95.19 348 SER A CA 1
ATOM 2796 C C . SER A 1 348 ? -9.176 10.370 -11.050 1.00 95.19 348 SER A C 1
ATOM 2798 O O . SER A 1 348 ? -8.024 10.498 -11.452 1.00 95.19 348 SER A O 1
ATOM 2800 N N . ILE A 1 349 ? -9.634 9.198 -10.586 1.00 96.50 349 ILE A N 1
ATOM 2801 C CA . ILE A 1 349 ? -8.863 7.948 -10.660 1.00 96.50 349 ILE A CA 1
ATOM 2802 C C . ILE A 1 349 ? -8.853 7.438 -12.104 1.00 96.50 349 ILE A C 1
ATOM 2804 O O . ILE A 1 349 ? -7.814 7.002 -12.589 1.00 96.50 349 ILE A O 1
ATOM 2808 N N . GLU A 1 350 ? -9.991 7.514 -12.795 1.00 95.94 350 GLU A N 1
ATOM 2809 C CA . GLU A 1 350 ? -10.135 7.086 -14.188 1.00 95.94 350 GLU A CA 1
ATOM 2810 C C . GLU A 1 350 ? -9.244 7.914 -15.137 1.00 95.94 350 GLU A C 1
ATOM 2812 O O . GLU A 1 350 ? -8.569 7.347 -15.990 1.00 95.94 350 GLU A O 1
ATOM 2817 N N . GLU A 1 351 ? -9.126 9.226 -14.908 1.00 94.69 351 GLU A N 1
ATOM 2818 C CA . GLU A 1 351 ? -8.265 10.158 -15.666 1.00 94.69 351 GLU A CA 1
ATOM 2819 C C . GLU A 1 351 ? -6.748 9.903 -15.532 1.00 94.69 351 GLU A C 1
ATOM 2821 O O . GLU A 1 351 ? -5.933 10.484 -16.262 1.00 94.69 351 GLU A O 1
ATOM 2826 N N . LEU A 1 352 ? -6.322 9.059 -14.588 1.00 94.44 352 LEU A N 1
ATOM 2827 C CA . LEU A 1 352 ? -4.915 8.660 -14.483 1.00 94.44 352 LEU A CA 1
ATOM 2828 C C . LEU A 1 352 ? -4.523 7.645 -15.553 1.00 94.44 352 LEU A C 1
ATOM 2830 O O . LEU A 1 352 ? -3.340 7.566 -15.893 1.00 94.44 352 LEU A O 1
ATOM 2834 N N . PHE A 1 353 ? -5.490 6.889 -16.072 1.00 96.31 353 PHE A N 1
ATOM 2835 C CA . PHE A 1 353 ? -5.246 5.874 -17.083 1.00 96.31 353 PHE A CA 1
ATOM 2836 C C . PHE A 1 353 ? -5.096 6.521 -18.465 1.00 96.31 353 PHE A C 1
ATOM 2838 O O . PHE A 1 353 ? -5.842 7.442 -18.805 1.00 96.31 353 PHE A O 1
ATOM 2845 N N . PRO A 1 354 ? -4.131 6.062 -19.278 1.00 95.12 354 PRO A N 1
ATOM 2846 C CA . PRO A 1 354 ? -3.974 6.569 -20.629 1.00 95.12 354 PRO A CA 1
ATOM 2847 C C . PRO A 1 354 ? -5.122 6.088 -21.519 1.00 95.12 354 PRO A C 1
ATOM 2849 O O . PRO A 1 354 ? -5.661 4.993 -21.336 1.00 95.12 354 PRO A O 1
ATOM 2852 N N . LEU A 1 355 ? -5.450 6.886 -22.536 1.00 94.94 355 LEU A N 1
ATOM 2853 C CA . LEU A 1 355 ? -6.390 6.465 -23.571 1.00 94.94 355 LEU A CA 1
ATOM 2854 C C . LEU A 1 355 ? -5.803 5.263 -24.322 1.00 94.94 355 LEU A C 1
ATOM 2856 O O . LEU A 1 355 ? -4.661 5.322 -24.792 1.00 94.94 355 LEU A O 1
ATOM 2860 N N . ILE A 1 356 ? -6.597 4.210 -24.503 1.00 96.19 356 ILE A N 1
ATOM 2861 C CA . ILE A 1 356 ? -6.197 3.032 -25.273 1.00 96.19 356 ILE A CA 1
ATOM 2862 C C . ILE A 1 356 ? -6.947 2.992 -26.608 1.00 96.19 356 ILE A C 1
ATOM 2864 O O . ILE A 1 356 ? -8.145 3.251 -26.669 1.00 96.19 356 ILE A O 1
ATOM 2868 N N . LYS A 1 357 ? -6.254 2.687 -27.708 1.00 97.00 357 LYS A N 1
ATOM 2869 C CA . LYS A 1 357 ? -6.869 2.449 -29.019 1.00 97.00 357 LYS A CA 1
ATOM 2870 C C . LYS A 1 357 ? -6.612 1.018 -29.462 1.00 97.00 357 LYS A C 1
ATOM 2872 O O . LYS A 1 357 ? -5.467 0.650 -29.715 1.00 97.00 357 LYS A O 1
ATOM 2877 N N . ILE A 1 358 ? -7.672 0.231 -29.610 1.00 95.69 358 ILE A N 1
ATOM 2878 C CA . ILE A 1 358 ? -7.598 -1.168 -30.050 1.00 95.69 358 ILE A CA 1
ATOM 2879 C C . ILE A 1 358 ? -8.130 -1.237 -31.475 1.00 95.69 358 ILE A C 1
ATOM 2881 O O . ILE A 1 358 ? -9.287 -0.896 -31.718 1.00 95.69 358 ILE A O 1
ATOM 2885 N N . LYS A 1 359 ? -7.281 -1.636 -32.433 1.00 92.75 359 LYS A N 1
ATOM 2886 C CA . LYS A 1 359 ? -7.631 -1.673 -33.869 1.00 92.75 359 LYS A CA 1
ATOM 2887 C C . LYS A 1 359 ? -8.250 -0.351 -34.373 1.00 92.75 359 LYS A C 1
ATOM 2889 O O . LYS A 1 359 ? -9.161 -0.350 -35.189 1.00 92.75 359 LYS A O 1
ATOM 2894 N N . GLY A 1 360 ? -7.762 0.779 -33.855 1.00 90.31 360 GLY A N 1
ATOM 2895 C CA . GLY A 1 360 ? -8.235 2.125 -34.206 1.00 90.31 360 GLY A CA 1
ATOM 2896 C C . GLY A 1 360 ? -9.419 2.648 -33.380 1.00 90.31 360 GLY A C 1
ATOM 2897 O O . GLY A 1 360 ? -9.655 3.855 -33.388 1.00 90.31 360 GLY A O 1
ATOM 2898 N N . CYS A 1 361 ? -10.110 1.803 -32.612 1.00 93.81 361 CYS A N 1
ATOM 2899 C CA . CYS A 1 361 ? -11.231 2.216 -31.767 1.00 93.81 361 CYS A CA 1
ATOM 2900 C C . CYS A 1 361 ? -10.731 2.729 -30.404 1.00 93.81 361 CYS A C 1
ATOM 2902 O O . CYS A 1 361 ? -10.093 1.958 -29.680 1.00 93.81 361 CYS A O 1
ATOM 2904 N N . PRO A 1 362 ? -10.989 3.999 -30.033 1.00 95.56 362 PRO A N 1
ATOM 2905 C CA . PRO A 1 362 ? -10.633 4.518 -28.717 1.00 95.56 362 PRO A CA 1
ATOM 2906 C C . PRO A 1 362 ? -11.518 3.899 -27.631 1.00 95.56 362 PRO A C 1
ATOM 2908 O O . PRO A 1 362 ? -12.730 3.788 -27.805 1.00 95.56 362 PRO A O 1
ATOM 2911 N N . LYS A 1 363 ? -10.903 3.535 -26.509 1.00 95.94 363 LYS A N 1
ATOM 2912 C CA . LYS A 1 363 ? -11.553 3.050 -25.294 1.00 95.94 363 LYS A CA 1
ATOM 2913 C C . LYS A 1 363 ? -10.914 3.700 -24.068 1.00 95.94 363 LYS A C 1
ATOM 2915 O O . LYS A 1 363 ? -9.728 4.037 -24.077 1.00 95.94 363 LYS A O 1
ATOM 2920 N N . GLN A 1 364 ? -11.701 3.861 -23.016 1.00 95.12 364 GLN A N 1
ATOM 2921 C CA . GLN A 1 364 ? -11.225 4.159 -21.669 1.00 95.12 364 GLN A CA 1
ATOM 2922 C C . GLN A 1 364 ? -11.008 2.863 -20.882 1.00 95.12 364 GLN A C 1
ATOM 2924 O O . GLN A 1 364 ? -11.510 1.798 -21.246 1.00 95.12 364 GLN A O 1
ATOM 2929 N N . VAL A 1 365 ? -10.289 2.946 -19.760 1.00 96.44 365 VAL A N 1
ATOM 2930 C CA . VAL A 1 365 ? -10.107 1.793 -18.858 1.00 96.44 365 VAL A CA 1
ATOM 2931 C C . VAL A 1 365 ? -11.449 1.223 -18.376 1.00 96.44 365 VAL A C 1
ATOM 2933 O O . VAL A 1 365 ? -11.587 0.014 -18.205 1.00 96.44 365 VAL A O 1
ATOM 2936 N N . SER A 1 366 ? -12.463 2.074 -18.199 1.00 95.06 366 SER A N 1
ATOM 2937 C CA . SER A 1 366 ? -13.802 1.652 -17.790 1.00 95.06 366 SER A CA 1
ATOM 2938 C C . SER A 1 366 ? -14.538 0.858 -18.864 1.00 95.06 366 SER A C 1
ATOM 2940 O O . SER A 1 366 ? -15.295 -0.045 -18.509 1.00 95.06 366 SER A O 1
ATOM 2942 N N . ASP A 1 367 ? -14.284 1.134 -20.145 1.00 95.56 367 ASP A N 1
ATOM 2943 C CA . ASP A 1 367 ? -14.828 0.348 -21.253 1.00 95.56 367 ASP A CA 1
ATOM 2944 C C . ASP A 1 367 ? -14.227 -1.062 -21.245 1.00 95.56 367 ASP A C 1
ATOM 2946 O O . ASP A 1 367 ? -14.964 -2.039 -21.331 1.00 95.56 367 ASP A O 1
ATOM 2950 N N . LEU A 1 368 ? -12.906 -1.187 -21.040 1.00 96.50 368 LEU A N 1
ATOM 2951 C CA . LEU A 1 368 ? -12.247 -2.498 -20.921 1.00 96.50 368 LEU A CA 1
ATOM 2952 C C . LEU A 1 368 ? -12.800 -3.315 -19.749 1.00 96.50 368 LEU A C 1
ATOM 2954 O O . LEU A 1 368 ? -13.061 -4.507 -19.888 1.00 96.50 368 LEU A O 1
ATOM 2958 N N . ILE A 1 369 ? -12.999 -2.661 -18.601 1.00 96.12 369 ILE A N 1
ATOM 2959 C CA . ILE A 1 369 ? -13.583 -3.288 -17.411 1.00 96.12 369 ILE A CA 1
ATOM 2960 C C . ILE A 1 369 ? -15.015 -3.756 -17.688 1.00 96.12 369 ILE A C 1
ATOM 2962 O O . ILE A 1 369 ? -15.376 -4.864 -17.308 1.00 96.12 369 ILE A O 1
ATOM 2966 N N . LYS A 1 370 ? -15.833 -2.924 -18.340 1.00 94.44 370 LYS A N 1
ATOM 2967 C CA . LYS A 1 370 ? -17.225 -3.255 -18.667 1.00 94.44 370 LYS A CA 1
ATOM 2968 C C . LYS A 1 370 ? -17.318 -4.428 -19.646 1.00 94.44 370 LYS A C 1
ATOM 2970 O O . LYS A 1 370 ? -18.212 -5.259 -19.507 1.00 94.44 370 LYS A O 1
ATOM 2975 N N . ASP A 1 371 ? -16.398 -4.487 -20.602 1.00 94.75 371 ASP A N 1
ATOM 2976 C CA . ASP A 1 371 ? -16.337 -5.533 -21.622 1.00 94.75 371 ASP A CA 1
ATOM 2977 C C . ASP A 1 371 ? -15.682 -6.834 -21.107 1.00 94.75 371 ASP A C 1
ATOM 2979 O O . ASP A 1 371 ? -15.634 -7.815 -21.846 1.00 94.75 371 ASP A O 1
ATOM 2983 N N . ASN A 1 372 ? -15.190 -6.864 -19.856 1.00 93.75 372 ASN A N 1
ATOM 2984 C CA . ASN A 1 372 ? -14.370 -7.949 -19.291 1.00 93.75 372 ASN A CA 1
ATOM 2985 C C . ASN A 1 372 ? -13.152 -8.308 -20.171 1.00 93.75 372 ASN A C 1
ATOM 2987 O O . ASN A 1 372 ? -12.768 -9.472 -20.291 1.00 93.75 372 ASN A O 1
ATOM 2991 N N . ASP A 1 373 ? -12.540 -7.302 -20.800 1.00 95.56 373 ASP A N 1
ATOM 2992 C CA . ASP A 1 373 ? -11.388 -7.456 -21.694 1.00 95.56 373 ASP A CA 1
ATOM 2993 C C . ASP A 1 373 ? -10.077 -7.495 -20.886 1.00 95.56 373 ASP A C 1
ATOM 2995 O O . ASP A 1 373 ? -9.320 -6.520 -20.815 1.00 95.56 373 ASP A O 1
ATOM 2999 N N . GLU A 1 374 ? -9.841 -8.623 -20.208 1.00 94.81 374 GLU A N 1
ATOM 3000 C CA . GLU A 1 374 ? -8.686 -8.800 -19.317 1.00 94.81 374 GLU A CA 1
ATOM 3001 C C . GLU A 1 374 ? -7.346 -8.733 -20.060 1.00 94.81 374 GLU A C 1
ATOM 3003 O O . GLU A 1 374 ? -6.392 -8.154 -19.538 1.00 94.81 374 GLU A O 1
ATOM 3008 N N . ASP A 1 375 ? -7.275 -9.240 -21.291 1.00 94.31 375 ASP A N 1
ATOM 3009 C CA . ASP A 1 375 ? -6.042 -9.250 -22.083 1.00 94.31 375 ASP A CA 1
ATOM 3010 C C . ASP A 1 375 ? -5.550 -7.825 -22.369 1.00 94.31 375 ASP A C 1
ATOM 3012 O O . ASP A 1 375 ? -4.390 -7.481 -22.110 1.00 94.31 375 ASP A O 1
ATOM 3016 N N . ASN A 1 376 ? -6.436 -6.951 -22.862 1.00 95.31 376 ASN A N 1
ATOM 3017 C CA . ASN A 1 376 ? -6.063 -5.563 -23.129 1.00 95.31 376 ASN A CA 1
ATOM 3018 C C . ASN A 1 376 ? -5.872 -4.759 -21.839 1.00 95.31 376 ASN A C 1
ATOM 3020 O O . ASN A 1 376 ? -5.075 -3.818 -21.823 1.00 95.31 376 ASN A O 1
ATOM 3024 N N . LEU A 1 377 ? -6.537 -5.139 -20.747 1.00 95.62 377 LEU A N 1
ATOM 3025 C CA . LEU A 1 377 ? -6.316 -4.530 -19.440 1.00 95.62 377 LEU A CA 1
ATOM 3026 C C . LEU A 1 377 ? -4.928 -4.874 -18.874 1.00 95.62 377 LEU A C 1
ATOM 3028 O O . LEU A 1 377 ? -4.269 -4.001 -18.308 1.00 95.62 377 LEU A O 1
ATOM 3032 N N . VAL A 1 378 ? -4.450 -6.109 -19.053 1.00 95.69 378 VAL A N 1
ATOM 3033 C CA . VAL A 1 378 ? -3.075 -6.504 -18.701 1.00 95.69 378 VAL A CA 1
ATOM 3034 C C . VAL A 1 378 ? -2.063 -5.742 -19.558 1.00 95.69 378 VAL A C 1
ATOM 3036 O O . VAL A 1 378 ? -1.114 -5.174 -19.015 1.00 95.69 378 VAL A O 1
ATOM 3039 N N . LEU A 1 379 ? -2.289 -5.642 -20.873 1.00 95.94 379 LEU A N 1
ATOM 3040 C CA . LEU A 1 379 ? -1.424 -4.853 -21.758 1.00 95.94 379 LEU A CA 1
ATOM 3041 C C . LEU A 1 379 ? -1.389 -3.371 -21.362 1.00 95.94 379 LEU A C 1
ATOM 3043 O O . LEU A 1 379 ? -0.320 -2.765 -21.379 1.00 95.94 379 LEU A O 1
ATOM 3047 N N . LEU A 1 380 ? -2.525 -2.793 -20.958 1.00 96.38 380 LEU A N 1
ATOM 3048 C CA . LEU A 1 380 ? -2.598 -1.418 -20.462 1.00 96.38 380 LEU A CA 1
ATOM 3049 C C . LEU A 1 380 ? -1.739 -1.224 -19.205 1.00 96.38 380 LEU A C 1
ATOM 3051 O O . LEU A 1 380 ? -0.954 -0.279 -19.152 1.00 96.38 380 LEU A O 1
ATOM 3055 N N . LYS A 1 381 ? -1.833 -2.132 -18.222 1.00 95.25 381 LYS A N 1
ATOM 3056 C CA . LYS A 1 381 ? -0.998 -2.095 -17.005 1.00 95.25 381 LYS A CA 1
ATOM 3057 C C . LYS A 1 381 ? 0.491 -2.154 -17.346 1.00 95.25 381 LYS A C 1
ATOM 3059 O O . LYS A 1 381 ? 1.260 -1.315 -16.880 1.00 95.25 381 LYS A O 1
ATOM 3064 N N . LYS A 1 382 ? 0.888 -3.095 -18.210 1.00 95.50 382 LYS A N 1
ATOM 3065 C CA . LYS A 1 382 ? 2.286 -3.249 -18.644 1.00 95.50 382 LYS A CA 1
ATOM 3066 C C . LYS A 1 382 ? 2.778 -2.056 -19.460 1.00 95.50 382 LYS A C 1
ATOM 3068 O O . LYS A 1 382 ? 3.916 -1.632 -19.298 1.00 95.50 382 LYS A O 1
ATOM 3073 N N . ALA A 1 383 ? 1.924 -1.443 -20.275 1.00 95.88 383 ALA A N 1
ATOM 3074 C CA . ALA A 1 383 ? 2.260 -0.189 -20.941 1.00 95.88 383 ALA A CA 1
ATOM 3075 C C . ALA A 1 383 ? 2.460 0.946 -19.925 1.00 95.88 383 ALA A C 1
ATOM 3077 O O . ALA A 1 383 ? 3.418 1.703 -20.036 1.00 95.88 383 ALA A O 1
ATOM 3078 N N . MET A 1 384 ? 1.613 1.052 -18.897 1.00 94.94 384 MET A N 1
ATOM 3079 C CA . MET A 1 384 ? 1.771 2.066 -17.848 1.00 94.94 384 MET A CA 1
ATOM 3080 C C . MET A 1 384 ? 3.064 1.888 -17.048 1.00 94.94 384 MET A C 1
ATOM 3082 O O . MET A 1 384 ? 3.688 2.900 -16.721 1.00 94.94 384 MET A O 1
ATOM 3086 N N . LEU A 1 385 ? 3.500 0.648 -16.796 1.00 93.31 385 LEU A N 1
ATOM 3087 C CA . LEU A 1 385 ? 4.769 0.317 -16.131 1.00 93.31 385 LEU A CA 1
ATOM 3088 C C . LEU A 1 385 ? 5.985 0.975 -16.806 1.00 93.31 385 LEU A C 1
ATOM 3090 O O . LEU A 1 385 ? 6.931 1.388 -16.135 1.00 93.31 385 LEU A O 1
ATOM 3094 N N . VAL A 1 386 ? 5.923 1.202 -18.122 1.00 93.06 386 VAL A N 1
ATOM 3095 C CA . VAL A 1 386 ? 6.952 1.944 -18.867 1.00 93.06 386 VAL A CA 1
ATOM 3096 C C . VAL A 1 386 ? 7.170 3.354 -18.300 1.00 93.06 386 VAL A C 1
ATOM 3098 O O . VAL A 1 386 ? 8.283 3.874 -18.345 1.00 93.06 386 VAL A O 1
ATOM 3101 N N . THR A 1 387 ? 6.150 3.964 -17.685 1.00 91.31 387 THR A N 1
ATOM 3102 C CA . THR A 1 387 ? 6.292 5.240 -16.968 1.00 91.31 387 THR A CA 1
ATOM 3103 C C . THR A 1 387 ? 7.300 5.137 -15.824 1.00 91.31 387 THR A C 1
ATOM 3105 O O . THR A 1 387 ? 8.134 6.026 -15.687 1.00 91.31 387 THR A O 1
ATOM 3108 N N . GLN A 1 388 ? 7.283 4.071 -15.023 1.00 89.44 388 GLN A N 1
ATOM 3109 C CA . GLN A 1 388 ? 8.289 3.865 -13.974 1.00 89.44 388 GLN A CA 1
ATOM 3110 C C . GLN A 1 388 ? 9.676 3.659 -14.597 1.00 89.44 388 GLN A C 1
ATOM 3112 O O . GLN A 1 388 ? 10.625 4.346 -14.214 1.00 89.44 388 GLN A O 1
ATOM 3117 N N . LEU A 1 389 ? 9.770 2.802 -15.626 1.00 85.19 389 LEU A N 1
ATOM 3118 C CA . LEU A 1 389 ? 11.033 2.471 -16.301 1.00 85.19 389 LEU A CA 1
ATOM 3119 C C . LEU A 1 389 ? 11.762 3.706 -16.852 1.00 85.19 389 LEU A C 1
ATOM 3121 O O . LEU A 1 389 ? 12.983 3.777 -16.815 1.00 85.19 389 LEU A O 1
ATOM 3125 N N . ILE A 1 390 ? 11.044 4.718 -17.340 1.00 85.19 390 ILE A N 1
ATOM 3126 C CA . ILE A 1 390 ? 11.678 5.906 -17.936 1.00 85.19 390 ILE A CA 1
ATOM 3127 C C . ILE A 1 390 ? 11.871 7.075 -16.952 1.00 85.19 390 ILE A C 1
ATOM 3129 O O . ILE A 1 390 ? 12.330 8.146 -17.369 1.00 85.19 390 ILE A O 1
ATOM 3133 N N . ASN A 1 391 ? 11.511 6.940 -15.666 1.00 83.38 391 ASN A N 1
ATOM 3134 C CA . ASN A 1 391 ? 11.522 8.058 -14.704 1.00 83.38 391 ASN A CA 1
ATOM 3135 C C . ASN A 1 391 ? 12.359 7.830 -13.444 1.00 83.38 391 ASN A C 1
ATOM 3137 O O . ASN A 1 391 ? 11.850 8.002 -12.340 1.00 83.38 391 ASN A O 1
ATOM 3141 N N . LYS A 1 392 ? 13.671 7.602 -13.610 1.00 83.31 392 LYS A N 1
ATOM 3142 C CA . LYS A 1 392 ? 14.663 7.661 -12.513 1.00 83.31 392 LYS A CA 1
ATOM 3143 C C . LYS A 1 392 ? 14.143 7.001 -11.212 1.00 83.31 392 LYS A C 1
ATOM 3145 O O . LYS A 1 392 ? 14.090 7.687 -10.181 1.00 83.31 392 LYS A O 1
ATOM 3150 N N . PRO A 1 393 ? 13.682 5.734 -11.260 1.00 88.50 393 PRO A N 1
ATOM 3151 C CA . PRO A 1 393 ? 13.262 5.025 -10.058 1.00 88.50 393 PRO A CA 1
ATOM 3152 C C . PRO A 1 393 ? 14.417 4.947 -9.054 1.00 88.50 393 PRO A C 1
ATOM 3154 O O . PRO A 1 393 ? 15.555 5.237 -9.389 1.00 88.50 393 PRO A O 1
ATOM 3157 N N . LYS A 1 394 ? 14.148 4.626 -7.794 1.00 90.31 394 LYS A N 1
ATOM 3158 C CA . LYS A 1 394 ? 15.153 4.551 -6.728 1.00 90.31 394 LYS A CA 1
ATOM 3159 C C . LYS A 1 394 ? 14.921 3.303 -5.903 1.00 90.31 394 LYS A C 1
ATOM 3161 O O . LYS A 1 394 ? 13.784 3.011 -5.551 1.00 90.31 394 LYS A O 1
ATOM 3166 N N . LEU A 1 395 ? 16.004 2.626 -5.540 1.00 90.00 395 LEU A N 1
ATOM 3167 C CA . LEU A 1 395 ? 15.969 1.489 -4.613 1.00 90.00 395 LEU A CA 1
ATOM 3168 C C . LEU A 1 395 ? 16.146 1.906 -3.161 1.00 90.00 395 LEU A C 1
ATOM 3170 O O . LEU A 1 395 ? 15.740 1.194 -2.256 1.00 90.00 395 LEU A O 1
ATOM 3174 N N . TYR A 1 396 ? 16.721 3.085 -2.948 1.00 90.50 396 TYR A N 1
ATOM 3175 C CA . TYR A 1 396 ? 17.065 3.595 -1.632 1.00 90.50 396 TYR A CA 1
ATOM 3176 C C . TYR A 1 396 ? 16.612 5.039 -1.504 1.00 90.50 396 TYR A C 1
ATOM 3178 O O . TYR A 1 396 ? 16.614 5.809 -2.474 1.00 90.50 396 TYR A O 1
ATOM 3186 N N . ASP A 1 397 ? 16.231 5.421 -0.298 1.00 88.69 397 ASP A N 1
ATOM 3187 C CA . ASP A 1 397 ? 15.917 6.799 0.023 1.00 88.69 397 ASP A CA 1
ATOM 3188 C C . ASP A 1 397 ? 17.188 7.637 0.247 1.00 88.69 397 ASP A C 1
ATOM 3190 O O . ASP A 1 397 ? 18.309 7.142 0.221 1.00 88.69 397 ASP A O 1
ATOM 3194 N N . THR A 1 398 ? 17.032 8.933 0.514 1.00 88.19 398 THR A N 1
ATOM 3195 C CA . THR A 1 398 ? 18.177 9.831 0.740 1.00 88.19 398 THR A CA 1
ATOM 3196 C C . THR A 1 398 ? 19.006 9.497 1.985 1.00 88.19 398 THR A C 1
ATOM 3198 O O . THR A 1 398 ? 20.135 9.973 2.097 1.00 88.19 398 THR A O 1
ATOM 3201 N N . SER A 1 399 ? 18.462 8.709 2.919 1.00 86.56 399 SER A N 1
ATOM 3202 C CA . SER A 1 399 ? 19.143 8.262 4.139 1.00 86.56 399 SER A CA 1
ATOM 3203 C C . SER A 1 399 ? 19.871 6.921 3.984 1.00 86.56 399 SER A C 1
ATOM 3205 O O . SER A 1 399 ? 20.624 6.559 4.883 1.00 86.56 399 SER A O 1
ATOM 3207 N N . GLY A 1 400 ? 19.708 6.232 2.847 1.00 87.06 400 GLY A N 1
ATOM 3208 C CA . GLY A 1 400 ? 20.279 4.904 2.598 1.00 87.06 400 GLY A CA 1
ATOM 3209 C C . GLY A 1 400 ? 19.351 3.746 2.972 1.00 87.06 400 GLY A C 1
ATOM 3210 O O . GLY A 1 400 ? 19.730 2.591 2.836 1.00 87.06 400 GLY A O 1
ATOM 3211 N N . LYS A 1 401 ? 18.122 4.013 3.422 1.00 86.69 401 LYS A N 1
ATOM 3212 C CA . LYS A 1 401 ? 17.153 2.953 3.723 1.00 86.69 401 LYS A CA 1
ATOM 3213 C C . LYS A 1 401 ? 16.527 2.434 2.423 1.00 86.69 401 LYS A C 1
ATOM 3215 O O . LYS A 1 401 ? 16.147 3.264 1.589 1.00 86.69 401 LYS A O 1
ATOM 3220 N N . PRO A 1 402 ? 16.397 1.110 2.242 1.00 87.75 402 PRO A N 1
ATOM 3221 C CA . PRO A 1 402 ? 15.792 0.552 1.044 1.00 87.75 402 PRO A CA 1
ATOM 3222 C C . PRO A 1 402 ? 14.296 0.867 0.986 1.00 87.75 402 PRO A C 1
ATOM 3224 O O . PRO A 1 402 ? 13.617 0.919 2.014 1.00 87.75 402 PRO A O 1
ATOM 3227 N N . TYR A 1 403 ? 13.801 1.066 -0.230 1.00 88.38 403 TYR A N 1
ATOM 3228 C CA . TYR A 1 403 ? 12.385 0.949 -0.548 1.00 88.38 403 TYR A CA 1
ATOM 3229 C C . TYR A 1 403 ? 12.044 -0.520 -0.773 1.00 88.38 403 TYR A C 1
ATOM 3231 O O . TYR A 1 403 ? 12.889 -1.313 -1.194 1.00 88.38 403 TYR A O 1
ATOM 3239 N N . ARG A 1 404 ? 10.786 -0.874 -0.541 1.00 86.06 404 ARG A N 1
ATOM 3240 C CA . ARG A 1 404 ? 10.275 -2.213 -0.826 1.00 86.06 404 ARG A CA 1
ATOM 3241 C C . ARG A 1 404 ? 10.207 -2.492 -2.328 1.00 86.06 404 ARG A C 1
ATOM 3243 O O . ARG A 1 404 ? 10.501 -3.597 -2.770 1.00 86.06 404 ARG A O 1
ATOM 3250 N N . ALA A 1 405 ? 9.820 -1.483 -3.103 1.00 87.44 405 ALA A N 1
ATOM 3251 C CA . ALA A 1 405 ? 9.732 -1.530 -4.559 1.00 87.44 405 ALA A CA 1
ATOM 3252 C C . ALA A 1 405 ? 10.399 -0.284 -5.173 1.00 87.44 405 ALA A C 1
ATOM 3254 O O . ALA A 1 405 ? 10.537 0.729 -4.480 1.00 87.44 405 ALA A O 1
ATOM 3255 N N . PRO A 1 406 ? 10.810 -0.307 -6.458 1.00 88.75 406 PRO A N 1
ATOM 3256 C CA . PRO A 1 406 ? 11.433 0.847 -7.105 1.00 88.75 406 PRO A CA 1
ATOM 3257 C C . PRO A 1 406 ? 10.570 2.109 -7.013 1.00 88.75 406 PRO A C 1
ATOM 3259 O O . PRO A 1 406 ? 9.525 2.240 -7.650 1.00 88.75 406 PRO A O 1
ATOM 3262 N N . PHE A 1 407 ? 11.030 3.087 -6.241 1.00 89.00 407 PHE A N 1
ATOM 3263 C CA . PHE A 1 407 ? 10.256 4.283 -5.945 1.00 89.00 407 PHE A CA 1
ATOM 3264 C C . PHE A 1 407 ? 10.564 5.418 -6.922 1.00 89.00 407 PHE A C 1
ATOM 3266 O O . PHE A 1 407 ? 11.722 5.737 -7.178 1.00 89.00 407 PHE A O 1
ATOM 3273 N N . PHE A 1 408 ? 9.537 6.117 -7.396 1.00 88.06 408 PHE A N 1
ATOM 3274 C CA . PHE A 1 408 ? 9.696 7.353 -8.156 1.00 88.06 408 PHE A CA 1
ATOM 3275 C C . PHE A 1 408 ? 8.641 8.378 -7.739 1.00 88.06 408 PHE A C 1
ATOM 3277 O O . PHE A 1 408 ? 7.508 8.047 -7.388 1.00 88.06 408 PHE A O 1
ATOM 3284 N N . SER A 1 409 ? 9.037 9.648 -7.743 1.00 86.06 409 SER A N 1
ATOM 3285 C CA . SER A 1 409 ? 8.128 10.776 -7.533 1.00 86.06 409 SER A CA 1
ATOM 3286 C C . SER A 1 409 ? 7.308 11.057 -8.792 1.00 86.06 409 SER A C 1
ATOM 3288 O O . SER A 1 409 ? 7.633 10.527 -9.852 1.00 86.06 409 SER A O 1
ATOM 3290 N N . ASN A 1 410 ? 6.328 11.965 -8.697 1.00 88.00 410 ASN A N 1
ATOM 3291 C CA . ASN A 1 410 ? 5.529 12.429 -9.833 1.00 88.00 410 ASN A CA 1
ATOM 3292 C C . ASN A 1 410 ? 6.368 12.563 -11.125 1.00 88.00 410 ASN A C 1
ATOM 3294 O O . ASN A 1 410 ? 7.254 13.427 -11.190 1.00 88.00 410 ASN A O 1
ATOM 3298 N N . PRO A 1 411 ? 6.138 11.693 -12.120 1.00 87.00 411 PRO A N 1
ATOM 3299 C CA . PRO A 1 411 ? 7.021 11.570 -13.261 1.00 87.00 411 PRO A CA 1
ATOM 3300 C C . PRO A 1 411 ? 6.925 12.790 -14.177 1.00 87.00 411 PRO A C 1
ATOM 3302 O O . PRO A 1 411 ? 5.865 13.374 -14.388 1.00 87.00 411 PRO A O 1
ATOM 3305 N N . SER A 1 412 ? 8.068 13.155 -14.757 1.00 82.69 412 SER A N 1
ATOM 3306 C CA . SER A 1 412 ? 8.166 14.262 -15.721 1.00 82.69 412 SER A CA 1
ATOM 3307 C C . SER A 1 412 ? 7.700 13.876 -17.128 1.00 82.69 412 SER A C 1
ATOM 3309 O O . SER A 1 412 ? 7.191 14.725 -17.859 1.00 82.69 412 SER A O 1
ATOM 3311 N N . THR A 1 413 ? 7.871 12.603 -17.490 1.00 88.25 413 THR A N 1
ATOM 3312 C CA . THR A 1 413 ? 7.399 11.993 -18.739 1.00 88.25 413 THR A CA 1
ATOM 3313 C C . THR A 1 413 ? 6.465 10.852 -18.365 1.00 88.25 413 THR A C 1
ATOM 3315 O O . THR A 1 413 ? 6.789 10.112 -17.450 1.00 88.25 413 THR A O 1
ATOM 3318 N N . TYR A 1 414 ? 5.348 10.643 -19.039 1.00 91.31 414 TYR A N 1
ATOM 3319 C CA . TYR A 1 414 ? 4.461 9.517 -18.727 1.00 91.31 414 TYR A CA 1
ATOM 3320 C C . TYR A 1 414 ? 3.800 8.981 -19.986 1.00 91.31 414 TYR A C 1
ATOM 3322 O O . TYR A 1 414 ? 3.765 9.659 -21.014 1.00 91.31 414 TYR A O 1
ATOM 3330 N N . VAL A 1 415 ? 3.291 7.754 -19.903 1.00 94.19 415 VAL A N 1
ATOM 3331 C CA . VAL A 1 415 ? 2.492 7.171 -20.980 1.00 94.19 415 VAL A CA 1
ATOM 3332 C C . VAL A 1 415 ? 1.172 7.922 -21.096 1.00 94.19 415 VAL A C 1
ATOM 3334 O O . VAL A 1 415 ? 0.387 7.967 -20.152 1.00 94.19 415 VAL A O 1
ATOM 3337 N N . GLU A 1 416 ? 0.939 8.523 -22.257 1.00 93.19 416 GLU A N 1
ATOM 3338 C CA . GLU A 1 416 ? -0.261 9.308 -22.548 1.00 93.19 416 GLU A CA 1
ATOM 3339 C C . GLU A 1 416 ? -1.308 8.475 -23.291 1.00 93.19 416 GLU A C 1
ATOM 3341 O O . GLU A 1 416 ? -2.502 8.552 -22.998 1.00 93.19 416 GLU A O 1
ATOM 3346 N N . LYS A 1 417 ? -0.858 7.681 -24.270 1.00 95.69 417 LYS A N 1
ATOM 3347 C CA . LYS A 1 417 ? -1.724 6.883 -25.141 1.00 95.69 417 LYS A CA 1
ATOM 3348 C C . LYS A 1 417 ? -1.093 5.529 -25.432 1.00 95.69 417 LYS A C 1
ATOM 3350 O O . LYS A 1 417 ? 0.123 5.431 -25.600 1.00 95.69 417 LYS A O 1
ATOM 3355 N N . VAL A 1 418 ? -1.936 4.507 -25.539 1.00 97.56 418 VAL A N 1
ATOM 3356 C CA . VAL A 1 418 ? -1.544 3.139 -25.900 1.00 97.56 418 VAL A CA 1
ATOM 3357 C C . VAL A 1 418 ? -2.309 2.724 -27.150 1.00 97.56 418 VAL A C 1
ATOM 3359 O O . VAL A 1 418 ? -3.531 2.820 -27.196 1.00 97.56 418 VAL A O 1
ATOM 3362 N N . TYR A 1 419 ? -1.607 2.252 -28.171 1.00 97.50 419 TYR A N 1
ATOM 3363 C CA . TYR A 1 419 ? -2.189 1.785 -29.425 1.00 97.50 419 TYR A CA 1
ATOM 3364 C C . TYR A 1 419 ? -1.857 0.310 -29.607 1.00 97.50 419 TYR A C 1
ATOM 3366 O O . TYR A 1 419 ? -0.690 -0.070 -29.577 1.00 97.50 419 TYR A O 1
ATOM 3374 N N . ILE A 1 420 ? -2.879 -0.515 -29.809 1.00 96.38 420 ILE A N 1
ATOM 3375 C CA . ILE A 1 420 ? -2.736 -1.956 -30.005 1.00 96.38 420 ILE A CA 1
ATOM 3376 C C . ILE A 1 420 ? -3.228 -2.308 -31.407 1.00 96.38 420 ILE A C 1
ATOM 3378 O O . ILE A 1 420 ? -4.418 -2.173 -31.722 1.00 96.38 420 ILE A O 1
ATOM 3382 N N . LEU A 1 421 ? -2.307 -2.801 -32.237 1.00 94.38 421 LEU A N 1
ATOM 3383 C CA . LEU A 1 421 ? -2.589 -3.297 -33.580 1.00 94.38 421 LEU A CA 1
ATOM 3384 C C . LEU A 1 421 ? -1.864 -4.630 -33.793 1.00 94.38 421 LEU A C 1
ATOM 3386 O O . LEU A 1 421 ? -0.640 -4.704 -33.745 1.00 94.38 421 LEU A O 1
ATOM 3390 N N . ASN A 1 422 ? -2.625 -5.696 -34.049 1.00 91.38 422 ASN A N 1
ATOM 3391 C CA . ASN A 1 422 ? -2.100 -7.056 -34.218 1.00 91.38 422 ASN A CA 1
ATOM 3392 C C . ASN A 1 422 ? -1.211 -7.483 -33.032 1.00 91.38 422 ASN A C 1
ATOM 3394 O O . ASN A 1 422 ? -1.698 -7.505 -31.898 1.00 91.38 422 ASN A O 1
ATOM 3398 N N . ASN A 1 423 ? 0.060 -7.825 -33.282 1.00 92.94 423 ASN A N 1
ATOM 3399 C CA . ASN A 1 423 ? 1.040 -8.195 -32.255 1.00 92.94 423 ASN A CA 1
ATOM 3400 C C . ASN A 1 423 ? 1.923 -7.022 -31.784 1.00 92.94 423 ASN A C 1
ATOM 3402 O O . ASN A 1 423 ? 2.904 -7.231 -31.075 1.00 92.94 423 ASN A O 1
ATOM 3406 N N . GLN A 1 424 ? 1.606 -5.793 -32.189 1.00 96.19 424 GLN A N 1
ATOM 3407 C CA . GLN A 1 424 ? 2.392 -4.608 -31.868 1.00 96.19 424 GLN A CA 1
ATOM 3408 C C . GLN A 1 424 ? 1.631 -3.700 -30.901 1.00 96.19 424 GLN A C 1
ATOM 3410 O O . GLN A 1 424 ? 0.425 -3.469 -31.043 1.00 96.19 424 GLN A O 1
ATOM 3415 N N . VAL A 1 425 ? 2.364 -3.176 -29.923 1.00 97.69 425 VAL A N 1
ATOM 3416 C CA . VAL A 1 425 ? 1.913 -2.128 -29.014 1.00 97.69 425 VAL A CA 1
ATOM 3417 C C . VAL A 1 425 ? 2.776 -0.896 -29.248 1.00 97.69 425 VAL A C 1
ATOM 3419 O O . VAL A 1 425 ? 4.000 -0.968 -29.156 1.00 97.69 425 VAL A O 1
ATOM 3422 N N . THR A 1 426 ? 2.139 0.233 -29.537 1.00 97.06 426 THR A N 1
ATOM 3423 C CA . THR A 1 426 ? 2.795 1.537 -29.652 1.00 97.06 426 THR A CA 1
ATOM 3424 C C . THR A 1 426 ? 2.359 2.420 -28.494 1.00 97.06 426 THR A C 1
ATOM 3426 O O . THR A 1 426 ? 1.171 2.569 -28.213 1.00 97.06 426 THR A O 1
ATOM 3429 N N . ILE A 1 427 ? 3.331 3.014 -27.818 1.00 96.62 427 ILE A N 1
ATOM 3430 C CA . ILE A 1 427 ? 3.151 3.866 -26.649 1.00 96.62 427 ILE A CA 1
ATOM 3431 C C . ILE A 1 427 ? 3.534 5.286 -27.044 1.00 96.62 427 ILE A C 1
ATOM 3433 O O . ILE A 1 427 ? 4.617 5.499 -27.588 1.00 96.62 427 ILE A O 1
ATOM 3437 N N . SER A 1 428 ? 2.660 6.250 -26.766 1.00 94.50 428 SER A N 1
ATOM 3438 C CA . SER A 1 428 ? 2.974 7.677 -26.878 1.00 94.50 428 SER A CA 1
ATOM 3439 C C . SER A 1 428 ? 3.263 8.264 -25.507 1.00 94.50 428 SER A C 1
ATOM 3441 O O . SER A 1 428 ? 2.565 7.960 -24.533 1.00 94.50 428 SER A O 1
ATOM 3443 N N . PHE A 1 429 ? 4.264 9.134 -25.442 1.00 91.69 429 PHE A N 1
ATOM 3444 C CA . PHE A 1 429 ? 4.696 9.777 -24.210 1.00 91.69 429 PHE A CA 1
ATOM 3445 C C . PHE A 1 429 ? 4.318 11.254 -24.201 1.00 91.69 429 PHE A C 1
ATOM 3447 O O . PHE A 1 429 ? 4.560 11.969 -25.168 1.00 91.69 429 PHE A O 1
ATOM 3454 N N . ALA A 1 430 ? 3.803 11.728 -23.071 1.00 86.38 430 ALA A N 1
ATOM 3455 C CA . ALA A 1 430 ? 3.638 13.151 -22.807 1.00 86.38 430 ALA A CA 1
ATOM 3456 C C . ALA A 1 430 ? 4.739 13.649 -21.865 1.00 86.38 430 ALA A C 1
ATOM 3458 O O . ALA A 1 430 ? 5.193 12.926 -20.972 1.00 86.38 430 ALA A O 1
ATOM 3459 N N . ARG A 1 431 ? 5.149 14.909 -22.042 1.00 76.06 431 ARG A N 1
ATOM 3460 C CA . ARG A 1 431 ? 6.080 15.624 -21.159 1.00 76.06 431 ARG A CA 1
ATOM 3461 C C . ARG A 1 431 ? 5.641 17.080 -21.029 1.00 76.06 431 ARG A C 1
ATOM 3463 O O . ARG A 1 431 ? 5.159 17.664 -21.989 1.00 76.06 431 ARG A O 1
ATOM 3470 N N . GLY A 1 432 ? 5.823 17.667 -19.845 1.00 58.16 432 GLY A N 1
ATOM 3471 C CA . GLY A 1 432 ? 5.450 19.067 -19.608 1.00 58.16 432 GLY A CA 1
ATOM 3472 C C . GLY A 1 432 ? 6.267 20.083 -20.423 1.00 58.16 432 GLY A C 1
ATOM 3473 O O . GLY A 1 432 ? 5.704 21.065 -20.887 1.00 58.16 432 GLY A O 1
ATOM 3474 N N . ILE A 1 433 ? 7.583 19.870 -20.586 1.00 48.94 433 ILE A N 1
ATOM 3475 C CA . ILE A 1 433 ? 8.503 20.766 -21.318 1.00 48.94 433 ILE A CA 1
ATOM 3476 C C . ILE A 1 433 ? 9.634 19.945 -21.973 1.00 48.94 433 ILE A C 1
ATOM 3478 O O . ILE A 1 433 ? 10.290 19.152 -21.288 1.00 48.94 433 ILE A O 1
ATOM 3482 N N . GLY A 1 434 ? 9.904 20.186 -23.264 1.00 56.78 434 GLY A N 1
ATOM 3483 C CA . GLY A 1 434 ? 11.004 19.586 -24.040 1.00 56.78 434 GLY A CA 1
ATOM 3484 C C . GLY A 1 434 ? 10.693 18.204 -24.643 1.00 56.78 434 GLY A C 1
ATOM 3485 O O . GLY A 1 434 ? 9.603 17.678 -24.420 1.00 56.78 434 GLY A O 1
ATOM 3486 N N . PRO A 1 435 ? 11.644 17.594 -25.384 1.00 61.78 435 PRO A N 1
ATOM 3487 C CA . PRO A 1 435 ? 11.445 16.286 -26.016 1.00 61.78 435 PRO A CA 1
ATOM 3488 C C . PRO A 1 435 ? 11.109 15.218 -24.971 1.00 61.78 435 PRO A C 1
ATOM 3490 O O . PRO A 1 435 ? 11.701 15.190 -23.882 1.00 61.78 435 PRO A O 1
ATOM 3493 N N . ALA A 1 436 ? 10.143 14.349 -25.278 1.00 68.94 436 ALA A N 1
ATOM 3494 C CA . ALA A 1 436 ? 9.578 13.420 -24.301 1.00 68.94 436 ALA A CA 1
ATOM 3495 C C . ALA A 1 436 ? 10.617 12.420 -23.761 1.00 68.94 436 ALA A C 1
ATOM 3497 O O . ALA A 1 436 ? 10.657 12.166 -22.548 1.00 68.94 436 ALA A O 1
ATOM 3498 N N . LEU A 1 437 ? 11.503 11.926 -24.633 1.00 79.19 437 LEU A N 1
ATOM 3499 C CA . LEU A 1 437 ? 12.535 10.938 -24.321 1.00 79.19 437 LEU A CA 1
ATOM 3500 C C . LEU A 1 437 ? 13.944 11.541 -24.443 1.00 79.19 437 LEU A C 1
ATOM 3502 O O . LEU A 1 437 ? 14.400 11.894 -25.525 1.00 79.19 437 LEU A O 1
ATOM 3506 N N . SER A 1 438 ? 14.679 11.629 -23.330 1.00 79.12 438 SER A N 1
ATOM 3507 C CA . SER A 1 438 ? 16.116 11.940 -23.375 1.00 79.12 438 SER A CA 1
ATOM 3508 C C . SER A 1 438 ? 16.920 10.743 -23.897 1.00 79.12 438 SER A C 1
ATOM 3510 O O . SER A 1 438 ? 16.428 9.617 -23.871 1.00 79.12 438 SER A O 1
ATOM 3512 N N . ARG A 1 439 ? 18.187 10.953 -24.297 1.00 80.62 439 ARG A N 1
ATOM 3513 C CA . ARG A 1 439 ? 19.103 9.871 -24.727 1.00 80.62 439 ARG A CA 1
ATOM 3514 C C . ARG A 1 439 ? 19.108 8.682 -23.757 1.00 80.62 439 ARG A C 1
ATOM 3516 O O . ARG A 1 439 ? 18.977 7.543 -24.176 1.00 80.62 439 ARG A O 1
ATOM 3523 N N . ILE A 1 440 ? 19.180 8.977 -22.460 1.00 76.06 440 ILE A N 1
ATOM 3524 C CA . ILE A 1 440 ? 19.155 7.977 -21.387 1.00 76.06 440 ILE A CA 1
ATOM 3525 C C . ILE A 1 440 ? 17.851 7.164 -21.400 1.00 76.06 440 ILE A C 1
ATOM 3527 O O . ILE A 1 440 ? 17.885 5.941 -21.328 1.00 76.06 440 ILE A O 1
ATOM 3531 N N . LYS A 1 441 ? 16.693 7.828 -21.525 1.00 82.94 441 LYS A N 1
ATOM 3532 C CA . LYS A 1 441 ? 15.390 7.143 -21.561 1.00 82.94 441 LYS A CA 1
ATOM 3533 C C . LYS A 1 441 ? 15.249 6.251 -22.796 1.00 82.94 441 LYS A C 1
ATOM 3535 O O . LYS A 1 441 ? 14.645 5.193 -22.691 1.00 82.94 441 LYS A O 1
ATOM 3540 N N . LYS A 1 442 ? 15.810 6.661 -23.939 1.00 85.88 442 LYS A N 1
ATOM 3541 C CA . LYS A 1 442 ? 15.812 5.854 -25.171 1.00 85.88 442 LYS A CA 1
ATOM 3542 C C . LYS A 1 442 ? 16.629 4.582 -25.004 1.00 85.88 442 LYS A C 1
ATOM 3544 O O . LYS A 1 442 ? 16.071 3.515 -25.194 1.00 85.88 442 LYS A O 1
ATOM 3549 N N . SER A 1 443 ? 17.876 4.704 -24.545 1.00 81.38 443 SER A N 1
ATOM 3550 C CA . SER A 1 443 ? 18.756 3.551 -24.304 1.00 81.38 443 SER A CA 1
ATOM 3551 C C . SER A 1 443 ? 18.112 2.530 -23.357 1.00 81.38 443 SER A C 1
ATOM 3553 O O . SER A 1 443 ? 18.100 1.335 -23.639 1.00 81.38 443 SER A O 1
ATOM 3555 N N . LEU A 1 444 ? 17.463 3.005 -22.284 1.00 81.00 444 LEU A N 1
ATOM 3556 C CA . LEU A 1 444 ? 16.710 2.139 -21.372 1.00 81.00 444 LEU A CA 1
ATOM 3557 C C . LEU A 1 444 ? 15.576 1.385 -22.074 1.00 81.00 444 LEU A C 1
ATOM 3559 O O . LEU A 1 444 ? 15.418 0.192 -21.855 1.00 81.00 444 LEU A O 1
ATOM 3563 N N . LEU A 1 445 ? 14.783 2.062 -22.905 1.00 89.06 445 LEU A N 1
ATOM 3564 C CA . LEU A 1 445 ? 13.700 1.423 -23.652 1.00 89.06 445 LEU A CA 1
ATOM 3565 C C . LEU A 1 445 ? 14.239 0.444 -24.707 1.00 89.06 445 LEU A C 1
ATOM 3567 O O . LEU A 1 445 ? 13.737 -0.669 -24.827 1.00 89.06 445 LEU A O 1
ATOM 3571 N N . GLU A 1 446 ? 15.276 0.818 -25.448 1.00 89.75 446 GLU A N 1
ATOM 3572 C CA . GLU A 1 446 ? 15.903 -0.037 -26.463 1.00 89.75 446 GLU A CA 1
ATOM 3573 C C . GLU A 1 446 ? 16.469 -1.321 -25.844 1.00 89.75 446 GLU A C 1
ATOM 3575 O O . GLU A 1 446 ? 16.254 -2.405 -26.386 1.00 89.75 446 GLU A O 1
ATOM 3580 N N . ALA A 1 447 ? 17.077 -1.232 -24.655 1.00 83.75 447 ALA A N 1
ATOM 3581 C CA . ALA A 1 447 ? 17.539 -2.393 -23.890 1.00 83.75 447 ALA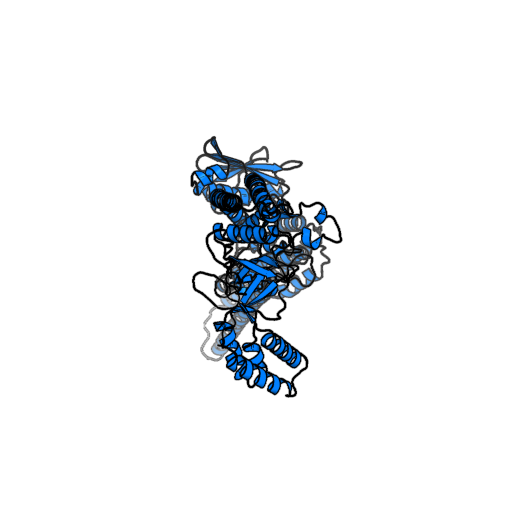 A CA 1
ATOM 3582 C C . ALA A 1 447 ? 16.401 -3.350 -23.483 1.00 83.75 447 ALA A C 1
ATOM 3584 O O . ALA A 1 447 ? 16.635 -4.540 -23.293 1.00 83.75 447 ALA A O 1
ATOM 3585 N N . GLN A 1 448 ? 15.164 -2.850 -23.390 1.00 87.94 448 GLN A N 1
ATOM 3586 C CA . GLN A 1 448 ? 13.958 -3.649 -23.137 1.00 87.94 448 GLN A CA 1
ATOM 3587 C C . GLN A 1 448 ? 13.263 -4.116 -24.432 1.00 87.94 448 GLN A C 1
ATOM 3589 O O . GLN A 1 448 ? 12.162 -4.667 -24.391 1.00 87.94 448 GLN A O 1
ATOM 3594 N N . GLY A 1 449 ? 13.884 -3.898 -25.597 1.00 91.56 449 GLY A N 1
ATOM 3595 C CA . GLY A 1 449 ? 13.373 -4.330 -26.899 1.00 91.56 449 GLY A CA 1
ATOM 3596 C C . GLY A 1 449 ? 12.384 -3.365 -27.558 1.00 91.56 449 GLY A C 1
ATOM 3597 O O . GLY A 1 449 ? 11.669 -3.765 -28.480 1.00 91.56 449 GLY A O 1
ATOM 3598 N N . PHE A 1 450 ? 12.313 -2.108 -27.111 1.00 95.31 450 PHE A N 1
ATOM 3599 C CA . PHE A 1 450 ? 11.512 -1.089 -27.789 1.00 95.31 450 PHE A CA 1
ATOM 3600 C C . PHE A 1 450 ? 12.238 -0.526 -29.014 1.00 95.31 450 PHE A C 1
ATOM 3602 O O . PHE A 1 450 ? 13.438 -0.272 -28.995 1.00 95.31 450 PHE A O 1
ATOM 3609 N N . THR A 1 451 ? 11.475 -0.237 -30.065 1.00 95.62 451 THR A N 1
ATOM 3610 C CA . THR A 1 451 ? 11.918 0.589 -31.193 1.00 95.62 451 THR A CA 1
ATOM 3611 C C . THR A 1 451 ? 11.384 2.006 -31.018 1.00 95.62 451 THR A C 1
ATOM 3613 O O . THR A 1 451 ? 10.166 2.201 -30.947 1.00 95.62 451 THR A O 1
ATOM 3616 N N . ILE A 1 452 ? 12.275 2.994 -30.948 1.00 93.31 452 ILE A N 1
ATOM 3617 C CA . ILE A 1 452 ? 11.907 4.406 -30.787 1.00 93.31 452 ILE A CA 1
ATOM 3618 C C . ILE A 1 452 ? 11.666 5.038 -32.158 1.00 93.31 452 ILE A C 1
ATOM 3620 O O . ILE A 1 452 ? 12.470 4.887 -33.076 1.00 93.31 452 ILE A O 1
ATOM 3624 N N . ALA A 1 453 ? 10.550 5.747 -32.313 1.00 89.12 453 ALA A N 1
ATOM 3625 C CA . ALA A 1 453 ? 10.259 6.463 -33.549 1.00 89.12 453 ALA A CA 1
ATOM 3626 C C . ALA A 1 453 ? 11.136 7.716 -33.696 1.00 89.12 453 ALA A C 1
ATOM 3628 O O . ALA A 1 453 ? 11.566 8.314 -32.711 1.00 89.12 453 ALA A O 1
ATOM 3629 N N . ALA A 1 454 ? 11.320 8.174 -34.937 1.00 84.62 454 ALA A N 1
ATOM 3630 C CA . ALA A 1 454 ? 12.135 9.351 -35.248 1.00 84.62 454 ALA A CA 1
ATOM 3631 C C . ALA A 1 454 ? 11.645 10.651 -34.581 1.00 84.62 454 ALA A C 1
ATOM 3633 O O . ALA A 1 454 ? 12.438 11.561 -34.368 1.00 84.62 454 ALA A O 1
ATOM 3634 N N . ASN A 1 455 ? 10.354 10.743 -34.239 1.00 82.00 455 ASN A N 1
ATOM 3635 C CA . ASN A 1 455 ? 9.802 11.888 -33.510 1.00 82.00 455 ASN A CA 1
ATOM 3636 C C . ASN A 1 45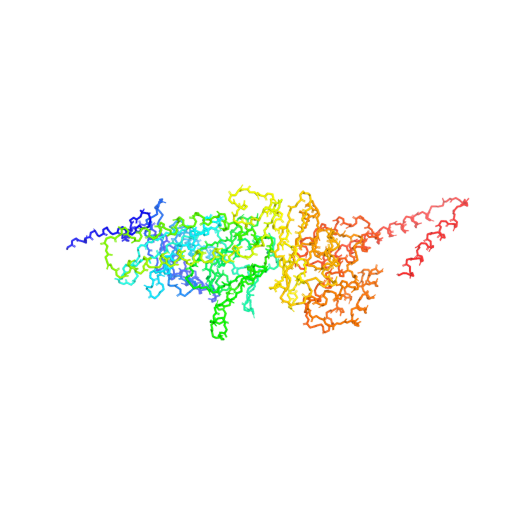5 ? 10.127 11.874 -32.008 1.00 82.00 455 ASN A C 1
ATOM 3638 O O . ASN A 1 455 ? 9.833 12.845 -31.325 1.00 82.00 455 ASN A O 1
ATOM 3642 N N . GLU A 1 456 ? 10.709 10.788 -31.488 1.00 82.56 456 GLU A N 1
ATOM 3643 C CA . GLU A 1 456 ? 11.112 10.626 -30.084 1.00 82.56 456 GLU A CA 1
ATOM 3644 C C . GLU A 1 456 ? 9.964 10.743 -29.063 1.00 82.56 456 GLU A C 1
ATOM 3646 O O . GLU A 1 456 ? 10.188 10.854 -27.855 1.00 82.56 456 GLU A O 1
ATOM 3651 N N . GLU A 1 457 ? 8.727 10.689 -29.551 1.00 86.00 457 GLU A N 1
ATOM 3652 C CA . GLU A 1 457 ? 7.491 10.793 -28.772 1.00 86.00 457 GLU A CA 1
ATOM 3653 C C . GLU A 1 457 ? 6.765 9.454 -28.672 1.00 86.00 457 GLU A C 1
ATOM 3655 O O . GLU A 1 457 ? 5.849 9.299 -27.862 1.00 86.00 457 GLU A O 1
ATOM 3660 N N . THR A 1 458 ? 7.163 8.477 -29.489 1.00 91.88 458 THR A N 1
ATOM 3661 C CA . THR A 1 458 ? 6.541 7.156 -29.518 1.00 91.88 458 THR A CA 1
ATOM 3662 C C . THR A 1 458 ? 7.568 6.032 -29.513 1.00 91.88 458 THR A C 1
ATOM 3664 O O . THR A 1 458 ? 8.657 6.158 -30.075 1.00 91.88 458 THR A O 1
ATOM 3667 N N . ALA A 1 459 ? 7.208 4.925 -28.870 1.00 95.19 459 ALA A N 1
ATOM 3668 C CA . ALA A 1 459 ? 7.984 3.692 -28.851 1.00 95.19 459 ALA A CA 1
ATOM 3669 C C . ALA A 1 459 ? 7.076 2.503 -29.163 1.00 95.19 459 ALA A C 1
ATOM 3671 O O . ALA A 1 459 ? 5.931 2.464 -28.713 1.00 95.19 459 ALA A O 1
ATOM 3672 N N . SER A 1 460 ? 7.579 1.537 -29.927 1.00 96.75 460 SER A N 1
ATOM 3673 C CA . SER A 1 460 ? 6.838 0.329 -30.298 1.00 96.75 460 SER A CA 1
ATOM 3674 C C . SER A 1 460 ? 7.531 -0.930 -29.795 1.00 96.75 460 SER A C 1
ATOM 3676 O O . SER A 1 460 ? 8.756 -1.006 -29.795 1.00 96.75 460 SER A O 1
ATOM 3678 N N . ILE A 1 461 ? 6.741 -1.920 -29.391 1.00 97.75 461 ILE A N 1
ATOM 3679 C CA . ILE A 1 461 ? 7.201 -3.202 -28.846 1.00 97.75 461 ILE A CA 1
ATOM 3680 C C . ILE A 1 461 ? 6.213 -4.315 -29.224 1.00 97.75 461 ILE A C 1
ATOM 3682 O O . ILE A 1 461 ? 5.044 -4.044 -29.517 1.00 97.75 461 ILE A O 1
ATOM 3686 N N . SER A 1 462 ? 6.664 -5.570 -29.244 1.00 97.75 462 SER A N 1
ATOM 3687 C CA . SER A 1 462 ? 5.753 -6.712 -29.392 1.00 97.75 462 SER A CA 1
ATOM 3688 C C . SER A 1 462 ? 4.916 -6.919 -28.120 1.00 97.75 462 SER A C 1
ATOM 3690 O O . SER A 1 462 ? 5.357 -6.564 -27.023 1.00 97.75 462 SER A O 1
ATOM 3692 N N . LYS A 1 463 ? 3.725 -7.524 -28.233 1.00 96.94 463 LYS A N 1
ATOM 3693 C CA . LYS A 1 463 ? 2.918 -7.873 -27.048 1.00 96.94 463 LYS A CA 1
ATOM 3694 C C . LYS A 1 463 ? 3.675 -8.802 -26.103 1.00 96.94 463 LYS A C 1
ATOM 3696 O O . LYS A 1 463 ? 3.730 -8.529 -24.909 1.00 96.94 463 LYS A O 1
ATOM 3701 N N . ASP A 1 464 ? 4.302 -9.845 -26.639 1.00 95.81 464 ASP A N 1
ATOM 3702 C CA . ASP A 1 464 ? 5.000 -10.854 -25.837 1.00 95.81 464 ASP A CA 1
ATOM 3703 C C . ASP A 1 464 ? 6.183 -10.265 -25.062 1.00 95.81 464 ASP A C 1
ATOM 3705 O O . ASP A 1 464 ? 6.412 -10.629 -23.910 1.00 95.81 464 ASP A O 1
ATOM 3709 N N . THR A 1 465 ? 6.928 -9.333 -25.665 1.00 95.94 465 THR A N 1
ATOM 3710 C CA . THR A 1 465 ? 8.027 -8.645 -24.973 1.00 95.94 465 THR A CA 1
ATOM 3711 C C . THR A 1 465 ? 7.490 -7.683 -23.913 1.00 95.94 465 THR A C 1
ATOM 3713 O O . THR A 1 465 ? 8.011 -7.658 -22.803 1.00 95.94 465 THR A O 1
ATOM 3716 N N . LEU A 1 466 ? 6.414 -6.941 -24.208 1.00 96.00 466 LEU A N 1
ATOM 3717 C CA . LEU A 1 466 ? 5.794 -6.028 -23.241 1.00 96.00 466 LEU A CA 1
ATOM 3718 C C . LEU A 1 466 ? 5.277 -6.766 -21.999 1.00 96.00 466 LEU A C 1
ATOM 3720 O O . LEU A 1 466 ? 5.447 -6.291 -20.879 1.00 96.00 466 LEU A O 1
ATOM 3724 N N . LEU A 1 467 ? 4.662 -7.936 -22.188 1.00 95.69 467 LEU A N 1
ATOM 3725 C CA . LEU A 1 467 ? 4.121 -8.748 -21.096 1.00 95.69 467 LEU A CA 1
ATOM 3726 C C . LEU A 1 467 ? 5.203 -9.272 -20.140 1.00 95.69 467 LEU A C 1
ATOM 3728 O O . LEU A 1 467 ? 4.898 -9.532 -18.977 1.00 95.69 467 LEU A O 1
ATOM 3732 N N . LYS A 1 468 ? 6.454 -9.381 -20.603 1.00 93.00 468 LYS A N 1
ATOM 3733 C CA . LYS A 1 468 ? 7.606 -9.798 -19.788 1.00 93.00 468 LYS A CA 1
ATOM 3734 C C . LYS A 1 468 ? 8.190 -8.677 -18.929 1.00 93.00 468 LYS A C 1
ATOM 3736 O O . LYS A 1 468 ? 9.016 -8.972 -18.071 1.00 93.00 468 LYS A O 1
ATOM 3741 N N . LEU A 1 469 ? 7.788 -7.419 -19.137 1.00 91.19 469 LEU A N 1
ATOM 3742 C CA . LEU A 1 469 ? 8.278 -6.315 -18.312 1.00 91.19 469 LEU A CA 1
ATOM 3743 C C . LEU A 1 469 ? 7.782 -6.452 -16.870 1.00 91.19 469 LEU A C 1
ATOM 3745 O O . LEU A 1 469 ? 6.606 -6.730 -16.616 1.00 91.19 469 LEU A O 1
ATOM 3749 N N . THR A 1 470 ? 8.683 -6.197 -15.932 1.00 89.00 470 THR A N 1
ATOM 3750 C CA . THR A 1 470 ? 8.440 -6.165 -14.487 1.00 89.00 470 THR A CA 1
ATOM 3751 C C . THR A 1 470 ? 9.021 -4.877 -13.907 1.00 89.00 470 THR A C 1
ATOM 3753 O O . THR A 1 470 ? 9.823 -4.197 -14.552 1.00 89.00 470 THR A O 1
ATOM 3756 N N . GLU A 1 471 ? 8.650 -4.512 -12.679 1.00 85.56 471 GLU A N 1
ATOM 3757 C CA . GLU A 1 471 ? 9.268 -3.351 -12.009 1.00 85.56 471 GLU A CA 1
ATOM 3758 C C . GLU A 1 471 ? 10.785 -3.506 -11.843 1.00 85.56 471 GLU A C 1
ATOM 3760 O O . GLU A 1 471 ? 11.522 -2.520 -11.840 1.00 85.56 471 GLU A O 1
ATOM 3765 N N . GLN A 1 472 ? 11.257 -4.753 -11.773 1.00 81.19 472 GLN A N 1
ATOM 3766 C CA . GLN A 1 472 ? 12.672 -5.098 -11.661 1.00 81.19 472 GLN A CA 1
ATOM 3767 C C . GLN A 1 472 ? 13.431 -4.930 -12.984 1.00 81.19 472 GLN A C 1
ATOM 3769 O O . GLN A 1 472 ? 14.657 -4.868 -12.976 1.00 81.19 472 GLN A O 1
ATOM 3774 N N . SER A 1 473 ? 12.740 -4.779 -14.122 1.00 82.88 473 SER A N 1
ATOM 3775 C CA . SER A 1 473 ? 13.390 -4.642 -15.433 1.00 82.88 473 SER A CA 1
ATOM 3776 C C . SER A 1 473 ? 14.317 -3.421 -15.536 1.00 82.88 473 SER A C 1
ATOM 3778 O O . SER A 1 473 ? 15.157 -3.372 -16.432 1.00 82.88 473 SER A O 1
ATOM 3780 N N . TYR A 1 474 ? 14.212 -2.444 -14.627 1.00 80.06 474 TYR A N 1
ATOM 3781 C CA . TYR A 1 474 ? 15.146 -1.314 -14.560 1.00 80.06 474 TYR A CA 1
ATOM 3782 C C . TYR A 1 474 ? 16.482 -1.669 -13.875 1.00 80.06 474 TYR A C 1
ATOM 3784 O O . TYR A 1 474 ? 17.543 -1.157 -14.253 1.00 80.06 474 TYR A O 1
ATOM 3792 N N . TYR A 1 475 ? 16.445 -2.518 -12.846 1.00 84.69 475 TYR A N 1
ATOM 3793 C CA . TYR A 1 475 ? 17.584 -2.815 -11.981 1.00 84.69 475 TYR A CA 1
ATOM 3794 C C . TYR A 1 475 ? 17.850 -4.315 -11.912 1.00 84.69 475 TYR A C 1
ATOM 3796 O O . TYR A 1 475 ? 17.214 -5.022 -11.137 1.00 84.69 475 TYR A O 1
ATOM 3804 N N . LYS A 1 476 ? 18.854 -4.795 -12.655 1.00 84.44 476 LYS A N 1
ATOM 3805 C CA . LYS A 1 476 ? 19.290 -6.202 -12.605 1.00 84.44 476 LYS A CA 1
ATOM 3806 C C . LYS A 1 476 ? 19.675 -6.670 -11.204 1.00 84.44 476 LYS A C 1
ATOM 3808 O O . LYS A 1 476 ? 19.473 -7.819 -10.853 1.00 84.44 476 LYS A O 1
ATOM 3813 N N . GLU A 1 477 ? 20.177 -5.767 -10.378 1.00 85.12 477 GLU A N 1
ATOM 3814 C CA . GLU A 1 477 ? 20.513 -5.984 -8.973 1.00 85.12 477 GLU A CA 1
ATOM 3815 C C . GLU A 1 477 ? 19.289 -6.198 -8.057 1.00 85.12 477 GLU A C 1
ATOM 3817 O O . GLU A 1 477 ? 19.454 -6.515 -6.876 1.00 85.12 477 GLU A O 1
ATOM 3822 N N . GLN A 1 478 ? 18.062 -6.070 -8.569 1.00 83.06 478 GLN A N 1
ATOM 3823 C CA . GLN A 1 478 ? 16.855 -6.501 -7.862 1.00 83.06 478 GLN A CA 1
ATOM 3824 C C . GLN A 1 478 ? 16.483 -7.958 -8.124 1.00 83.06 478 GLN A C 1
ATOM 3826 O O . GLN A 1 478 ? 15.819 -8.544 -7.272 1.00 83.06 478 GLN A O 1
ATOM 3831 N N . GLU A 1 479 ? 16.925 -8.540 -9.241 1.00 83.31 479 GLU A N 1
ATOM 3832 C CA . GLU A 1 479 ? 16.637 -9.932 -9.594 1.00 83.31 479 GLU A CA 1
ATOM 3833 C C . GLU A 1 479 ? 17.283 -10.895 -8.586 1.00 83.31 479 GLU A C 1
ATOM 3835 O O . GLU A 1 479 ? 18.314 -10.592 -7.983 1.00 83.31 479 GLU A O 1
ATOM 3840 N N . ASP A 1 480 ? 16.677 -12.064 -8.383 1.00 79.94 480 ASP A N 1
ATOM 3841 C CA . ASP A 1 480 ? 17.194 -13.098 -7.473 1.00 79.94 480 ASP A CA 1
ATOM 3842 C C . ASP A 1 480 ? 18.210 -14.044 -8.134 1.00 79.94 480 ASP A C 1
ATOM 3844 O O . ASP A 1 480 ? 18.689 -14.995 -7.523 1.00 79.94 480 ASP A O 1
ATOM 3848 N N . ASN A 1 481 ? 18.593 -13.731 -9.366 1.00 86.44 481 ASN A N 1
ATOM 3849 C CA . ASN A 1 481 ? 19.602 -14.420 -10.154 1.00 86.44 481 ASN A CA 1
ATOM 3850 C C . ASN A 1 481 ? 20.716 -13.452 -10.553 1.00 86.44 481 ASN A C 1
ATOM 3852 O O . ASN A 1 481 ? 20.497 -12.249 -10.722 1.00 86.44 481 ASN A O 1
ATOM 3856 N N . ILE A 1 482 ? 21.912 -13.992 -10.764 1.00 88.31 482 ILE A N 1
ATOM 3857 C CA . ILE A 1 482 ? 23.066 -13.192 -11.181 1.00 88.31 482 ILE A CA 1
ATOM 3858 C C . ILE A 1 482 ? 23.219 -13.302 -12.693 1.00 88.31 482 ILE A C 1
ATOM 3860 O O . ILE A 1 482 ? 23.422 -14.389 -13.235 1.00 88.31 482 ILE A O 1
ATOM 3864 N N . ASP A 1 483 ? 23.120 -12.167 -13.383 1.00 88.19 483 ASP A N 1
ATOM 3865 C CA . ASP A 1 483 ? 23.324 -12.099 -14.825 1.00 88.19 483 ASP A CA 1
ATOM 3866 C C . ASP A 1 483 ? 24.822 -11.966 -15.122 1.00 88.19 483 ASP A C 1
ATOM 3868 O O . ASP A 1 483 ? 25.433 -10.904 -14.989 1.00 88.19 483 ASP A O 1
ATOM 3872 N N . GLU A 1 484 ? 25.429 -13.079 -15.527 1.00 86.62 484 GLU A N 1
ATOM 3873 C CA . GLU A 1 484 ? 26.860 -13.169 -15.831 1.00 86.62 484 GLU A CA 1
ATOM 3874 C C . GLU A 1 484 ? 27.268 -12.330 -17.051 1.00 86.62 484 GLU A C 1
ATOM 3876 O O . GLU A 1 484 ? 28.442 -11.981 -17.205 1.00 86.62 484 GLU A O 1
ATOM 3881 N N . THR A 1 485 ? 26.308 -11.975 -17.909 1.00 86.25 485 THR A N 1
ATOM 3882 C CA . THR A 1 485 ? 26.541 -11.130 -19.087 1.00 86.25 485 THR A CA 1
ATOM 3883 C C . THR A 1 485 ? 26.439 -9.643 -18.762 1.00 86.25 485 THR A C 1
ATOM 3885 O O . THR A 1 485 ? 26.873 -8.798 -19.546 1.00 86.25 485 THR A O 1
ATOM 3888 N N . TYR A 1 486 ? 25.913 -9.314 -17.583 1.00 86.44 486 TYR A N 1
ATOM 3889 C CA . TYR A 1 486 ? 25.621 -7.954 -17.188 1.00 86.44 486 TYR A CA 1
ATOM 3890 C C . TYR A 1 486 ? 26.811 -7.275 -16.498 1.00 86.44 486 TYR A C 1
ATOM 3892 O O . TYR A 1 486 ? 27.451 -7.819 -15.592 1.00 86.44 486 TYR A O 1
ATOM 3900 N N . ASN A 1 487 ? 27.127 -6.048 -16.920 1.00 85.62 487 ASN A N 1
ATOM 3901 C CA . ASN A 1 487 ? 28.141 -5.219 -16.273 1.00 85.62 487 ASN A CA 1
ATOM 3902 C C . ASN A 1 487 ? 27.489 -4.344 -15.193 1.00 85.62 487 ASN A C 1
ATOM 3904 O O . ASN A 1 487 ? 26.977 -3.262 -15.487 1.00 85.62 487 ASN A O 1
ATOM 3908 N N . TYR A 1 488 ? 27.520 -4.797 -13.936 1.00 85.75 488 TYR A N 1
ATOM 3909 C CA . TYR A 1 488 ? 26.891 -4.078 -12.823 1.00 85.75 488 TYR A CA 1
ATOM 3910 C C . TYR A 1 488 ? 27.594 -2.751 -12.507 1.00 85.75 488 TYR A C 1
ATOM 3912 O O . TYR A 1 488 ? 26.981 -1.870 -11.906 1.00 85.75 488 TYR A O 1
ATOM 3920 N N . LEU A 1 489 ? 28.844 -2.583 -12.954 1.00 83.69 489 LEU A N 1
ATOM 3921 C CA . LEU A 1 489 ? 29.661 -1.382 -12.758 1.00 83.69 489 LEU A CA 1
ATOM 3922 C C . LEU A 1 489 ? 29.937 -0.625 -14.058 1.00 83.69 489 LEU A C 1
ATOM 3924 O O . LEU A 1 489 ? 30.978 0.022 -14.206 1.00 83.69 489 LEU A O 1
ATOM 3928 N N . ASP A 1 490 ? 29.019 -0.720 -15.016 1.00 81.38 490 ASP A N 1
ATOM 3929 C CA . ASP A 1 490 ? 29.090 0.088 -16.222 1.00 81.38 490 ASP A CA 1
ATOM 3930 C C . ASP A 1 490 ? 29.136 1.591 -15.887 1.00 81.38 490 ASP A C 1
ATOM 3932 O O . ASP A 1 490 ? 28.335 2.099 -15.099 1.00 81.38 490 ASP A O 1
ATOM 3936 N N . LEU A 1 491 ? 30.101 2.301 -16.480 1.00 77.62 491 LEU A N 1
ATOM 3937 C CA . LEU A 1 491 ? 30.363 3.715 -16.196 1.00 77.62 491 LEU A CA 1
ATOM 3938 C C . LEU A 1 491 ? 29.176 4.602 -16.577 1.00 77.62 491 LEU A C 1
ATOM 3940 O O . LEU A 1 491 ? 28.788 5.463 -15.788 1.00 77.62 491 LEU A O 1
ATOM 3944 N N . GLU A 1 492 ? 28.591 4.387 -17.757 1.00 77.56 492 GLU A N 1
ATOM 3945 C CA . GLU A 1 492 ? 27.450 5.180 -18.219 1.00 77.56 492 GLU A CA 1
ATOM 3946 C C . GLU A 1 492 ? 26.239 4.933 -17.313 1.00 77.56 492 GLU A C 1
ATOM 3948 O O . GLU A 1 492 ? 25.551 5.876 -16.907 1.00 77.56 492 GLU A O 1
ATOM 3953 N N . ARG A 1 493 ? 26.028 3.683 -16.886 1.00 79.19 493 ARG A N 1
ATOM 3954 C CA . ARG A 1 493 ? 24.976 3.350 -15.922 1.00 79.19 493 ARG A CA 1
ATOM 3955 C C . ARG A 1 493 ? 25.204 3.978 -14.550 1.00 79.19 493 ARG A C 1
ATOM 3957 O O . ARG A 1 493 ? 24.261 4.497 -13.954 1.00 79.19 493 ARG A O 1
ATOM 3964 N N . ILE A 1 494 ? 26.430 3.962 -14.039 1.00 81.44 494 ILE A N 1
ATOM 3965 C CA . ILE A 1 494 ? 26.767 4.591 -12.759 1.00 81.44 494 ILE A CA 1
ATOM 3966 C C . ILE A 1 494 ? 26.552 6.114 -12.828 1.00 81.44 494 ILE A C 1
ATOM 3968 O O . ILE A 1 494 ? 26.000 6.704 -11.896 1.00 81.44 494 ILE A O 1
ATOM 3972 N N . GLU A 1 495 ? 26.894 6.759 -13.945 1.00 79.44 495 GLU A N 1
ATOM 3973 C CA . GLU A 1 495 ? 26.574 8.174 -14.185 1.00 79.44 495 GLU A CA 1
ATOM 3974 C C . GLU A 1 495 ? 25.051 8.413 -14.246 1.00 79.44 495 GLU A C 1
ATOM 3976 O O . GLU A 1 495 ? 24.535 9.404 -13.712 1.00 79.44 495 GLU A O 1
ATOM 3981 N N . MET A 1 496 ? 24.284 7.492 -14.837 1.00 79.81 496 MET A N 1
ATOM 3982 C CA . MET A 1 496 ? 22.816 7.532 -14.815 1.00 79.81 496 MET A CA 1
ATOM 3983 C C . MET A 1 496 ? 22.237 7.361 -13.402 1.00 79.81 496 MET A C 1
ATOM 3985 O O . MET A 1 496 ? 21.266 8.041 -13.045 1.00 79.81 496 MET A O 1
ATOM 3989 N N . LEU A 1 497 ? 22.827 6.490 -12.581 1.00 84.44 497 LEU A N 1
ATOM 3990 C CA . LEU A 1 497 ? 22.475 6.326 -11.170 1.00 84.44 497 LEU A CA 1
ATOM 3991 C C . LEU A 1 497 ? 22.768 7.610 -10.389 1.00 84.44 497 LEU A C 1
ATOM 3993 O O . LEU A 1 497 ? 21.886 8.108 -9.692 1.00 84.44 497 LEU A O 1
ATOM 3997 N N . ALA A 1 498 ? 23.935 8.227 -10.572 1.00 85.12 498 ALA A N 1
ATOM 3998 C CA . ALA A 1 498 ? 24.258 9.503 -9.931 1.00 85.12 498 ALA A CA 1
ATOM 3999 C C . ALA A 1 498 ? 23.194 10.568 -10.262 1.00 85.12 498 ALA A C 1
ATOM 4001 O O . ALA A 1 498 ? 22.612 11.188 -9.369 1.00 85.12 498 ALA A O 1
ATOM 4002 N N . ASN A 1 499 ? 22.801 10.669 -11.536 1.00 83.12 499 ASN A N 1
ATOM 4003 C CA . ASN A 1 499 ? 21.713 11.544 -11.986 1.00 83.12 499 ASN A CA 1
ATOM 4004 C C . ASN A 1 499 ? 20.334 11.201 -11.394 1.00 83.12 499 ASN A C 1
ATOM 4006 O O . ASN A 1 499 ? 19.473 12.078 -11.272 1.00 83.12 499 ASN A O 1
ATOM 4010 N N . THR A 1 500 ? 20.084 9.932 -11.084 1.00 85.69 500 THR A N 1
ATOM 4011 C CA . THR A 1 500 ? 18.851 9.451 -10.446 1.00 85.69 500 THR A CA 1
ATOM 4012 C C . THR A 1 500 ? 18.779 9.910 -8.991 1.00 85.69 500 THR A C 1
ATOM 4014 O O . THR A 1 500 ? 17.737 10.381 -8.525 1.00 85.69 500 THR A O 1
ATOM 4017 N N . TYR A 1 501 ? 19.911 9.868 -8.293 1.00 88.06 501 TYR A N 1
ATOM 4018 C CA . TYR A 1 501 ? 20.035 10.271 -6.894 1.00 88.06 501 TYR A CA 1
ATOM 4019 C C . TYR A 1 501 ? 20.397 11.754 -6.688 1.00 88.06 501 TYR A C 1
ATOM 4021 O O . TYR A 1 501 ? 20.442 12.203 -5.542 1.00 88.06 501 TYR A O 1
ATOM 4029 N N . ASN A 1 502 ? 20.536 12.531 -7.771 1.00 86.81 502 ASN A N 1
ATOM 4030 C CA . ASN A 1 502 ? 20.983 13.933 -7.780 1.00 86.81 502 ASN A CA 1
ATOM 4031 C C . ASN A 1 502 ? 22.392 14.123 -7.186 1.00 86.81 502 ASN A C 1
ATOM 4033 O O . ASN A 1 502 ? 22.646 15.085 -6.460 1.00 86.81 502 ASN A O 1
ATOM 4037 N N . GLU A 1 503 ? 23.294 13.196 -7.494 1.00 85.56 503 GLU A N 1
ATOM 4038 C CA . GLU A 1 503 ? 24.696 13.223 -7.092 1.00 85.56 503 GLU A CA 1
ATOM 4039 C C . GLU A 1 503 ? 25.585 13.690 -8.256 1.00 85.56 503 GLU A C 1
ATOM 4041 O O . GLU A 1 503 ? 25.349 13.332 -9.409 1.00 85.56 503 GLU A O 1
ATOM 4046 N N . ASN A 1 504 ? 26.626 14.474 -7.958 1.00 70.75 504 ASN A N 1
ATOM 4047 C CA . ASN A 1 504 ? 27.563 15.008 -8.954 1.00 70.75 504 ASN A CA 1
ATOM 4048 C C . ASN A 1 504 ? 28.977 14.518 -8.612 1.00 70.75 504 ASN A C 1
ATOM 4050 O O . ASN A 1 504 ? 29.593 15.082 -7.707 1.00 70.75 504 ASN A O 1
ATOM 4054 N N . SER A 1 505 ? 29.515 13.484 -9.274 1.00 59.62 505 SER A N 1
ATOM 4055 C CA . SER A 1 505 ? 30.858 12.982 -8.909 1.00 59.62 505 SER A CA 1
ATOM 4056 C C . SER A 1 505 ? 31.612 12.188 -9.988 1.00 59.62 505 SER A C 1
ATOM 4058 O O . SER A 1 505 ? 32.034 11.060 -9.768 1.00 59.62 505 SER A O 1
ATOM 4060 N N . ASN A 1 506 ? 31.899 12.797 -11.141 1.00 62.34 506 ASN A N 1
ATOM 4061 C CA . ASN A 1 506 ? 32.616 12.120 -12.240 1.00 62.34 506 ASN A CA 1
ATOM 4062 C C . ASN A 1 506 ? 34.039 11.622 -11.886 1.00 62.34 506 ASN A C 1
ATOM 4064 O O . ASN A 1 506 ? 34.513 10.662 -12.486 1.00 62.34 506 ASN A O 1
ATOM 4068 N N . ILE A 1 507 ? 34.737 12.245 -10.926 1.00 60.62 507 ILE A N 1
ATOM 4069 C CA . ILE A 1 507 ? 36.119 11.867 -10.550 1.00 60.62 507 ILE A CA 1
ATOM 4070 C C . ILE A 1 507 ? 36.132 10.709 -9.543 1.00 60.62 507 ILE A C 1
ATOM 4072 O O . ILE A 1 507 ? 36.914 9.770 -9.666 1.00 60.62 507 ILE A O 1
ATOM 4076 N N . ILE A 1 508 ? 35.232 10.751 -8.564 1.00 62.72 508 ILE A N 1
ATOM 4077 C CA . ILE A 1 508 ? 35.140 9.762 -7.487 1.00 62.72 508 ILE A CA 1
ATOM 4078 C C . ILE A 1 508 ? 34.635 8.414 -8.026 1.00 62.72 508 ILE A C 1
ATOM 4080 O O . ILE A 1 508 ? 35.121 7.363 -7.613 1.00 62.72 508 ILE A O 1
ATOM 4084 N N . LEU A 1 509 ? 33.727 8.439 -9.008 1.00 66.44 509 LEU A N 1
ATOM 4085 C CA . LEU A 1 509 ? 33.160 7.234 -9.622 1.00 66.44 509 LEU A CA 1
ATOM 4086 C C . LEU A 1 509 ? 34.201 6.410 -10.392 1.00 66.44 509 LEU A C 1
ATOM 4088 O O . LEU A 1 509 ? 34.167 5.184 -10.341 1.00 66.44 509 LEU A O 1
ATOM 4092 N N . ARG A 1 510 ? 35.168 7.063 -11.051 1.00 71.62 510 ARG A N 1
ATOM 4093 C CA . ARG A 1 510 ? 36.251 6.369 -11.772 1.00 71.62 510 ARG A CA 1
ATOM 4094 C C . ARG A 1 510 ? 37.205 5.656 -10.817 1.00 71.62 510 ARG A C 1
ATOM 4096 O O . ARG A 1 510 ? 37.463 4.471 -10.994 1.00 71.62 510 ARG A O 1
ATOM 4103 N N . ASN A 1 511 ? 37.642 6.348 -9.764 1.00 70.56 511 ASN A N 1
ATOM 4104 C CA . ASN A 1 511 ? 38.505 5.760 -8.736 1.00 70.56 511 ASN A CA 1
ATOM 4105 C C . ASN A 1 511 ? 37.832 4.574 -8.035 1.00 70.56 511 ASN A C 1
ATOM 4107 O O . ASN A 1 511 ? 38.487 3.581 -7.727 1.00 70.56 511 ASN A O 1
ATOM 4111 N N . LEU A 1 512 ? 36.523 4.670 -7.804 1.00 67.62 512 LEU A N 1
ATOM 4112 C CA . LEU A 1 512 ? 35.739 3.594 -7.221 1.00 67.62 512 LEU A CA 1
ATOM 4113 C C . LEU A 1 512 ? 35.681 2.361 -8.131 1.00 67.62 512 LEU A C 1
ATOM 4115 O O . LEU A 1 512 ? 35.932 1.251 -7.673 1.00 67.62 512 LEU A O 1
ATOM 4119 N N . ILE A 1 513 ? 35.380 2.541 -9.418 1.00 68.44 513 ILE A N 1
ATOM 4120 C CA . ILE A 1 513 ? 35.311 1.425 -10.372 1.00 68.44 513 ILE A CA 1
ATOM 4121 C C . ILE A 1 513 ? 36.664 0.722 -10.481 1.00 68.44 513 ILE A C 1
ATOM 4123 O O . ILE A 1 513 ? 36.707 -0.506 -10.535 1.00 68.44 513 ILE A O 1
ATOM 4127 N N . ASP A 1 514 ? 37.768 1.466 -10.437 1.00 71.62 514 ASP A N 1
ATOM 4128 C CA . ASP A 1 514 ? 39.108 0.877 -10.421 1.00 71.62 514 ASP A CA 1
ATOM 4129 C C . ASP A 1 514 ? 39.384 0.079 -9.137 1.00 71.62 514 ASP A C 1
ATOM 4131 O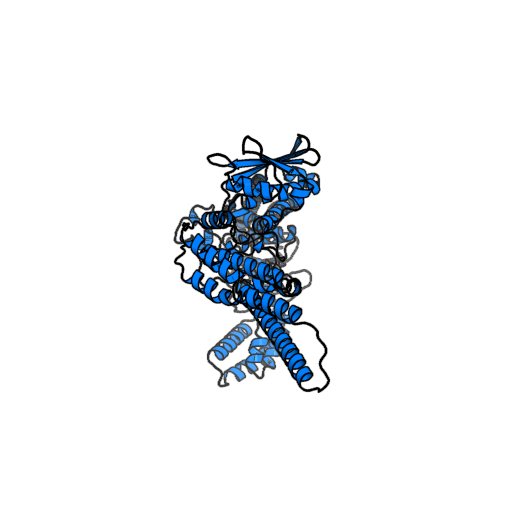 O . ASP A 1 514 ? 40.009 -0.981 -9.197 1.00 71.62 514 ASP A O 1
ATOM 4135 N N . GLN A 1 515 ? 38.894 0.532 -7.978 1.00 67.31 515 GLN A N 1
ATOM 4136 C CA . GLN A 1 515 ? 38.985 -0.232 -6.727 1.00 67.31 515 GLN A CA 1
ATOM 4137 C C . GLN A 1 515 ? 38.140 -1.512 -6.765 1.00 67.31 515 GLN A C 1
ATOM 4139 O O . GLN A 1 515 ? 38.617 -2.571 -6.363 1.00 67.31 515 GLN A O 1
ATOM 4144 N N . VAL A 1 516 ? 36.925 -1.464 -7.312 1.00 65.56 516 VAL A N 1
ATOM 4145 C CA . VAL A 1 516 ? 36.062 -2.653 -7.385 1.00 65.56 516 VAL A CA 1
ATOM 4146 C C . VAL A 1 516 ? 36.558 -3.644 -8.443 1.00 65.56 516 VAL A C 1
ATOM 4148 O O . VAL A 1 516 ? 36.523 -4.852 -8.217 1.00 65.56 516 VAL A O 1
ATOM 4151 N N . LYS A 1 517 ? 37.126 -3.172 -9.560 1.00 65.75 517 LYS A N 1
ATOM 4152 C CA . LYS A 1 517 ? 37.837 -4.043 -10.513 1.00 65.75 517 LYS A CA 1
ATOM 4153 C C . LYS A 1 517 ? 39.000 -4.785 -9.842 1.00 65.75 517 LYS A C 1
ATOM 4155 O O . LYS A 1 517 ? 39.189 -5.969 -10.114 1.00 65.75 517 LYS A O 1
ATOM 4160 N N . LYS A 1 518 ? 39.720 -4.138 -8.914 1.00 65.94 518 LYS A N 1
ATOM 4161 C CA . LYS A 1 518 ? 40.748 -4.790 -8.077 1.00 65.94 518 LYS A CA 1
ATOM 4162 C C . LYS A 1 518 ? 40.145 -5.795 -7.082 1.00 65.94 518 LYS A C 1
ATOM 4164 O O . LYS A 1 518 ? 40.702 -6.880 -6.927 1.00 65.94 518 LYS A O 1
ATOM 4169 N N . CYS A 1 519 ? 38.979 -5.524 -6.480 1.00 61.34 519 CYS A N 1
ATOM 4170 C CA . CYS A 1 519 ? 38.225 -6.541 -5.716 1.00 61.34 519 CYS A CA 1
ATOM 4171 C C . CYS A 1 519 ? 37.840 -7.748 -6.567 1.00 61.34 519 CYS A C 1
ATOM 4173 O O . CYS A 1 519 ? 37.844 -8.879 -6.090 1.00 61.34 519 CYS A O 1
ATOM 4175 N N . GLY A 1 520 ? 37.548 -7.520 -7.842 1.00 57.69 520 GLY A N 1
ATOM 4176 C CA . GLY A 1 520 ? 37.292 -8.574 -8.806 1.00 57.69 520 GLY A CA 1
ATOM 4177 C C . GLY A 1 520 ? 38.454 -9.545 -9.020 1.00 57.69 520 GLY A C 1
ATOM 4178 O O . GLY A 1 520 ? 38.235 -10.695 -9.403 1.00 57.69 520 GLY A O 1
ATOM 4179 N N . MET A 1 521 ? 39.680 -9.100 -8.731 1.00 55.94 521 MET A N 1
ATOM 4180 C CA . MET A 1 521 ? 40.916 -9.892 -8.739 1.00 55.94 521 MET A CA 1
ATOM 4181 C C . MET A 1 521 ? 41.220 -10.494 -7.353 1.00 55.94 521 MET A C 1
ATOM 4183 O O . MET A 1 521 ? 41.693 -11.629 -7.266 1.00 55.94 521 MET A O 1
ATOM 4187 N N . ASN A 1 522 ? 40.801 -9.842 -6.266 1.00 66.62 522 ASN A N 1
ATOM 4188 C CA . ASN A 1 522 ? 40.864 -10.389 -4.910 1.00 66.62 522 ASN A CA 1
ATOM 4189 C C . ASN A 1 522 ? 39.591 -10.065 -4.100 1.00 66.62 522 ASN A C 1
ATOM 4191 O O . ASN A 1 522 ? 39.520 -9.001 -3.478 1.00 66.62 522 ASN A O 1
ATOM 4195 N N . PRO A 1 523 ? 38.617 -10.996 -4.017 1.00 63.44 523 PRO A N 1
ATOM 4196 C CA . PRO A 1 523 ? 37.375 -10.794 -3.262 1.00 63.44 523 PRO A CA 1
ATOM 4197 C C . PRO A 1 523 ? 37.575 -10.496 -1.767 1.00 63.44 523 PRO A C 1
ATOM 4199 O O . PRO A 1 523 ? 36.672 -9.989 -1.114 1.00 63.44 523 PRO A O 1
ATOM 4202 N N . GLY A 1 524 ? 38.767 -10.763 -1.213 1.00 64.38 524 GLY A N 1
ATOM 4203 C CA . GLY A 1 524 ? 39.117 -10.388 0.162 1.00 64.38 524 GLY A CA 1
ATOM 4204 C C . GLY A 1 524 ? 39.283 -8.886 0.385 1.00 64.38 524 GLY A C 1
ATOM 4205 O O . GLY A 1 524 ? 39.352 -8.469 1.532 1.00 64.38 524 GLY A O 1
ATOM 4206 N N . LEU A 1 525 ? 39.336 -8.090 -0.686 1.00 71.50 525 LEU A N 1
ATOM 4207 C CA . LEU A 1 525 ? 39.364 -6.627 -0.630 1.00 71.50 525 LEU A CA 1
ATOM 4208 C C . LEU A 1 525 ? 37.954 -6.015 -0.579 1.00 71.50 525 LEU A C 1
ATOM 4210 O O . LEU A 1 525 ? 37.829 -4.796 -0.517 1.00 71.50 525 LEU A O 1
ATOM 4214 N N . LEU A 1 526 ? 36.890 -6.830 -0.641 1.00 72.56 526 LEU A N 1
ATOM 4215 C CA . LEU A 1 526 ? 35.510 -6.338 -0.670 1.00 72.56 526 LEU A CA 1
ATOM 4216 C C . LEU A 1 526 ? 35.175 -5.489 0.564 1.00 72.56 526 LEU A C 1
ATOM 4218 O O . LEU A 1 526 ? 34.590 -4.422 0.415 1.00 72.56 526 LEU A O 1
ATOM 4222 N N . ASP A 1 527 ? 35.580 -5.925 1.759 1.00 74.56 527 ASP A N 1
ATOM 4223 C CA . ASP A 1 527 ? 35.379 -5.148 2.988 1.00 74.56 527 ASP A CA 1
ATOM 4224 C C . ASP A 1 527 ? 36.058 -3.780 2.909 1.00 74.56 527 ASP A C 1
ATOM 4226 O O . ASP A 1 527 ? 35.417 -2.764 3.154 1.00 74.56 527 ASP A O 1
ATOM 4230 N N . GLU A 1 528 ? 37.317 -3.742 2.470 1.00 77.44 528 GLU A N 1
ATOM 4231 C CA . GLU A 1 528 ? 38.077 -2.500 2.328 1.00 77.44 528 GLU A CA 1
ATOM 4232 C C . GLU A 1 528 ? 37.421 -1.535 1.331 1.00 77.44 528 GLU A C 1
ATOM 4234 O O . GLU A 1 528 ? 37.330 -0.335 1.589 1.00 77.44 528 GLU A O 1
ATOM 4239 N N . VAL A 1 529 ? 36.925 -2.043 0.200 1.00 74.31 529 VAL A N 1
ATOM 4240 C CA . VAL A 1 529 ? 36.282 -1.209 -0.824 1.00 74.31 529 VAL A CA 1
ATOM 4241 C C . VAL A 1 529 ? 34.917 -0.690 -0.380 1.00 74.31 529 VAL A C 1
ATOM 4243 O O . VAL A 1 529 ? 34.610 0.479 -0.624 1.00 74.31 529 VAL A O 1
ATOM 4246 N N . LEU A 1 530 ? 34.121 -1.499 0.323 1.00 77.12 530 LEU A N 1
ATOM 4247 C CA . LEU A 1 530 ? 32.855 -1.043 0.906 1.00 77.12 530 LEU A CA 1
ATOM 4248 C C . LEU A 1 530 ? 33.083 -0.028 2.040 1.00 77.12 530 LEU A C 1
ATOM 4250 O O . LEU A 1 530 ? 32.370 0.971 2.112 1.00 77.12 530 LEU A O 1
ATOM 4254 N N . ASP A 1 531 ? 34.107 -0.223 2.870 1.00 79.06 531 ASP A N 1
ATOM 4255 C CA . ASP A 1 531 ? 34.459 0.717 3.940 1.00 79.06 531 ASP A CA 1
ATOM 4256 C C . ASP A 1 531 ? 35.019 2.032 3.378 1.00 79.06 531 ASP A C 1
ATOM 4258 O O . ASP A 1 531 ? 34.812 3.109 3.941 1.00 79.06 531 ASP A O 1
ATOM 4262 N N . ASN A 1 532 ? 35.739 1.975 2.255 1.00 76.69 532 ASN A N 1
ATOM 4263 C CA . ASN A 1 532 ? 36.204 3.169 1.556 1.00 76.69 532 ASN A CA 1
ATOM 4264 C C . ASN A 1 532 ? 35.042 3.945 0.928 1.00 76.69 532 ASN A C 1
ATOM 4266 O O . ASN A 1 532 ? 35.069 5.173 0.969 1.00 76.69 532 ASN A O 1
ATOM 4270 N N . LEU A 1 533 ? 34.008 3.262 0.423 1.00 75.06 533 LEU A N 1
ATOM 4271 C CA . LEU A 1 533 ? 32.774 3.892 -0.061 1.00 75.06 533 LEU A CA 1
ATOM 4272 C C . LEU A 1 533 ? 32.083 4.735 1.018 1.00 75.06 533 LEU A C 1
ATOM 4274 O O . LEU A 1 533 ? 31.649 5.849 0.729 1.00 75.06 533 LEU A O 1
ATOM 4278 N N . ASP A 1 534 ? 32.041 4.243 2.257 1.00 76.06 534 ASP A N 1
ATOM 4279 C CA . ASP A 1 534 ? 31.432 4.954 3.389 1.00 76.06 534 ASP A CA 1
ATOM 4280 C C . ASP A 1 534 ? 32.199 6.207 3.824 1.00 76.06 534 ASP A C 1
ATOM 4282 O O . ASP A 1 534 ? 31.627 7.126 4.412 1.00 76.06 534 ASP A O 1
ATOM 4286 N N . LYS A 1 535 ? 33.496 6.273 3.514 1.00 78.00 535 LYS A N 1
ATOM 4287 C CA . LYS A 1 535 ? 34.344 7.43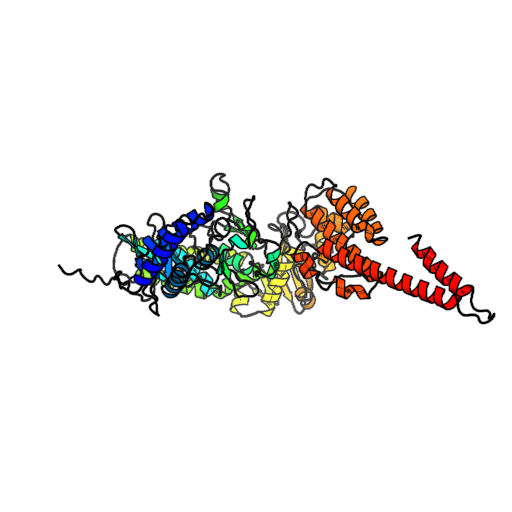7 3.813 1.00 78.00 535 LYS A CA 1
ATOM 4288 C C . LYS A 1 535 ? 34.208 8.544 2.771 1.00 78.00 535 LYS A C 1
ATOM 4290 O O . LYS A 1 535 ? 34.692 9.655 2.995 1.00 78.00 535 LYS A O 1
ATOM 4295 N N . ILE A 1 536 ? 33.584 8.263 1.627 1.00 75.25 536 ILE A N 1
ATOM 4296 C CA . ILE A 1 536 ? 33.403 9.250 0.569 1.00 75.25 536 ILE A CA 1
ATOM 4297 C C . ILE A 1 536 ? 32.230 10.173 0.937 1.00 75.25 536 ILE A C 1
ATOM 4299 O O . ILE A 1 536 ? 31.132 9.691 1.217 1.00 75.25 536 ILE A O 1
ATOM 4303 N N . PRO A 1 537 ? 32.409 11.507 0.891 1.00 76.19 537 PRO A N 1
ATOM 4304 C CA . PRO A 1 537 ? 31.395 12.469 1.315 1.00 76.19 537 PRO A CA 1
ATOM 4305 C C . PRO A 1 537 ? 30.317 12.694 0.238 1.00 76.19 537 PRO A C 1
ATOM 4307 O O . PRO A 1 537 ? 30.116 13.815 -0.233 1.00 76.19 537 PRO A O 1
ATOM 4310 N N . PHE A 1 538 ? 29.623 11.633 -0.178 1.00 80.06 538 PHE A N 1
ATOM 4311 C CA . PHE A 1 538 ? 28.460 11.749 -1.059 1.00 80.06 538 PHE A CA 1
ATOM 4312 C C . PHE A 1 538 ? 27.309 12.467 -0.348 1.00 80.06 538 PHE A C 1
ATOM 4314 O O . PHE A 1 538 ? 27.079 12.276 0.850 1.00 80.06 538 PHE A O 1
ATOM 4321 N N . LYS A 1 539 ? 26.547 13.283 -1.087 1.00 84.75 539 LYS A N 1
ATOM 4322 C CA . LYS A 1 539 ? 25.394 14.001 -0.519 1.00 84.75 539 LYS A CA 1
ATOM 4323 C C . LYS A 1 539 ? 24.227 13.061 -0.240 1.00 84.75 539 LYS A C 1
ATOM 4325 O O . LYS A 1 539 ? 23.482 13.277 0.715 1.00 84.75 539 LYS A O 1
ATOM 4330 N N . ASN A 1 540 ? 24.042 12.047 -1.083 1.00 88.38 540 ASN A N 1
ATOM 4331 C CA . ASN A 1 540 ? 22.925 11.117 -1.001 1.00 88.38 540 ASN A CA 1
ATOM 4332 C C . ASN A 1 540 ? 23.382 9.719 -0.555 1.00 88.38 540 ASN A C 1
ATOM 4334 O O . ASN A 1 540 ? 23.977 8.981 -1.336 1.00 88.38 540 ASN A O 1
ATOM 4338 N N . LYS A 1 541 ? 23.035 9.309 0.672 1.00 88.75 541 LYS A N 1
ATOM 4339 C CA . LYS A 1 541 ? 23.384 7.972 1.189 1.00 88.75 541 LYS A CA 1
ATOM 4340 C C . LYS A 1 541 ? 22.732 6.836 0.398 1.00 88.75 541 LYS A C 1
ATOM 4342 O O . LYS A 1 541 ? 23.332 5.782 0.245 1.00 88.75 541 LYS A O 1
ATOM 4347 N N . GLY A 1 542 ? 21.548 7.060 -0.171 1.00 90.19 542 GLY A N 1
ATOM 4348 C CA . GLY A 1 542 ? 20.892 6.079 -1.036 1.00 90.19 542 GLY A CA 1
ATOM 4349 C C . GLY A 1 542 ? 21.646 5.796 -2.325 1.00 90.19 542 GLY A C 1
ATOM 4350 O O . GLY A 1 542 ? 21.573 4.683 -2.833 1.00 90.19 542 GLY A O 1
ATOM 4351 N N . PHE A 1 543 ? 22.391 6.775 -2.844 1.00 89.94 543 PHE A N 1
ATOM 4352 C CA . PHE A 1 543 ? 23.285 6.531 -3.972 1.00 89.94 543 PHE A CA 1
ATOM 4353 C C . PHE A 1 543 ? 24.406 5.572 -3.572 1.00 89.94 543 PHE A C 1
ATOM 4355 O O . PHE A 1 543 ? 24.676 4.615 -4.289 1.00 89.94 543 PHE A O 1
ATOM 4362 N N . VAL A 1 544 ? 25.012 5.800 -2.404 1.00 87.62 544 VAL A N 1
ATOM 4363 C CA . VAL A 1 544 ? 26.093 4.959 -1.874 1.00 87.62 544 VAL A CA 1
ATOM 4364 C C . VAL A 1 544 ? 25.623 3.523 -1.688 1.00 87.62 544 VAL A C 1
ATOM 4366 O O . VAL A 1 544 ? 26.271 2.613 -2.194 1.00 87.62 544 VAL A O 1
ATOM 4369 N N . GLU A 1 545 ? 24.474 3.318 -1.043 1.00 89.12 545 GLU A N 1
ATOM 4370 C CA . GLU A 1 545 ? 23.910 1.978 -0.833 1.00 89.12 545 GLU A CA 1
ATOM 4371 C C . GLU A 1 545 ? 23.590 1.264 -2.151 1.00 89.12 545 GLU A C 1
ATOM 4373 O O . GLU A 1 545 ? 23.905 0.085 -2.311 1.00 89.12 545 GLU A O 1
ATOM 4378 N N . HIS A 1 546 ? 23.080 1.992 -3.148 1.00 90.12 546 HIS A N 1
ATOM 4379 C CA . HIS A 1 546 ? 22.865 1.434 -4.481 1.00 90.12 546 HIS A CA 1
ATOM 4380 C C . HIS A 1 546 ? 24.178 0.971 -5.118 1.00 90.12 546 HIS A C 1
ATOM 4382 O O . HIS A 1 546 ? 24.285 -0.146 -5.618 1.00 90.12 546 HIS A O 1
ATOM 4388 N N . ILE A 1 547 ? 25.210 1.811 -5.066 1.00 87.00 547 ILE A N 1
ATOM 4389 C CA . ILE A 1 547 ? 26.513 1.478 -5.636 1.00 87.00 547 ILE A CA 1
ATOM 4390 C C . ILE A 1 547 ? 27.162 0.307 -4.891 1.00 87.00 547 ILE A C 1
ATOM 4392 O O . ILE A 1 547 ? 27.722 -0.577 -5.541 1.00 87.00 547 ILE A O 1
ATOM 4396 N N . LYS A 1 548 ? 27.038 0.235 -3.559 1.00 86.44 548 LYS A N 1
ATOM 4397 C CA . LYS A 1 548 ? 27.458 -0.938 -2.778 1.00 86.44 548 LYS A CA 1
ATOM 4398 C C . LYS A 1 548 ? 26.760 -2.200 -3.276 1.00 86.44 548 LYS A C 1
ATOM 4400 O O . LYS A 1 548 ? 27.439 -3.193 -3.516 1.00 86.44 548 LYS A O 1
ATOM 4405 N N . GLN A 1 549 ? 25.446 -2.155 -3.500 1.00 89.19 549 GLN A N 1
ATOM 4406 C CA . GLN A 1 549 ? 24.704 -3.283 -4.063 1.00 89.19 549 GLN A CA 1
ATOM 4407 C C . GLN A 1 549 ? 25.251 -3.683 -5.442 1.00 89.19 549 GLN A C 1
ATOM 4409 O O . GLN A 1 549 ? 25.537 -4.858 -5.653 1.00 89.19 549 GLN A O 1
ATOM 4414 N N . CYS A 1 550 ? 25.507 -2.734 -6.350 1.00 88.25 550 CYS A N 1
ATOM 4415 C CA . CYS A 1 550 ? 26.146 -3.036 -7.638 1.00 88.25 550 CYS A CA 1
ATOM 4416 C C . CYS A 1 550 ? 27.525 -3.703 -7.471 1.00 88.25 550 CYS A C 1
ATOM 4418 O O . CYS A 1 550 ? 27.835 -4.659 -8.181 1.00 88.25 550 CYS A O 1
ATOM 4420 N N . CYS A 1 551 ? 28.343 -3.238 -6.519 1.00 84.81 551 CYS A N 1
ATOM 4421 C CA . CYS A 1 551 ? 29.654 -3.827 -6.228 1.00 84.81 551 CYS A CA 1
ATOM 4422 C C . CYS A 1 551 ? 29.533 -5.268 -5.718 1.00 84.81 551 CYS A C 1
ATOM 4424 O O . CYS A 1 551 ? 30.299 -6.131 -6.142 1.00 84.81 551 CYS A O 1
ATOM 4426 N N . LEU A 1 552 ? 28.563 -5.534 -4.836 1.00 86.94 552 LEU A N 1
ATOM 4427 C CA . LEU A 1 552 ? 28.286 -6.876 -4.324 1.00 86.94 552 LEU A CA 1
ATOM 4428 C C . LEU A 1 552 ? 27.930 -7.834 -5.469 1.00 86.94 552 LEU A C 1
ATOM 4430 O O . LEU A 1 552 ? 28.540 -8.895 -5.575 1.00 86.94 552 LEU A O 1
ATOM 4434 N N . TYR A 1 553 ? 27.033 -7.429 -6.370 1.00 88.94 553 TYR A N 1
ATOM 4435 C CA . TYR A 1 553 ? 26.661 -8.235 -7.539 1.00 88.94 553 TYR A CA 1
ATOM 4436 C C . TYR A 1 553 ? 27.829 -8.480 -8.496 1.00 88.94 553 TYR A C 1
ATOM 4438 O O . TYR A 1 553 ? 28.012 -9.600 -8.973 1.00 88.94 553 TYR A O 1
ATOM 4446 N N . GLU A 1 554 ? 28.656 -7.463 -8.748 1.00 86.75 554 GLU A N 1
ATOM 4447 C CA . GLU A 1 554 ? 29.845 -7.628 -9.584 1.00 86.75 554 GLU A CA 1
ATOM 4448 C C . GLU A 1 554 ? 30.832 -8.629 -8.965 1.00 86.75 554 GLU A C 1
ATOM 4450 O O . GLU A 1 554 ? 31.369 -9.484 -9.670 1.00 86.75 554 GLU A O 1
ATOM 4455 N N . VAL A 1 555 ? 31.039 -8.582 -7.643 1.00 83.38 555 VAL A N 1
ATOM 4456 C CA . VAL A 1 555 ? 31.885 -9.564 -6.951 1.00 83.38 555 VAL A CA 1
ATOM 4457 C C . VAL A 1 555 ? 31.291 -10.963 -7.039 1.00 83.38 555 VAL A C 1
ATOM 4459 O O . VAL A 1 555 ? 32.022 -11.893 -7.373 1.00 83.38 555 VAL A O 1
ATOM 4462 N N . MET A 1 556 ? 29.987 -11.126 -6.817 1.00 85.81 556 MET A N 1
ATOM 4463 C CA . MET A 1 556 ? 29.338 -12.433 -6.942 1.00 85.81 556 MET A CA 1
ATOM 4464 C C . MET A 1 556 ? 29.483 -13.010 -8.357 1.00 85.81 556 MET A C 1
ATOM 4466 O O . MET A 1 556 ? 29.837 -14.178 -8.506 1.00 85.81 556 MET A O 1
ATOM 4470 N N . LYS A 1 557 ? 29.312 -12.191 -9.403 1.00 88.19 557 LYS A N 1
ATOM 4471 C CA . LYS A 1 557 ? 29.574 -12.602 -10.793 1.00 88.19 557 LYS A CA 1
ATOM 4472 C C . LYS A 1 557 ? 31.006 -13.112 -10.973 1.00 88.19 557 LYS A C 1
ATOM 4474 O O . LYS A 1 557 ? 31.236 -14.141 -11.606 1.00 88.19 557 LYS A O 1
ATOM 4479 N N . LEU A 1 558 ? 31.987 -12.404 -10.418 1.00 82.38 558 LEU A N 1
ATOM 4480 C CA . LEU A 1 558 ? 33.396 -12.786 -10.532 1.00 82.38 558 LEU A CA 1
ATOM 4481 C C . LEU A 1 558 ? 33.737 -14.035 -9.712 1.00 82.38 558 LEU A C 1
ATOM 4483 O O . LEU A 1 558 ? 34.589 -14.813 -10.138 1.00 82.38 558 LEU A O 1
ATOM 4487 N N . MET A 1 559 ? 33.056 -14.256 -8.587 1.00 82.44 559 MET A N 1
ATOM 4488 C CA . MET A 1 559 ? 33.130 -15.499 -7.818 1.00 82.44 559 MET A CA 1
ATOM 4489 C C . MET A 1 559 ? 32.586 -16.684 -8.627 1.00 82.44 559 MET A C 1
ATOM 4491 O O . MET A 1 559 ? 33.291 -17.676 -8.782 1.00 82.44 559 MET A O 1
ATOM 4495 N N . ILE A 1 560 ? 31.399 -16.547 -9.230 1.00 86.94 560 ILE A N 1
ATOM 4496 C CA . ILE A 1 560 ? 30.797 -17.580 -10.095 1.00 86.94 560 ILE A CA 1
ATOM 4497 C C . ILE A 1 560 ? 31.723 -17.926 -11.262 1.00 86.94 560 ILE A C 1
ATOM 4499 O O . ILE A 1 560 ? 31.928 -19.096 -11.574 1.00 86.94 560 ILE A O 1
ATOM 4503 N N . LYS A 1 561 ? 32.347 -16.917 -11.879 1.00 85.75 561 LYS A N 1
ATOM 4504 C CA . LYS A 1 561 ? 33.298 -17.136 -12.974 1.00 85.75 561 LYS A CA 1
ATOM 4505 C C . LYS A 1 561 ? 34.526 -17.956 -12.548 1.00 85.75 561 LYS A C 1
ATOM 4507 O O . LYS A 1 561 ? 35.103 -18.649 -13.382 1.00 85.75 561 LYS A O 1
ATOM 4512 N N . ARG A 1 562 ? 34.954 -17.854 -11.284 1.00 80.88 562 ARG A N 1
ATOM 4513 C CA . ARG A 1 562 ? 36.092 -18.614 -10.733 1.00 80.88 562 ARG A CA 1
ATOM 4514 C C . ARG A 1 562 ? 35.692 -20.028 -10.334 1.00 80.88 562 ARG A C 1
ATOM 4516 O O . ARG A 1 562 ? 36.426 -20.963 -10.629 1.00 80.88 562 ARG A O 1
ATOM 4523 N N . GLU A 1 563 ? 34.545 -20.162 -9.679 1.00 84.62 563 GLU A N 1
ATOM 4524 C CA . GLU A 1 563 ? 34.000 -21.430 -9.210 1.00 84.62 563 GLU A CA 1
ATOM 4525 C C . GLU A 1 563 ? 32.502 -21.492 -9.552 1.00 84.62 563 GLU A C 1
ATOM 4527 O O . GLU A 1 563 ? 31.659 -21.011 -8.798 1.00 84.62 563 GLU A O 1
ATOM 4532 N N . PRO A 1 564 ? 32.117 -22.086 -10.691 1.00 87.50 564 PRO A N 1
ATOM 4533 C CA . PRO A 1 564 ? 30.711 -22.140 -11.087 1.00 87.50 564 PRO A CA 1
ATOM 4534 C C . PRO A 1 564 ? 29.807 -22.877 -10.086 1.00 87.50 564 PRO A C 1
ATOM 4536 O O . PRO A 1 564 ? 28.604 -22.620 -10.041 1.00 87.50 564 PRO A O 1
ATOM 4539 N N . ARG A 1 565 ? 30.360 -23.775 -9.251 1.00 87.12 565 ARG A N 1
ATOM 4540 C CA . ARG A 1 565 ? 29.581 -24.576 -8.287 1.00 87.12 565 ARG A CA 1
ATOM 4541 C C . ARG A 1 565 ? 28.971 -23.752 -7.154 1.00 87.12 565 ARG A C 1
ATOM 4543 O O . ARG A 1 565 ? 27.967 -24.175 -6.592 1.00 87.12 565 ARG A O 1
ATOM 4550 N N . ILE A 1 566 ? 29.536 -22.586 -6.827 1.00 86.75 566 ILE A N 1
ATOM 4551 C CA . ILE A 1 566 ? 29.000 -21.718 -5.763 1.00 86.75 566 ILE A CA 1
ATOM 4552 C C . ILE A 1 566 ? 27.827 -20.850 -6.228 1.00 86.75 566 ILE A C 1
ATOM 4554 O O . ILE A 1 566 ? 27.217 -20.189 -5.394 1.00 86.75 566 ILE A O 1
ATOM 4558 N N . LYS A 1 567 ? 27.477 -20.851 -7.525 1.00 89.50 567 LYS A N 1
ATOM 4559 C CA . LYS A 1 567 ? 26.346 -20.071 -8.053 1.00 89.50 567 LYS A CA 1
ATOM 4560 C C . LYS A 1 567 ? 25.056 -20.360 -7.296 1.00 89.50 567 LYS A C 1
ATOM 4562 O O . LYS A 1 567 ? 24.415 -19.434 -6.813 1.00 89.50 567 LYS A O 1
ATOM 4567 N N . GLN A 1 568 ? 24.740 -21.642 -7.141 1.00 88.25 568 GLN A N 1
ATOM 4568 C CA . GLN A 1 568 ? 23.547 -22.068 -6.427 1.00 88.25 568 GLN A CA 1
ATOM 4569 C C . GLN A 1 568 ? 23.581 -21.604 -4.966 1.00 88.25 568 GLN A C 1
ATOM 4571 O O . GLN A 1 568 ? 22.608 -21.023 -4.523 1.00 88.25 568 GLN A O 1
ATOM 4576 N N . GLU A 1 569 ? 24.696 -21.757 -4.241 1.00 87.12 569 GLU A N 1
ATOM 4577 C CA . GLU A 1 569 ? 24.808 -21.291 -2.844 1.00 87.12 569 GLU A CA 1
ATOM 4578 C C . GLU A 1 569 ? 24.723 -19.758 -2.714 1.00 87.12 569 GLU A C 1
ATOM 4580 O O . GLU A 1 569 ? 24.227 -19.236 -1.719 1.00 87.12 569 GLU A O 1
ATOM 4585 N N . LEU A 1 570 ? 25.220 -19.016 -3.706 1.00 85.94 570 LEU A N 1
ATOM 4586 C CA . LEU A 1 570 ? 25.128 -17.560 -3.732 1.00 85.94 570 LEU A CA 1
ATOM 4587 C C . LEU A 1 570 ? 23.690 -17.088 -3.959 1.00 85.94 570 LEU A C 1
ATOM 4589 O O . LEU A 1 570 ? 23.240 -16.189 -3.247 1.00 85.94 570 LEU A O 1
ATOM 4593 N N . GLU A 1 571 ? 22.995 -17.686 -4.928 1.00 88.69 571 GLU A N 1
ATOM 4594 C CA . GLU A 1 571 ? 21.594 -17.394 -5.251 1.00 88.69 571 GLU A CA 1
ATOM 4595 C C . GLU A 1 571 ? 20.658 -17.895 -4.126 1.00 88.69 571 GLU A C 1
ATOM 4597 O O . GLU A 1 571 ? 19.738 -17.184 -3.709 1.00 88.69 571 GLU A O 1
ATOM 4602 N N . GLU A 1 572 ? 20.956 -19.055 -3.529 1.00 82.06 572 GLU A N 1
ATOM 4603 C CA . GLU A 1 572 ? 20.270 -19.609 -2.358 1.00 82.06 572 GLU A CA 1
ATOM 4604 C C . GLU A 1 572 ? 20.533 -18.759 -1.108 1.00 82.06 572 GLU A C 1
ATOM 4606 O O . GLU A 1 572 ? 21.585 -18.791 -0.476 1.00 82.06 572 GLU A O 1
ATOM 4611 N N . GLY A 1 573 ? 19.525 -17.984 -0.713 1.00 76.06 573 GLY A N 1
ATOM 4612 C CA . GLY A 1 573 ? 19.607 -17.097 0.447 1.00 76.06 573 GLY A CA 1
ATOM 4613 C C . GLY A 1 573 ? 19.912 -15.645 0.095 1.00 76.06 573 GLY A C 1
ATOM 4614 O O . GLY A 1 573 ? 19.823 -14.802 0.987 1.00 76.06 573 GLY A O 1
ATOM 4615 N N . MET A 1 574 ? 20.153 -15.314 -1.181 1.00 83.56 574 MET A N 1
ATOM 4616 C CA . MET A 1 574 ? 20.288 -13.922 -1.624 1.00 83.56 574 MET A CA 1
ATOM 4617 C C . MET A 1 574 ? 19.020 -13.115 -1.333 1.00 83.56 574 MET A C 1
ATOM 4619 O O . MET A 1 574 ? 19.108 -12.019 -0.780 1.00 83.56 574 MET A O 1
ATOM 4623 N N . THR A 1 575 ? 17.848 -13.678 -1.636 1.00 77.38 575 THR A N 1
ATOM 4624 C CA . THR A 1 575 ? 16.534 -13.082 -1.347 1.00 77.38 575 THR A CA 1
ATOM 4625 C C . THR A 1 575 ? 16.422 -12.721 0.139 1.00 77.38 575 THR A C 1
ATOM 4627 O O . THR A 1 575 ? 16.210 -11.560 0.489 1.00 77.38 575 THR A O 1
ATOM 4630 N N . LYS A 1 576 ? 16.723 -13.675 1.030 1.00 76.88 576 LYS A N 1
ATOM 4631 C CA . LYS A 1 576 ? 16.725 -13.455 2.484 1.00 76.88 576 LYS A CA 1
ATOM 4632 C C . LYS A 1 576 ? 17.765 -12.423 2.927 1.00 76.88 576 LYS A C 1
ATOM 4634 O O . LYS A 1 576 ? 17.472 -11.545 3.731 1.00 76.88 576 LYS A O 1
ATOM 4639 N N . ALA A 1 577 ? 18.978 -12.483 2.386 1.00 80.75 577 ALA A N 1
ATOM 4640 C CA . ALA A 1 577 ? 20.046 -11.569 2.765 1.00 80.75 577 ALA A CA 1
ATOM 4641 C C . ALA A 1 577 ? 19.771 -10.121 2.316 1.00 80.75 577 ALA A C 1
ATOM 4643 O O . ALA A 1 577 ? 20.123 -9.176 3.026 1.00 80.75 577 ALA A O 1
ATOM 4644 N N . LYS A 1 578 ? 19.097 -9.919 1.174 1.00 77.12 578 LYS A N 1
ATOM 4645 C CA . LYS A 1 578 ? 18.568 -8.604 0.771 1.00 77.12 578 LYS A CA 1
ATOM 4646 C C . LYS A 1 578 ? 17.530 -8.093 1.774 1.00 77.12 578 LYS A C 1
ATOM 4648 O O . LYS A 1 578 ? 17.587 -6.930 2.165 1.00 77.12 578 LYS A O 1
ATOM 4653 N N . GLN A 1 579 ? 16.614 -8.955 2.214 1.00 68.81 579 GLN A N 1
ATOM 4654 C CA . GLN A 1 579 ? 15.546 -8.599 3.159 1.00 68.81 579 GLN A CA 1
ATOM 4655 C C . GLN A 1 579 ? 16.094 -8.227 4.534 1.00 68.81 579 GLN A C 1
ATOM 4657 O O . GLN A 1 579 ? 15.700 -7.220 5.108 1.00 68.81 579 GLN A O 1
ATOM 4662 N N . ASP A 1 580 ? 17.065 -8.984 5.032 1.00 74.88 580 ASP A N 1
ATOM 4663 C CA . ASP A 1 580 ? 17.657 -8.733 6.346 1.00 74.88 580 ASP A CA 1
ATOM 4664 C C . ASP A 1 580 ? 18.691 -7.589 6.315 1.00 74.88 580 ASP A C 1
ATOM 4666 O O . ASP A 1 580 ? 19.228 -7.208 7.354 1.00 74.88 580 ASP A O 1
ATOM 4670 N N . GLY A 1 581 ? 19.021 -7.050 5.132 1.00 75.38 581 GLY A N 1
ATOM 4671 C CA . GLY A 1 581 ? 20.113 -6.083 4.969 1.00 75.38 581 GLY A CA 1
ATOM 4672 C C . GLY A 1 581 ? 21.493 -6.699 5.231 1.00 75.38 581 GLY A C 1
ATOM 4673 O O . GLY A 1 581 ? 22.453 -5.995 5.533 1.00 75.38 581 GLY A O 1
ATOM 4674 N N . THR A 1 582 ? 21.603 -8.023 5.116 1.00 85.00 582 THR A N 1
ATOM 4675 C CA . THR A 1 582 ? 22.799 -8.820 5.419 1.00 85.00 582 THR A CA 1
ATOM 4676 C C . THR A 1 582 ? 23.484 -9.369 4.167 1.00 85.00 582 THR A C 1
ATOM 4678 O O . THR A 1 582 ? 24.371 -10.212 4.279 1.00 85.00 582 THR A O 1
ATOM 4681 N N . LEU A 1 583 ? 23.144 -8.870 2.970 1.00 84.69 583 LEU A N 1
ATOM 4682 C CA . LEU A 1 583 ? 23.715 -9.327 1.693 1.00 84.69 583 LEU A CA 1
ATOM 4683 C C . LEU A 1 583 ? 25.252 -9.362 1.701 1.00 84.69 583 LEU A C 1
ATOM 4685 O O . LEU A 1 583 ? 25.851 -10.347 1.277 1.00 84.69 583 LEU A O 1
ATOM 4689 N N . LYS A 1 584 ? 25.895 -8.337 2.276 1.00 85.44 584 LYS A N 1
ATOM 4690 C CA . LYS A 1 584 ? 27.351 -8.305 2.495 1.00 85.44 584 LYS A CA 1
ATOM 4691 C C . LYS A 1 584 ? 27.833 -9.516 3.310 1.00 85.44 584 LYS A C 1
ATOM 4693 O O . LYS A 1 584 ? 28.776 -10.192 2.910 1.00 85.44 584 LYS A O 1
ATOM 4698 N N . VAL A 1 585 ? 27.184 -9.793 4.442 1.00 85.88 585 VAL A N 1
ATOM 4699 C CA . VAL A 1 585 ? 27.539 -10.892 5.358 1.00 85.88 585 VAL A CA 1
ATOM 4700 C C . VAL A 1 585 ? 27.351 -12.2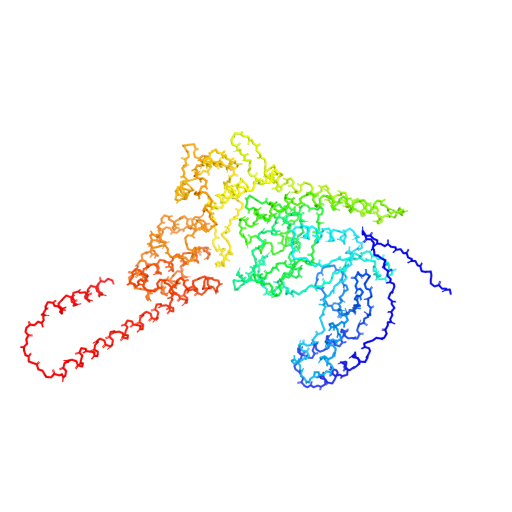49 4.682 1.00 85.88 585 VAL A C 1
ATOM 4702 O O . VAL A 1 585 ? 28.216 -13.112 4.816 1.00 85.88 585 VAL A O 1
ATOM 4705 N N . HIS A 1 586 ? 26.266 -12.422 3.922 1.00 87.75 586 HIS A N 1
ATOM 4706 C CA . HIS A 1 586 ? 26.007 -13.633 3.135 1.00 87.75 586 HIS A CA 1
ATOM 4707 C C . HIS A 1 586 ? 27.149 -13.917 2.154 1.00 87.75 586 HIS A C 1
ATOM 4709 O O . HIS A 1 586 ? 27.768 -14.979 2.215 1.00 87.75 586 HIS A O 1
ATOM 4715 N N . ILE A 1 587 ? 27.509 -12.928 1.330 1.00 85.50 587 ILE A N 1
ATOM 4716 C CA . ILE A 1 587 ? 28.565 -13.063 0.314 1.00 85.50 587 ILE A CA 1
ATOM 4717 C C . ILE A 1 587 ? 29.924 -13.369 0.959 1.00 85.50 587 ILE A C 1
ATOM 4719 O O . ILE A 1 587 ? 30.631 -14.281 0.523 1.00 85.50 587 ILE A O 1
ATOM 4723 N N . LEU A 1 588 ? 30.282 -12.663 2.037 1.00 82.69 588 LEU A N 1
ATOM 4724 C CA . LEU A 1 588 ? 31.521 -12.921 2.783 1.00 82.69 588 LEU A CA 1
ATOM 4725 C C . LEU A 1 588 ? 31.532 -14.313 3.434 1.00 82.69 588 LEU A C 1
ATOM 4727 O O . LEU A 1 588 ? 32.582 -14.956 3.502 1.00 82.69 588 LEU A O 1
ATOM 4731 N N . GLY A 1 589 ? 30.372 -14.799 3.881 1.00 85.19 589 GLY A N 1
ATOM 4732 C CA . GLY A 1 589 ? 30.201 -16.147 4.414 1.00 85.19 589 GLY A CA 1
ATOM 4733 C C . GLY A 1 589 ? 30.496 -17.227 3.374 1.00 85.19 589 GLY A C 1
ATOM 4734 O O . GLY A 1 589 ? 31.268 -18.148 3.657 1.00 85.19 589 GLY A O 1
ATOM 4735 N N . VAL A 1 590 ? 29.947 -17.090 2.163 1.00 85.56 590 VAL A N 1
ATOM 4736 C CA . VAL A 1 590 ? 30.214 -18.011 1.042 1.00 85.56 590 VAL A CA 1
ATOM 4737 C C . VAL A 1 590 ? 31.694 -17.963 0.643 1.00 85.56 590 VAL A C 1
ATOM 4739 O O . VAL A 1 590 ? 32.349 -19.005 0.575 1.00 85.56 590 VAL A O 1
ATOM 4742 N N . LEU A 1 591 ? 32.275 -16.763 0.523 1.00 78.75 591 LEU A N 1
ATOM 4743 C CA . LEU A 1 591 ? 33.711 -16.571 0.257 1.00 78.75 591 LEU A CA 1
ATOM 4744 C C . LEU A 1 591 ? 34.612 -17.270 1.286 1.00 78.75 591 LEU A C 1
ATOM 4746 O O . LEU A 1 591 ? 35.628 -17.885 0.944 1.00 78.75 591 LEU A O 1
ATOM 4750 N N . ALA A 1 592 ? 34.268 -17.175 2.571 1.00 80.62 592 ALA A N 1
ATOM 4751 C CA . ALA A 1 592 ? 35.046 -17.798 3.634 1.00 80.62 592 ALA A CA 1
ATOM 4752 C C . ALA A 1 592 ? 35.002 -19.335 3.557 1.00 80.62 592 ALA A C 1
ATOM 4754 O O . ALA A 1 592 ? 36.014 -19.989 3.837 1.00 80.62 592 ALA A O 1
ATOM 4755 N N . LYS A 1 593 ? 33.861 -19.919 3.166 1.00 81.94 593 LYS A N 1
ATOM 4756 C CA . LYS A 1 593 ? 33.723 -21.369 2.955 1.00 81.94 593 LYS A CA 1
ATOM 4757 C C . LYS A 1 593 ? 34.538 -21.844 1.754 1.00 81.94 593 LYS A C 1
ATOM 4759 O O . LYS A 1 593 ? 35.271 -22.825 1.887 1.00 81.94 593 LYS A O 1
ATOM 4764 N N . GLU A 1 594 ? 34.486 -21.118 0.639 1.00 76.12 594 GLU A N 1
ATOM 4765 C CA . GLU A 1 594 ? 35.271 -21.407 -0.570 1.00 76.12 594 GLU A CA 1
ATOM 4766 C C . GLU A 1 594 ? 36.775 -21.467 -0.247 1.00 76.12 594 GLU A C 1
ATOM 4768 O O . GLU A 1 594 ? 37.447 -22.467 -0.513 1.00 76.12 594 GLU A O 1
ATOM 4773 N N . ARG A 1 595 ? 37.296 -20.447 0.452 1.00 74.06 595 ARG A N 1
ATOM 4774 C CA . ARG A 1 595 ? 38.707 -20.394 0.879 1.00 74.06 595 ARG A CA 1
ATOM 4775 C C . ARG A 1 595 ? 39.101 -21.560 1.783 1.00 74.06 595 ARG A C 1
ATOM 4777 O O . ARG A 1 595 ? 40.198 -22.102 1.645 1.00 74.06 595 ARG A O 1
ATOM 4784 N N . LYS A 1 596 ? 38.228 -21.955 2.716 1.00 76.62 596 LYS A N 1
ATOM 4785 C CA . LYS A 1 596 ? 38.466 -23.121 3.584 1.00 76.62 596 LYS A CA 1
ATOM 4786 C C . LYS A 1 596 ? 38.497 -24.422 2.779 1.00 76.62 596 LYS A C 1
ATOM 4788 O O . LYS A 1 596 ? 39.383 -25.241 3.018 1.00 76.62 596 LYS A O 1
ATOM 4793 N N . SER A 1 597 ? 37.594 -24.585 1.811 1.00 70.81 597 SER A N 1
ATOM 4794 C CA . SER A 1 597 ? 37.558 -25.747 0.915 1.00 70.81 597 SER A CA 1
ATOM 4795 C C . SER A 1 597 ? 38.832 -25.853 0.069 1.00 70.81 597 SER A C 1
ATOM 4797 O O . SER A 1 597 ? 39.474 -26.905 0.058 1.00 70.81 597 SER A O 1
ATOM 4799 N N . LEU A 1 598 ? 39.270 -24.749 -0.547 1.00 67.38 598 LEU A N 1
ATOM 4800 C CA . LEU A 1 598 ? 40.510 -24.672 -1.332 1.00 67.38 598 LEU A CA 1
ATOM 4801 C C . LEU A 1 598 ? 41.755 -24.985 -0.490 1.00 67.38 598 LEU A C 1
ATOM 4803 O O . LEU A 1 598 ? 42.619 -25.753 -0.912 1.00 67.38 598 LEU A O 1
ATOM 4807 N N . ASN A 1 599 ? 41.839 -24.440 0.727 1.00 68.69 599 ASN A N 1
ATOM 4808 C CA . ASN A 1 599 ? 42.958 -24.708 1.633 1.00 68.69 599 ASN A CA 1
ATOM 4809 C C . ASN A 1 599 ? 42.970 -26.159 2.139 1.00 68.69 599 ASN A C 1
ATOM 4811 O O . ASN A 1 599 ? 44.044 -26.745 2.285 1.00 68.69 599 ASN A O 1
ATOM 4815 N N . SER A 1 600 ? 41.797 -26.757 2.369 1.00 67.81 600 SER A N 1
ATOM 4816 C CA . SER A 1 600 ? 41.665 -28.172 2.730 1.00 67.81 600 SER A CA 1
ATOM 4817 C C . SER A 1 600 ? 42.109 -29.084 1.582 1.00 67.81 600 SER A C 1
ATOM 4819 O O . SER A 1 600 ? 42.950 -29.958 1.799 1.00 67.81 600 SER A O 1
ATOM 4821 N N . HIS A 1 601 ? 41.663 -28.809 0.351 1.00 64.88 601 HIS A N 1
ATOM 4822 C CA . HIS A 1 601 ? 42.101 -29.531 -0.847 1.00 64.88 601 HIS A CA 1
ATOM 4823 C C . HIS A 1 601 ? 43.609 -29.395 -1.062 1.00 64.88 601 HIS A C 1
ATOM 4825 O O . HIS A 1 601 ? 44.292 -30.400 -1.238 1.00 64.88 601 HIS A O 1
ATOM 4831 N N . ARG A 1 602 ? 44.166 -28.184 -0.938 1.00 62.72 602 ARG A N 1
ATOM 4832 C CA . ARG A 1 602 ? 45.613 -27.948 -1.047 1.00 62.72 602 ARG A CA 1
ATOM 4833 C C . ARG A 1 602 ? 46.406 -28.685 0.032 1.00 62.72 602 ARG A C 1
ATOM 4835 O O . ARG A 1 602 ? 47.440 -29.267 -0.273 1.00 62.72 602 ARG A O 1
ATOM 4842 N N . SER A 1 603 ? 45.926 -28.697 1.277 1.00 61.34 603 SER A N 1
ATOM 4843 C CA . SER A 1 603 ? 46.556 -29.448 2.369 1.00 61.34 603 SER A CA 1
ATOM 4844 C C . SER A 1 603 ? 46.488 -30.961 2.134 1.00 61.34 603 SER A C 1
ATOM 4846 O O . SER A 1 603 ? 47.476 -31.652 2.366 1.00 61.34 603 SER A O 1
ATOM 4848 N N . SER A 1 604 ? 45.364 -31.473 1.622 1.00 62.69 604 SER A N 1
ATOM 4849 C CA . SER A 1 604 ? 45.204 -32.891 1.275 1.00 62.69 604 SER A CA 1
ATOM 4850 C C . SER A 1 604 ? 46.073 -33.308 0.085 1.00 62.69 604 SER A C 1
ATOM 4852 O O . SER A 1 604 ? 46.720 -34.349 0.145 1.00 62.69 604 SER A O 1
ATOM 4854 N N . PHE A 1 605 ? 46.185 -32.455 -0.937 1.00 66.38 605 PHE A N 1
ATOM 4855 C CA . PHE A 1 605 ? 47.056 -32.661 -2.089 1.00 66.38 605 PHE A CA 1
ATOM 4856 C C . PHE A 1 605 ? 48.525 -32.651 -1.662 1.00 66.38 605 PHE A C 1
ATOM 4858 O O . PHE A 1 605 ? 49.244 -33.610 -1.921 1.00 66.38 605 PHE A O 1
ATOM 4865 N N . LEU A 1 606 ? 48.958 -31.638 -0.903 1.00 61.41 606 LEU A N 1
ATOM 4866 C CA . LEU A 1 606 ? 50.320 -31.580 -0.364 1.00 61.41 606 LEU A CA 1
ATOM 4867 C C . LEU A 1 606 ? 50.640 -32.792 0.518 1.00 61.41 606 LEU A C 1
ATOM 4869 O O . LEU A 1 606 ? 51.741 -33.323 0.404 1.00 61.41 606 LEU A O 1
ATOM 4873 N N . LYS A 1 607 ? 49.684 -33.272 1.328 1.00 60.53 607 LYS A N 1
ATOM 4874 C CA . LYS A 1 607 ? 49.815 -34.523 2.096 1.00 60.53 607 LYS A CA 1
ATOM 4875 C C . LYS A 1 607 ? 49.914 -35.761 1.206 1.00 60.53 607 LYS A C 1
ATOM 4877 O O . LYS A 1 607 ? 50.725 -36.625 1.497 1.00 60.53 607 LYS A O 1
ATOM 4882 N N . SER A 1 608 ? 49.142 -35.854 0.122 1.00 56.44 608 SER A N 1
ATOM 4883 C CA . SER A 1 608 ? 49.251 -36.974 -0.828 1.00 56.44 608 SER A CA 1
ATOM 4884 C C . SER A 1 608 ? 50.583 -36.973 -1.588 1.00 56.44 608 SER A C 1
ATOM 4886 O O . SER A 1 608 ? 51.141 -38.033 -1.845 1.00 56.44 608 SER A O 1
ATOM 4888 N N . VAL A 1 609 ? 51.142 -35.790 -1.863 1.00 55.16 609 VAL A N 1
ATOM 4889 C CA . VAL A 1 609 ? 52.464 -35.635 -2.485 1.00 55.16 609 VAL A CA 1
ATOM 4890 C C . VAL A 1 609 ? 53.589 -35.980 -1.500 1.00 55.16 609 VAL A C 1
ATOM 4892 O O . VAL A 1 609 ? 54.553 -36.621 -1.901 1.00 55.16 609 VAL A O 1
ATOM 4895 N N . THR A 1 610 ? 53.455 -35.636 -0.212 1.00 52.50 610 THR A N 1
ATOM 4896 C CA . THR A 1 610 ? 54.441 -36.019 0.827 1.00 52.50 610 THR A CA 1
ATOM 4897 C C . THR A 1 610 ? 54.338 -37.486 1.250 1.00 52.50 610 THR A C 1
ATOM 4899 O O . THR A 1 610 ? 55.352 -38.101 1.549 1.00 52.50 610 THR A O 1
ATOM 4902 N N . LEU A 1 611 ? 53.147 -38.091 1.231 1.00 48.41 611 LEU A N 1
ATOM 4903 C CA . LEU A 1 611 ? 52.980 -39.526 1.507 1.00 48.41 611 LEU A CA 1
ATOM 4904 C C . LEU A 1 611 ? 53.489 -40.409 0.357 1.00 48.41 611 LEU A C 1
ATOM 4906 O O . LEU A 1 611 ? 53.949 -41.519 0.609 1.00 48.41 611 LEU A O 1
ATOM 4910 N N . ASN A 1 612 ? 53.470 -39.911 -0.884 1.00 46.31 612 ASN A N 1
ATOM 4911 C CA . ASN A 1 612 ? 54.052 -40.606 -2.036 1.00 46.31 612 ASN A CA 1
ATOM 4912 C C . ASN A 1 612 ? 55.575 -40.414 -2.172 1.00 46.31 612 ASN A C 1
ATOM 4914 O O . ASN A 1 612 ? 56.193 -41.147 -2.938 1.00 46.31 612 ASN A O 1
ATOM 4918 N N . SER A 1 613 ? 56.201 -39.480 -1.442 1.00 45.41 613 SER A N 1
ATOM 4919 C CA . SER A 1 613 ? 57.667 -39.335 -1.428 1.00 45.41 613 SER A CA 1
ATOM 4920 C C . SER A 1 613 ? 58.382 -40.268 -0.440 1.00 45.41 613 SER A C 1
ATOM 4922 O O . SER A 1 613 ? 59.599 -40.399 -0.527 1.00 45.41 613 SER A O 1
ATOM 4924 N N . ASP A 1 614 ? 57.644 -40.940 0.453 1.00 43.34 614 ASP A N 1
ATOM 4925 C CA . ASP A 1 614 ? 58.196 -41.847 1.478 1.00 43.34 614 ASP A CA 1
ATOM 4926 C C . ASP A 1 614 ? 58.085 -43.345 1.117 1.00 43.34 614 ASP A C 1
ATOM 4928 O O . ASP A 1 614 ? 58.455 -44.210 1.914 1.00 43.34 614 ASP A O 1
ATOM 4932 N N . GLN A 1 615 ? 57.627 -43.690 -0.094 1.00 39.03 615 GLN A N 1
ATOM 4933 C CA . GLN A 1 615 ? 57.703 -45.060 -0.613 1.00 39.03 615 GLN A CA 1
ATOM 4934 C C . GLN A 1 615 ? 58.828 -45.188 -1.645 1.00 39.03 615 GLN A C 1
ATOM 4936 O O . GLN A 1 615 ? 58.734 -44.721 -2.775 1.00 39.03 615 GLN A O 1
ATOM 4941 N N . HIS A 1 616 ? 59.907 -45.859 -1.238 1.00 39.25 616 HIS A N 1
ATOM 4942 C CA . HIS A 1 616 ? 60.954 -46.364 -2.124 1.00 39.25 616 HIS A CA 1
ATOM 4943 C C . HIS A 1 616 ? 60.361 -47.198 -3.271 1.00 39.25 616 HIS A C 1
ATOM 4945 O O . HIS A 1 616 ? 59.786 -48.246 -2.980 1.00 39.25 616 HIS A O 1
ATOM 4951 N N . LEU A 1 617 ? 60.584 -46.787 -4.533 1.00 32.91 617 LEU A N 1
ATOM 4952 C CA . LEU A 1 617 ? 60.988 -47.612 -5.700 1.00 32.91 617 LEU A CA 1
ATOM 4953 C C . LEU A 1 617 ? 61.074 -46.754 -6.998 1.00 32.91 617 LEU A C 1
ATOM 4955 O O . LEU A 1 617 ? 60.725 -45.578 -6.952 1.00 32.91 617 LEU A O 1
ATOM 4959 N N . PRO A 1 618 ? 61.698 -47.255 -8.086 1.00 37.88 618 PRO A N 1
ATOM 4960 C CA . PRO A 1 618 ? 62.923 -46.723 -8.684 1.00 37.88 618 PRO A CA 1
ATOM 4961 C C . PRO A 1 618 ? 62.702 -45.731 -9.840 1.00 37.88 618 PRO A C 1
ATOM 4963 O O . PRO A 1 618 ? 61.593 -45.524 -10.315 1.00 37.88 618 PRO A O 1
ATOM 4966 N N . GLU A 1 619 ? 63.815 -45.150 -10.296 1.00 43.12 619 GLU A N 1
ATOM 4967 C CA . GLU A 1 619 ? 63.961 -44.296 -11.478 1.00 43.12 619 GLU A CA 1
ATOM 4968 C C . GLU A 1 619 ? 63.076 -44.709 -12.669 1.00 43.12 619 GLU A C 1
ATOM 4970 O O . GLU A 1 619 ? 63.382 -45.666 -13.377 1.00 43.12 619 GLU A O 1
ATOM 4975 N N . GLU A 1 620 ? 62.054 -43.911 -12.980 1.00 36.16 620 GLU A N 1
ATOM 4976 C CA . GLU A 1 620 ? 61.493 -43.861 -14.328 1.00 36.16 620 GLU A CA 1
ATOM 4977 C C . GLU A 1 620 ? 61.127 -42.425 -14.717 1.00 36.16 620 GLU A C 1
ATOM 4979 O O . GLU A 1 620 ? 60.539 -41.647 -13.968 1.00 36.16 620 GLU A O 1
ATOM 4984 N N . LYS A 1 621 ? 61.582 -42.048 -15.911 1.00 46.28 621 LYS A N 1
ATOM 4985 C CA . LYS A 1 621 ? 61.503 -40.709 -16.492 1.00 46.28 621 LYS A CA 1
ATOM 4986 C C . LYS A 1 621 ? 60.061 -40.364 -16.882 1.00 46.28 621 LYS A C 1
ATOM 4988 O O . LYS A 1 621 ? 59.655 -40.627 -18.007 1.00 46.28 621 LYS A O 1
ATOM 4993 N N . ALA A 1 622 ? 59.343 -39.676 -16.006 1.00 33.44 622 ALA A N 1
ATOM 4994 C CA . ALA A 1 622 ? 58.187 -38.832 -16.321 1.00 33.44 622 ALA A CA 1
ATOM 4995 C C . ALA A 1 622 ? 58.015 -37.844 -15.151 1.00 33.44 622 ALA A C 1
ATOM 4997 O O . ALA A 1 622 ? 58.140 -38.247 -14.007 1.00 33.44 622 ALA A O 1
ATOM 4998 N N . SER A 1 623 ? 57.790 -36.542 -15.278 1.00 44.59 623 SER A N 1
ATOM 4999 C CA . SER A 1 623 ? 57.674 -35.614 -16.395 1.00 44.59 623 SER A CA 1
ATOM 5000 C C . SER A 1 623 ? 58.043 -34.237 -15.791 1.00 44.59 623 SER A C 1
ATOM 5002 O O . SER A 1 623 ? 57.300 -33.632 -15.023 1.00 44.59 623 SER A O 1
ATOM 5004 N N . LYS A 1 624 ? 59.229 -33.689 -16.102 1.00 42.97 624 LYS A N 1
ATOM 5005 C CA . LYS A 1 624 ? 59.550 -32.286 -15.734 1.00 42.97 624 LYS A CA 1
ATOM 5006 C C . LYS A 1 624 ? 58.606 -31.279 -16.418 1.00 42.97 624 LYS A C 1
ATOM 5008 O O . LYS A 1 624 ? 58.553 -30.125 -16.013 1.00 42.97 624 LYS A O 1
ATOM 5013 N N . GLN A 1 625 ? 57.852 -31.737 -17.419 1.00 42.56 625 GLN A N 1
ATOM 5014 C CA . GLN A 1 625 ? 56.827 -30.986 -18.134 1.00 42.56 625 GLN A CA 1
ATOM 5015 C C . GLN A 1 625 ? 55.568 -30.745 -17.276 1.00 42.56 625 GLN A C 1
ATOM 5017 O O . GLN A 1 625 ? 55.104 -29.617 -17.222 1.00 42.56 625 GLN A O 1
ATOM 5022 N N . GLU A 1 626 ? 55.061 -31.732 -16.522 1.00 43.94 626 GLU A N 1
ATOM 5023 C CA . GLU A 1 626 ? 53.807 -31.556 -15.758 1.00 43.94 626 GLU A CA 1
ATOM 5024 C C . GLU A 1 626 ? 53.996 -30.691 -14.505 1.00 43.94 626 GLU A C 1
ATOM 5026 O O . GLU A 1 626 ? 53.120 -29.901 -14.159 1.00 43.94 626 GLU A O 1
ATOM 5031 N N . LEU A 1 627 ? 55.167 -30.764 -13.861 1.00 42.56 627 LEU A N 1
ATOM 5032 C CA . LEU A 1 627 ? 55.535 -29.850 -12.771 1.00 42.56 627 LEU A CA 1
ATOM 5033 C C . LEU A 1 627 ? 55.787 -28.418 -13.276 1.00 42.56 627 LEU A C 1
ATOM 5035 O O . LEU A 1 627 ? 55.396 -27.469 -12.604 1.00 42.56 627 LEU A O 1
ATOM 5039 N N . SER A 1 628 ? 56.355 -28.260 -14.478 1.00 43.56 628 SER A N 1
ATOM 5040 C CA . SER A 1 628 ? 56.514 -26.965 -15.164 1.00 43.56 628 SER A CA 1
ATOM 5041 C C . SER A 1 628 ? 55.167 -26.350 -15.560 1.00 43.56 628 SER A C 1
ATOM 5043 O O . SER A 1 628 ? 54.960 -25.151 -15.381 1.00 43.56 628 SER A O 1
ATOM 5045 N N . ASP A 1 629 ? 54.226 -27.156 -16.052 1.00 44.44 629 ASP A N 1
ATOM 5046 C CA . ASP A 1 629 ? 52.900 -26.689 -16.472 1.00 44.44 629 ASP A CA 1
ATOM 5047 C C . ASP A 1 629 ? 52.004 -26.357 -15.260 1.00 44.44 629 ASP A C 1
ATOM 5049 O O . ASP A 1 629 ? 51.193 -25.426 -15.305 1.00 44.44 629 ASP A O 1
ATOM 5053 N N . LEU A 1 630 ? 52.202 -27.039 -14.125 1.00 40.22 630 LEU A N 1
ATOM 5054 C CA . LEU A 1 630 ? 51.564 -26.705 -12.847 1.00 40.22 630 LEU A CA 1
ATOM 5055 C C . LEU A 1 630 ? 52.197 -25.482 -12.163 1.00 40.22 630 LEU A C 1
ATOM 5057 O O . LEU A 1 630 ? 51.457 -24.640 -11.654 1.00 40.22 630 LEU A O 1
ATOM 5061 N N . GLU A 1 631 ? 53.523 -25.313 -12.191 1.00 39.59 631 GLU A N 1
ATOM 5062 C CA . GLU A 1 631 ? 54.183 -24.087 -11.707 1.00 39.59 631 GLU A CA 1
ATOM 5063 C C . GLU A 1 631 ? 53.888 -22.873 -12.603 1.00 39.59 631 GLU A C 1
ATOM 5065 O O . GLU A 1 631 ? 53.722 -21.763 -12.093 1.00 39.59 631 GLU A O 1
ATOM 5070 N N . GLY A 1 632 ? 53.724 -23.074 -13.915 1.00 37.28 632 GLY A N 1
ATOM 5071 C CA . GLY A 1 632 ? 53.247 -22.055 -14.854 1.00 37.28 632 GLY A CA 1
ATOM 5072 C C . GLY A 1 632 ? 51.820 -21.591 -14.540 1.00 37.28 632 GLY A C 1
ATOM 5073 O O . GLY A 1 632 ? 51.552 -20.389 -14.491 1.00 37.28 632 GLY A O 1
ATOM 5074 N N . ASN A 1 633 ? 50.922 -22.525 -14.211 1.00 40.16 633 ASN A N 1
ATOM 5075 C CA . ASN A 1 633 ? 49.561 -22.202 -13.769 1.00 40.16 633 ASN A CA 1
ATOM 5076 C C . ASN A 1 633 ? 49.511 -21.575 -12.360 1.00 40.16 633 ASN A C 1
ATOM 5078 O O . ASN A 1 633 ? 48.652 -20.733 -12.097 1.00 40.16 633 ASN A O 1
ATOM 5082 N N . PHE A 1 634 ? 50.452 -21.905 -11.467 1.00 38.50 634 PHE A N 1
ATOM 5083 C CA . PHE A 1 634 ? 50.547 -21.303 -10.130 1.00 38.50 634 PHE A CA 1
ATOM 5084 C C . PHE A 1 634 ? 51.208 -19.916 -10.114 1.00 38.50 634 PHE A C 1
ATOM 5086 O O . PHE A 1 634 ? 50.827 -19.072 -9.300 1.00 38.50 634 PHE A O 1
ATOM 5093 N N . ASN A 1 635 ? 52.159 -19.636 -11.007 1.00 34.53 635 ASN A N 1
ATOM 5094 C CA . ASN A 1 635 ? 52.755 -18.301 -11.132 1.00 34.53 635 ASN A CA 1
ATOM 5095 C C . ASN A 1 635 ? 51.795 -17.305 -11.802 1.00 34.53 635 ASN A C 1
ATOM 5097 O O . ASN A 1 635 ? 51.761 -16.143 -11.395 1.00 34.53 635 ASN A O 1
ATOM 5101 N N . ASN A 1 636 ? 50.905 -17.778 -12.682 1.00 36.47 636 ASN A N 1
ATOM 5102 C CA . ASN A 1 636 ? 49.766 -16.996 -13.178 1.00 36.47 636 ASN A CA 1
ATOM 5103 C C . ASN A 1 636 ? 48.724 -16.667 -12.085 1.00 36.47 636 ASN A C 1
ATOM 5105 O O . ASN A 1 636 ? 47.894 -15.795 -12.289 1.00 36.47 636 ASN A O 1
ATOM 5109 N N . LEU A 1 637 ? 48.768 -17.294 -10.904 1.00 37.12 637 LEU A N 1
ATOM 5110 C CA . LEU A 1 637 ? 47.932 -16.931 -9.746 1.00 37.12 637 LEU A CA 1
ATOM 5111 C C . LEU A 1 637 ? 48.607 -15.929 -8.790 1.00 37.12 637 LEU A C 1
ATOM 5113 O O . LEU A 1 637 ? 47.953 -15.426 -7.879 1.00 37.12 637 LEU A O 1
ATOM 5117 N N . LYS A 1 638 ? 49.901 -15.630 -8.973 1.00 30.62 638 LYS A N 1
ATOM 5118 C CA . LYS A 1 638 ? 50.639 -14.624 -8.183 1.00 30.62 638 LYS A CA 1
ATOM 5119 C C . LYS A 1 638 ? 50.792 -13.270 -8.888 1.00 30.62 638 LYS A C 1
ATOM 5121 O O . LYS A 1 638 ? 51.175 -12.314 -8.220 1.00 30.62 638 LYS A O 1
ATOM 5126 N N . SER A 1 639 ? 50.506 -13.173 -10.189 1.00 30.23 639 SER A N 1
ATOM 5127 C CA . SER A 1 639 ? 50.628 -11.930 -10.971 1.00 30.23 639 SER A CA 1
ATOM 5128 C C . SER A 1 639 ? 49.306 -11.382 -11.537 1.00 30.23 639 SER A C 1
ATOM 5130 O O . SER A 1 639 ? 49.348 -10.652 -12.526 1.00 30.23 639 SER A O 1
ATOM 5132 N N . TYR A 1 640 ? 48.157 -11.706 -10.932 1.00 29.33 640 TYR A N 1
ATOM 5133 C CA . TYR A 1 640 ? 46.858 -11.081 -11.234 1.00 29.33 640 TYR A CA 1
ATOM 5134 C C . TYR A 1 640 ? 46.226 -10.464 -9.989 1.00 29.33 640 TYR A C 1
ATOM 5136 O O . TYR A 1 640 ? 46.121 -11.178 -8.966 1.00 29.33 640 TYR A O 1
#

Organism: NCBI:txid190655

Foldseek 3Di:
DDPPPPFDDPDLPDFTDDDFDDDDDCVVLLVLLLVLLVVVLPDPDDPVLNVLSVQLNQFSVAWGWDWDRDVPTWIKTWGPDDQDDPWDKTFIDTPVLLSQLSVQSSPDPDSVSPVVSRDDGQKMKTFDRVQQLLFQVQFVLLQVLCVLLVAQEFDKDWDFDCDPNDTGTIIITGHDQWDFCLVQWDPPDDLAIAGALLLLQLADFLLLCLLSCQLQQFLQQQHASSSQWTWHDPDGSTGIYGGTGGRDLDRLWAAFLLSQTAGDDPQCVPPVSVSSSRRRNSVHNLLGDSLSNLVSLLSCLLSVVVSLVVLVSQLVSLVPDDDPDPSSVSSNVSSVSSNVSSVVSNVSSQVSFAWEAEVNRTDGSSRCSVVVVVLVNLLSSLLQLLQLLLALWAQAFLVQHGRSAGHGDRGQKGFRYWYDDDQKIKTFIDGPDDQRHDPVSVVSVVVLVWDADPSSGMIMDGSVSSSPDDSCSNPPLVDLAADLV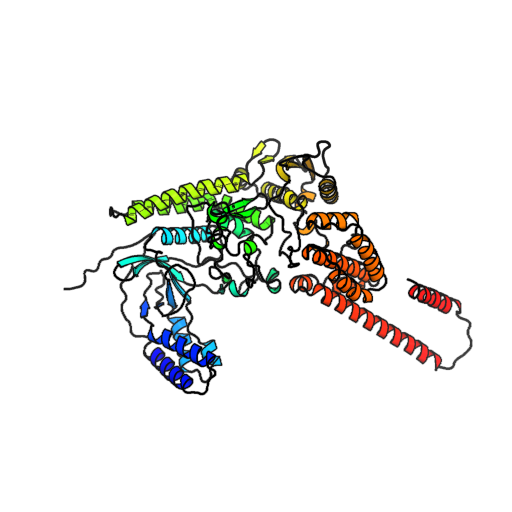DQLLDLVVLVSLCVSQVWDDSPVSVVLSVQLVVCLLPVVCLVVSLVVLVVDPISGSSSSSSVNSSSLSSNLSSVCVVPVVCRCVLSVCCVVCSSVVNNVVSSVVSVVVVVVVVVVVVVVVVVVVVVVVPDDDDDDDDDPVVVVVVVVVVVVSVPD

Secondary structure (DSSP, 8-state):
-----------SSS----------SSHHHHHHHHHHHHHHHTS---HHHHHHHHHHHHHHHT-EEEE---TT--EEEEE-----SSS-EEEEEEHHHHHHHHHHHHT--SHHHHHHT-----EEEEPPGGG-HHHHHHHHHHHHHHHHTT-EE---EEEEEEETTEEEEEEEEE--SEEEGGGTEE-SSSSS-EE-GGGTTTB--SHHHHHHHHHH--TTTT-GGGTTEEEESSSSSB-EEE------SS--EEE-TT--EEE-SGGGGSTTTHHHHT-TTHHHHHSS-HHHHHHHHHHHHHHHHHHHHHHHHHHHHHHT-----HHHHHHHHHHHHHHHHHHHHHHHHHTTSPEEEETTEEE-HHHHHHTT-HHHHHHHHHHHHHHHHTS--EEE-TTSPEEEEEE--S-SEEEEEEEEETTEEEEEEEESSS-SS-HHHHHHHHHTTPEEPTTSSEEEEEHHHHHT--GGGG-GGGSSS--TT--TT-HHHHHHHHHHHT---HHHHHHHHHHHHHHTT-GGGHHHHHHHHHTS--S-HHHHHHHHHHHHHHHHHHHHHH-GGGHHHHHTTHHHHHHTT-HHHHHHHHHHHHHHHHHHHHHHHHHHHHHSSSS--------HHHHHHHHHHHHTTT--